Protein AF-A0A496VQ84-F1 (afdb_monomer_lite)

Secondary structure (DSSP, 8-state):
-HHHHHHHHHHHHHHTTT-----------------------------------PPP-PPPP--------------------------------------------PPPPPPPPPP-----------S--PPP----S-HHHHHHHHHHHHHHHHHHHTT-S------------S------S--EEEEEEEEEEEE-TTSTT-EEEEEEEEEEEEEE-SSSSEEEEEEEEEEE-TT-TTS-EEPEES-GGGB-TTSBBEEEEEEEESSSEEEEEEEEEEEEEGGGEE-SSSEEEEEEEEEEEE-TT-SS--SEEEEEEEEEEE-S--HHHHHHHHHHHHHHHHHHHHHHHTTTSS--HHHHHHHHHHHHHHTTT-TTHHHHHHHHHHHHHHHHHHHHTTSS-HHHHHHHHHHHHHHTT-HHHHHHHHHHHHHHTTTTS---HHHHHHHHHHHHHTT--HHHHHHHHHHH--HHHH---TTS-HHHHTTPPTT--HHHHHHHHHHHHHHHHTTTT-SSHHHHHHHHHHHHHHHHHHHHHHH--

Structure (mmCIF, N/CA/C/O backbone):
data_AF-A0A496VQ84-F1
#
_entry.id   AF-A0A496VQ84-F1
#
loop_
_atom_site.group_PDB
_atom_site.id
_atom_site.type_symbol
_atom_site.label_atom_id
_atom_site.label_alt_id
_atom_site.label_comp_id
_atom_site.label_asym_id
_atom_site.label_entity_id
_atom_site.label_seq_id
_atom_site.pdbx_PDB_ins_code
_atom_site.Cartn_x
_atom_site.Cartn_y
_atom_site.Cartn_z
_atom_site.occupancy
_atom_site.B_iso_or_equiv
_atom_site.auth_seq_id
_atom_site.auth_comp_id
_atom_site.auth_asym_id
_atom_site.auth_atom_id
_atom_site.pdbx_PDB_model_num
ATOM 1 N N . MET A 1 1 ? 26.332 -12.845 -12.134 1.00 40.06 1 MET A N 1
ATOM 2 C CA . MET A 1 1 ? 25.312 -13.656 -12.847 1.00 40.06 1 MET A CA 1
ATOM 3 C C . MET A 1 1 ? 24.654 -14.722 -11.969 1.00 40.06 1 MET A C 1
ATOM 5 O O . MET A 1 1 ? 23.541 -14.453 -11.552 1.00 40.06 1 MET A O 1
ATOM 9 N N . LYS A 1 2 ? 25.273 -15.869 -11.618 1.00 26.33 2 LYS A N 1
ATOM 10 C CA . LYS A 1 2 ? 24.557 -16.973 -10.912 1.00 26.33 2 LYS A CA 1
ATOM 11 C C . LYS A 1 2 ? 23.822 -16.590 -9.608 1.00 26.33 2 LYS A C 1
ATOM 13 O O . LYS A 1 2 ? 22.837 -17.229 -9.274 1.00 26.33 2 LYS A O 1
ATOM 18 N N . LEU A 1 3 ? 24.270 -15.553 -8.895 1.00 26.19 3 LEU A N 1
ATOM 19 C CA . LEU A 1 3 ? 23.634 -15.091 -7.652 1.00 26.19 3 LEU A CA 1
ATOM 20 C C . LEU A 1 3 ? 22.279 -14.378 -7.872 1.00 26.19 3 LEU A C 1
ATOM 22 O O . LEU A 1 3 ? 21.407 -14.462 -7.017 1.00 26.19 3 LEU A O 1
ATOM 26 N N . SER A 1 4 ? 22.089 -13.725 -9.025 1.00 34.53 4 SER A N 1
ATOM 27 C CA . SER A 1 4 ? 20.861 -12.982 -9.357 1.00 34.53 4 SER A CA 1
ATOM 28 C C . SER A 1 4 ? 19.680 -13.927 -9.623 1.00 34.53 4 SER A C 1
ATOM 30 O O . SER A 1 4 ? 18.585 -13.709 -9.112 1.00 34.53 4 SER A O 1
ATOM 32 N N . LEU A 1 5 ? 19.921 -15.048 -10.315 1.00 37.72 5 LEU A N 1
ATOM 33 C CA . LEU A 1 5 ? 18.890 -16.057 -10.596 1.00 37.72 5 LEU A CA 1
ATOM 34 C C . LEU A 1 5 ? 18.348 -16.721 -9.312 1.00 37.72 5 LEU A C 1
ATOM 36 O O . LEU A 1 5 ? 17.157 -17.007 -9.200 1.00 37.72 5 LEU A O 1
ATOM 40 N N . PHE A 1 6 ? 19.216 -16.894 -8.309 1.00 39.38 6 PHE A N 1
ATOM 41 C CA . PHE A 1 6 ? 18.854 -17.460 -7.008 1.00 39.38 6 PHE A CA 1
ATOM 42 C C . PHE A 1 6 ? 17.916 -16.540 -6.203 1.00 39.38 6 PHE A C 1
ATOM 44 O O . PHE A 1 6 ? 16.992 -17.022 -5.549 1.00 39.38 6 PHE A O 1
ATOM 51 N N . LEU A 1 7 ? 18.111 -15.217 -6.281 1.00 38.66 7 LEU A N 1
ATOM 52 C CA . LEU A 1 7 ? 17.235 -14.233 -5.633 1.00 38.66 7 LEU A CA 1
ATOM 53 C C . LEU A 1 7 ? 15.840 -14.189 -6.275 1.00 38.66 7 LEU A C 1
ATOM 55 O O . LEU A 1 7 ? 14.845 -14.209 -5.548 1.00 38.66 7 LEU A O 1
ATOM 59 N N . VAL A 1 8 ? 15.758 -14.230 -7.611 1.00 41.19 8 VAL A N 1
ATOM 60 C CA . VAL A 1 8 ? 14.478 -14.289 -8.346 1.00 41.19 8 VAL A CA 1
ATOM 61 C C . VAL A 1 8 ? 13.678 -15.545 -7.966 1.00 41.19 8 VAL A C 1
ATOM 63 O O . VAL A 1 8 ? 12.505 -15.445 -7.605 1.00 41.19 8 VAL A O 1
ATOM 66 N N . CYS A 1 9 ? 14.317 -16.722 -7.931 1.00 37.59 9 CYS A N 1
ATOM 67 C CA . CYS A 1 9 ? 13.655 -17.970 -7.528 1.00 37.59 9 CYS A CA 1
ATOM 68 C C . CYS A 1 9 ? 13.102 -17.944 -6.090 1.00 37.59 9 CYS A C 1
ATOM 70 O O . CYS A 1 9 ? 12.002 -18.447 -5.848 1.00 37.59 9 CYS A O 1
ATOM 72 N N . CYS A 1 10 ? 13.826 -17.348 -5.137 1.00 34.56 10 CYS A N 1
ATOM 73 C CA . CYS A 1 10 ? 13.353 -17.205 -3.756 1.00 34.56 10 CYS A CA 1
ATOM 74 C C . CYS A 1 10 ? 12.132 -16.276 -3.640 1.00 34.56 10 CYS A C 1
ATOM 76 O O . CYS A 1 10 ? 11.255 -16.525 -2.812 1.00 34.56 10 CYS A O 1
ATOM 78 N N . PHE A 1 11 ? 12.043 -15.235 -4.473 1.00 39.16 11 PHE A N 1
ATOM 79 C CA . PHE A 1 11 ? 10.937 -14.275 -4.432 1.00 39.16 11 PHE A CA 1
ATOM 80 C C . PHE A 1 11 ? 9.645 -14.835 -5.057 1.00 39.16 11 PHE A C 1
ATOM 82 O O . PHE A 1 11 ? 8.560 -14.667 -4.495 1.00 39.16 11 PHE A O 1
ATOM 89 N N . LEU A 1 12 ? 9.758 -15.590 -6.159 1.00 38.12 12 LEU A N 1
ATOM 90 C CA . LEU A 1 12 ? 8.622 -16.261 -6.811 1.00 38.12 12 LEU A CA 1
ATOM 91 C C . LEU A 1 12 ? 7.934 -17.295 -5.904 1.00 38.12 12 LEU A C 1
ATOM 93 O O . LEU A 1 12 ? 6.706 -17.411 -5.906 1.00 38.12 12 LEU A O 1
ATOM 97 N N . LEU A 1 13 ? 8.702 -18.014 -5.078 1.00 36.69 13 LEU A N 1
ATOM 98 C CA . LEU A 1 13 ? 8.139 -18.926 -4.076 1.00 36.69 13 LEU A CA 1
ATOM 99 C C . LEU A 1 13 ? 7.296 -18.177 -3.031 1.00 36.69 13 LEU A C 1
ATOM 101 O O . LEU A 1 13 ? 6.254 -18.686 -2.618 1.00 36.69 13 LEU A O 1
ATOM 105 N N . PHE A 1 14 ? 7.684 -16.955 -2.658 1.00 31.03 14 PHE A N 1
ATOM 106 C CA . PHE A 1 14 ? 6.968 -16.163 -1.656 1.00 31.03 14 PHE A CA 1
ATOM 107 C C . PHE A 1 14 ? 5.613 -15.643 -2.168 1.00 31.03 14 PHE A C 1
ATOM 109 O O . PHE A 1 14 ? 4.626 -15.698 -1.435 1.00 31.03 14 PHE A O 1
ATOM 116 N N . GLN A 1 15 ? 5.512 -15.213 -3.435 1.00 33.75 15 GLN A N 1
ATOM 117 C CA . GLN A 1 15 ? 4.219 -14.788 -4.000 1.00 33.75 15 GLN A CA 1
ATOM 118 C C . GLN A 1 15 ? 3.208 -15.937 -4.145 1.00 33.75 15 GLN A C 1
ATOM 120 O O . GLN A 1 15 ? 2.011 -15.716 -3.955 1.00 33.75 15 GLN A O 1
ATOM 125 N N . SER A 1 16 ? 3.671 -17.170 -4.385 1.00 36.41 16 SER A N 1
ATOM 126 C CA . SER A 1 16 ? 2.799 -18.353 -4.508 1.00 36.41 16 SER A CA 1
ATOM 127 C C . SER A 1 16 ? 2.066 -18.760 -3.215 1.00 36.41 16 SER A C 1
ATOM 129 O O . SER A 1 16 ? 1.184 -19.615 -3.246 1.00 36.41 16 SER A O 1
ATOM 131 N N . HIS A 1 17 ? 2.397 -18.142 -2.075 1.00 33.88 17 HIS A N 1
ATOM 132 C CA . HIS A 1 17 ? 1.661 -18.284 -0.812 1.00 33.88 17 HIS A CA 1
ATOM 133 C C . HIS A 1 17 ? 0.756 -17.089 -0.474 1.00 33.88 17 HIS A C 1
ATOM 135 O O . HIS A 1 17 ? -0.023 -17.179 0.472 1.00 33.88 17 HIS A O 1
ATOM 141 N N . VAL A 1 18 ? 0.828 -15.986 -1.227 1.00 32.97 18 VAL A N 1
ATOM 142 C CA . VAL A 1 18 ? 0.028 -14.772 -0.972 1.00 32.97 18 VAL A CA 1
ATOM 143 C C . VAL A 1 18 ? -1.226 -14.716 -1.854 1.00 32.97 18 VAL A C 1
ATOM 145 O O . VAL A 1 18 ? -2.245 -14.181 -1.425 1.00 32.97 18 VAL A O 1
ATOM 148 N N . TYR A 1 19 ? -1.195 -15.325 -3.043 1.00 34.28 19 TYR A N 1
ATOM 149 C CA . TYR A 1 19 ? -2.363 -15.448 -3.919 1.00 34.28 19 TYR A CA 1
ATOM 150 C C . TYR A 1 19 ? -2.923 -16.873 -3.901 1.00 34.28 19 TYR A C 1
ATOM 152 O O . TYR A 1 19 ? -2.481 -17.743 -4.647 1.00 34.28 19 TYR A O 1
ATOM 160 N N . GLY A 1 20 ? -3.921 -17.106 -3.045 1.00 29.16 20 GLY A N 1
ATOM 161 C CA . GLY A 1 20 ? -4.726 -18.326 -3.089 1.00 29.16 20 GLY A CA 1
ATOM 162 C C . GLY A 1 20 ? -5.678 -18.306 -4.286 1.00 29.16 20 GLY A C 1
ATOM 163 O O . GLY A 1 20 ? -6.621 -17.515 -4.314 1.00 29.16 20 GLY A O 1
ATOM 164 N N . GLU A 1 21 ? -5.445 -19.174 -5.271 1.00 30.47 21 GLU A N 1
ATOM 165 C CA . GLU A 1 21 ? -6.352 -19.346 -6.409 1.00 30.47 21 GLU A CA 1
ATOM 166 C C . GLU A 1 21 ? -7.673 -19.995 -5.963 1.00 30.47 21 GLU A C 1
ATOM 168 O O . GLU A 1 21 ? -7.706 -21.098 -5.415 1.00 30.47 21 GLU A O 1
ATOM 173 N N . ASN A 1 22 ? -8.789 -19.307 -6.218 1.00 31.27 22 ASN A N 1
ATOM 174 C CA . ASN A 1 22 ? -10.127 -19.813 -5.925 1.00 31.27 22 ASN A CA 1
ATOM 175 C C . ASN A 1 22 ? -10.585 -20.807 -7.005 1.00 31.27 22 ASN A C 1
ATOM 177 O O . ASN A 1 22 ? -11.087 -20.399 -8.053 1.00 31.27 22 ASN A O 1
ATOM 181 N N . HIS A 1 23 ? -10.507 -22.107 -6.716 1.00 31.02 23 HIS A N 1
ATOM 182 C CA . HIS A 1 23 ? -11.304 -23.110 -7.425 1.00 31.02 23 HIS A CA 1
ATOM 183 C C . HIS A 1 23 ? -12.689 -23.276 -6.765 1.00 31.02 23 HIS A C 1
ATOM 185 O O . HIS A 1 23 ? -12.779 -23.318 -5.535 1.00 31.02 23 HIS A O 1
ATOM 191 N N . PRO A 1 24 ? -13.781 -23.390 -7.546 1.00 32.41 24 PRO A N 1
ATOM 192 C CA . PRO A 1 24 ? -15.114 -23.615 -6.999 1.00 32.41 24 PRO A CA 1
ATOM 193 C C . PRO A 1 24 ? -15.253 -25.046 -6.462 1.00 32.41 24 PRO A C 1
ATOM 195 O O . PRO A 1 24 ? -14.934 -26.015 -7.149 1.00 32.41 24 PRO A O 1
ATOM 198 N N . TYR A 1 25 ? -15.771 -25.181 -5.240 1.00 28.23 25 TYR A N 1
ATOM 199 C CA . TYR A 1 25 ? -16.093 -26.479 -4.644 1.00 28.23 25 TYR A CA 1
ATOM 200 C C . TYR A 1 25 ? -17.343 -27.092 -5.292 1.00 28.23 25 TYR A C 1
ATOM 202 O O . TYR A 1 25 ? -18.453 -26.597 -5.088 1.00 28.23 25 TYR A O 1
ATOM 210 N N . GLU A 1 26 ? -17.187 -28.225 -5.980 1.00 28.45 26 GLU A N 1
ATOM 211 C CA . GLU A 1 26 ? -18.299 -29.155 -6.191 1.00 28.45 26 GLU A CA 1
ATOM 212 C C . GLU A 1 26 ? -18.561 -29.973 -4.918 1.00 28.45 26 GLU A C 1
ATOM 214 O O . GLU A 1 26 ? -17.649 -30.443 -4.235 1.00 28.45 26 GLU A O 1
ATOM 219 N N . SER A 1 27 ? -19.838 -30.143 -4.582 1.00 32.03 27 SER A N 1
ATOM 220 C CA . SER A 1 27 ? -20.279 -30.821 -3.366 1.00 32.03 27 SER A CA 1
ATOM 221 C C . SER A 1 27 ? -20.393 -32.336 -3.553 1.00 32.03 27 SER A C 1
ATOM 223 O O . SER A 1 27 ? -21.263 -32.785 -4.299 1.00 32.03 27 SER A O 1
ATOM 225 N N . PHE A 1 28 ? -19.644 -33.131 -2.781 1.00 28.77 28 PHE A N 1
ATOM 226 C CA . PHE A 1 28 ? -19.910 -34.569 -2.653 1.00 28.77 28 PHE A CA 1
ATOM 227 C C . PHE A 1 28 ? -19.819 -35.104 -1.217 1.00 28.77 28 PHE A C 1
ATOM 229 O O . PHE A 1 28 ? -18.817 -34.952 -0.530 1.00 28.77 28 PHE A O 1
ATOM 236 N N . GLY A 1 29 ? -20.888 -35.807 -0.822 1.00 28.12 29 GLY A N 1
ATOM 237 C CA . GLY A 1 29 ? -20.839 -37.084 -0.098 1.00 28.12 29 GLY A CA 1
ATOM 238 C C . GLY A 1 29 ? -20.154 -37.151 1.273 1.00 28.12 29 GLY A C 1
ATOM 239 O O . GLY A 1 29 ? -18.953 -37.376 1.372 1.00 28.12 29 GLY A O 1
ATOM 240 N N . LYS A 1 30 ? -20.958 -37.173 2.346 1.00 30.22 30 LYS A N 1
ATOM 241 C CA . LYS A 1 30 ? -20.528 -37.707 3.652 1.00 30.22 30 LYS A CA 1
ATOM 242 C C . LYS A 1 30 ? -20.084 -39.173 3.525 1.00 30.22 30 LYS A C 1
ATOM 244 O O . LYS A 1 30 ? -20.891 -40.011 3.128 1.00 30.22 30 LYS A O 1
ATOM 249 N N . VAL A 1 31 ? -18.884 -39.495 4.008 1.00 28.95 31 VAL A N 1
ATOM 250 C CA . VAL A 1 31 ? -18.473 -40.858 4.397 1.00 28.95 31 VAL A CA 1
ATOM 251 C C . VAL A 1 31 ? -17.801 -40.790 5.773 1.00 28.95 31 VAL A C 1
ATOM 253 O O . VAL A 1 31 ? -17.037 -39.871 6.057 1.00 28.95 31 VAL A O 1
ATOM 256 N N . THR A 1 32 ? -18.147 -41.723 6.658 1.00 31.27 32 THR A N 1
ATOM 257 C CA . THR A 1 32 ? -17.679 -41.797 8.055 1.00 31.27 32 THR A CA 1
ATOM 258 C C . THR A 1 32 ? -16.267 -42.388 8.187 1.00 31.27 32 THR A C 1
ATOM 260 O O . THR A 1 32 ? -15.851 -43.156 7.319 1.00 31.27 32 THR A O 1
ATOM 263 N N . PRO A 1 33 ? -15.527 -42.077 9.270 1.00 32.03 33 PRO A N 1
ATOM 264 C CA . PRO A 1 33 ? -14.135 -42.493 9.420 1.00 32.03 33 PRO A CA 1
ATOM 265 C C . PRO A 1 33 ? -14.001 -43.978 9.780 1.00 32.03 33 PRO A C 1
ATOM 267 O O . PRO A 1 33 ? -14.826 -44.526 10.511 1.00 32.03 33 PRO A O 1
ATOM 270 N N . ASN A 1 34 ? -12.903 -44.596 9.344 1.00 26.33 34 ASN A N 1
ATOM 271 C CA . ASN A 1 34 ? -12.410 -45.852 9.903 1.00 26.33 34 ASN A CA 1
ATOM 272 C C . ASN A 1 34 ? -10.923 -45.709 10.269 1.00 26.33 34 ASN A C 1
ATOM 274 O O . ASN A 1 34 ? -10.195 -44.924 9.664 1.00 26.33 34 ASN A O 1
ATOM 278 N N . THR A 1 35 ? -10.511 -46.418 11.313 1.00 32.62 35 THR A N 1
ATOM 279 C CA . THR A 1 35 ? -9.226 -46.273 12.008 1.00 32.62 35 THR A CA 1
ATOM 280 C C . THR A 1 35 ? -8.095 -47.102 11.386 1.00 32.62 35 THR A C 1
ATOM 282 O O . THR A 1 35 ? -8.332 -47.923 10.502 1.00 32.62 35 THR A O 1
ATOM 285 N N . ASN A 1 36 ? -6.889 -46.948 11.958 1.00 28.14 36 ASN A N 1
ATOM 286 C CA . ASN A 1 36 ? -5.596 -47.569 11.610 1.00 28.14 36 ASN A CA 1
ATOM 287 C C . ASN A 1 36 ? -4.830 -46.769 10.533 1.00 28.14 36 ASN A C 1
ATOM 289 O O . ASN A 1 36 ? -5.404 -46.381 9.528 1.00 28.14 36 ASN A O 1
ATOM 293 N N . GLY A 1 37 ? -3.532 -46.483 10.655 1.00 25.25 37 GLY A N 1
ATOM 294 C CA . GLY A 1 37 ? -2.542 -46.895 11.656 1.00 25.25 37 GLY A CA 1
ATOM 295 C C . GLY A 1 37 ? -1.211 -47.237 10.969 1.00 25.25 37 GLY A C 1
ATOM 296 O O . GLY A 1 37 ? -1.236 -47.759 9.863 1.00 25.25 37 GLY A O 1
ATOM 297 N N . LEU A 1 38 ? -0.085 -47.004 11.660 1.00 28.00 38 LEU A N 1
ATOM 298 C CA . LEU A 1 38 ? 1.316 -47.284 11.266 1.00 28.00 38 LEU A CA 1
ATOM 299 C C . LEU A 1 38 ? 2.062 -46.216 10.435 1.00 28.00 38 LEU A C 1
ATOM 301 O O . LEU A 1 38 ? 1.910 -46.069 9.228 1.00 28.00 38 LEU A O 1
ATOM 305 N N . ASN A 1 39 ? 2.988 -45.563 11.139 1.00 29.41 39 ASN A N 1
ATOM 306 C CA . ASN A 1 39 ? 4.256 -45.022 10.639 1.00 29.41 39 ASN A CA 1
ATOM 307 C C . ASN A 1 39 ? 5.249 -46.205 10.474 1.00 29.41 39 ASN A C 1
ATOM 309 O O . ASN A 1 39 ? 5.136 -47.162 11.250 1.00 29.41 39 ASN A O 1
ATOM 313 N N . PRO A 1 40 ? 6.224 -46.179 9.542 1.00 38.75 40 PRO A N 1
ATOM 314 C CA . PRO A 1 40 ? 7.592 -45.964 10.037 1.00 38.75 40 PRO A CA 1
ATOM 315 C C . PRO A 1 40 ? 8.566 -45.211 9.102 1.00 38.75 40 PRO A C 1
ATOM 317 O O . PRO A 1 40 ? 8.401 -45.104 7.890 1.00 38.75 40 PRO A O 1
ATOM 320 N N . TYR A 1 41 ? 9.658 -44.774 9.733 1.00 28.00 41 TYR A N 1
ATOM 321 C CA . TYR A 1 41 ? 10.866 -44.153 9.182 1.00 28.00 41 TYR A CA 1
ATOM 322 C C . TYR A 1 41 ? 11.505 -44.860 7.971 1.00 28.00 41 TYR A C 1
ATOM 324 O O . TYR A 1 41 ? 11.613 -46.084 7.933 1.00 28.00 41 TYR A O 1
ATOM 332 N N . GLY A 1 42 ? 12.118 -44.057 7.091 1.00 25.91 42 GLY A N 1
ATOM 333 C CA . GLY A 1 42 ? 13.077 -44.503 6.074 1.00 25.91 42 GLY A CA 1
ATOM 334 C C . GLY A 1 42 ? 14.071 -43.399 5.700 1.00 25.91 42 GLY A C 1
ATOM 335 O O . GLY A 1 42 ? 13.834 -42.629 4.775 1.00 25.91 42 GLY A O 1
ATOM 336 N N . SER A 1 43 ? 15.185 -43.292 6.428 1.00 29.12 43 SER A N 1
ATOM 337 C CA . SER A 1 43 ? 16.251 -42.317 6.156 1.00 29.12 43 SER A CA 1
ATOM 338 C C . SER A 1 43 ? 17.270 -42.856 5.148 1.00 29.12 43 SER A C 1
ATOM 340 O O . SER A 1 43 ? 17.983 -43.803 5.478 1.00 29.12 43 SER A O 1
ATOM 342 N N . ASN A 1 44 ? 17.427 -42.210 3.990 1.00 27.64 44 ASN A N 1
ATOM 343 C CA . ASN A 1 44 ? 18.528 -42.483 3.060 1.00 27.64 44 ASN A CA 1
ATOM 344 C C . ASN A 1 44 ? 19.378 -41.228 2.830 1.00 27.64 44 ASN A C 1
ATOM 346 O O . ASN A 1 44 ? 18.877 -40.188 2.408 1.00 27.64 44 ASN A O 1
ATOM 350 N N . LYS A 1 45 ? 20.681 -41.351 3.103 1.00 28.03 45 LYS A N 1
ATOM 351 C CA . LYS A 1 45 ? 21.703 -40.395 2.666 1.00 28.03 45 LYS A CA 1
ATOM 352 C C . LYS A 1 45 ? 22.028 -40.657 1.195 1.00 28.03 45 LYS A C 1
ATOM 354 O O . LYS A 1 45 ? 22.124 -41.816 0.804 1.00 28.03 45 LYS A O 1
ATOM 359 N N . PHE A 1 46 ? 22.276 -39.599 0.431 1.00 28.00 46 PHE A N 1
ATOM 360 C CA . PHE A 1 46 ? 22.917 -39.684 -0.879 1.00 28.00 46 PHE A CA 1
ATOM 361 C C . PHE A 1 46 ? 24.204 -38.861 -0.862 1.00 28.00 46 PHE A C 1
ATOM 363 O O . PHE A 1 46 ? 24.172 -37.666 -0.573 1.00 28.00 46 PHE A O 1
ATOM 370 N N . ASP A 1 47 ? 25.322 -39.514 -1.171 1.00 28.05 47 ASP A N 1
ATOM 371 C CA . ASP A 1 47 ? 26.598 -38.856 -1.442 1.00 28.05 47 ASP A CA 1
ATOM 372 C C . ASP A 1 47 ? 26.610 -38.331 -2.887 1.00 28.05 47 ASP A C 1
ATOM 374 O O . ASP A 1 47 ? 26.133 -39.002 -3.805 1.00 28.05 47 ASP A O 1
ATOM 378 N N . ILE A 1 48 ? 27.176 -37.139 -3.103 1.00 29.77 48 ILE A N 1
ATOM 379 C CA . ILE A 1 48 ? 27.342 -36.533 -4.433 1.00 29.77 48 ILE A CA 1
ATOM 380 C C . ILE A 1 48 ? 28.844 -36.333 -4.693 1.00 29.77 48 ILE A C 1
ATOM 382 O O . ILE A 1 48 ? 29.494 -35.633 -3.912 1.00 29.77 48 ILE A O 1
ATOM 386 N N . PRO A 1 49 ? 29.420 -36.901 -5.770 1.00 30.31 49 PRO A N 1
ATOM 387 C CA . PRO A 1 49 ? 30.816 -36.676 -6.124 1.00 30.31 49 PRO A CA 1
ATOM 388 C C . PRO A 1 49 ? 31.015 -35.310 -6.794 1.00 30.31 49 PRO A C 1
ATOM 390 O O . PRO A 1 49 ? 30.277 -34.915 -7.699 1.00 30.31 49 PRO A O 1
ATOM 393 N N . SER A 1 50 ? 32.055 -34.597 -6.372 1.00 25.56 50 SER A N 1
ATOM 394 C CA . SER A 1 50 ? 32.445 -33.291 -6.896 1.00 25.56 50 SER A CA 1
ATOM 395 C C . SER A 1 50 ? 33.304 -33.411 -8.161 1.00 25.56 50 SER A C 1
ATOM 397 O O . SER A 1 50 ? 34.430 -33.901 -8.118 1.00 25.56 50 SER A O 1
ATOM 399 N N . TYR A 1 51 ? 32.804 -32.886 -9.283 1.00 28.05 51 TYR A N 1
ATOM 400 C CA . TYR A 1 51 ? 33.582 -32.697 -10.511 1.00 28.05 51 TYR A CA 1
ATOM 401 C C . TYR A 1 51 ? 33.938 -31.219 -10.698 1.00 28.05 51 TYR A C 1
ATOM 403 O O . TYR A 1 51 ? 33.063 -30.374 -10.883 1.00 28.05 51 TYR A O 1
ATOM 411 N N . GLY A 1 52 ? 35.234 -30.909 -10.651 1.00 24.95 52 GLY A N 1
ATOM 412 C CA . GLY A 1 52 ? 35.761 -29.596 -11.017 1.00 24.95 52 GLY A CA 1
ATOM 413 C C . GLY A 1 52 ? 35.997 -29.499 -12.524 1.00 24.95 52 GLY A C 1
ATOM 414 O O . GLY A 1 52 ? 36.568 -30.413 -13.114 1.00 24.95 52 GLY A O 1
ATOM 415 N N . ILE A 1 53 ? 35.589 -28.386 -13.137 1.00 27.22 53 ILE A N 1
ATOM 416 C CA . ILE A 1 53 ? 35.878 -28.063 -14.541 1.00 27.22 53 ILE A CA 1
ATOM 417 C C . ILE A 1 53 ? 36.412 -26.629 -14.606 1.00 27.22 53 ILE A C 1
ATOM 419 O O . ILE A 1 53 ? 35.806 -25.701 -14.070 1.00 27.22 53 ILE A O 1
ATOM 423 N N . THR A 1 54 ? 37.565 -26.463 -15.250 1.00 28.20 54 THR A N 1
ATOM 424 C CA . THR A 1 54 ? 38.222 -25.178 -15.513 1.00 28.20 54 THR A CA 1
ATOM 425 C C . THR A 1 54 ? 37.534 -24.411 -16.653 1.00 28.20 54 THR A C 1
ATOM 427 O O . THR A 1 54 ? 37.120 -25.032 -17.634 1.00 28.20 54 THR A O 1
ATOM 430 N N . PRO A 1 55 ? 37.440 -23.066 -16.599 1.00 27.98 55 PRO A N 1
ATOM 431 C CA . PRO A 1 55 ? 36.973 -22.278 -17.736 1.00 27.98 55 PRO A CA 1
ATOM 432 C C . PRO A 1 55 ? 38.039 -22.240 -18.836 1.00 27.98 55 PRO A C 1
ATOM 434 O O . PRO A 1 55 ? 39.197 -21.909 -18.584 1.00 27.98 55 PRO A O 1
ATOM 437 N N . ASN A 1 56 ? 37.628 -22.557 -20.060 1.00 24.72 56 ASN A N 1
ATOM 438 C CA . ASN A 1 56 ? 38.473 -22.524 -21.248 1.00 24.72 56 ASN A CA 1
ATOM 439 C C . ASN A 1 56 ? 38.442 -21.109 -21.855 1.00 24.72 56 ASN A C 1
ATOM 441 O O . ASN A 1 56 ? 37.361 -20.602 -22.161 1.00 24.72 56 ASN A O 1
ATOM 445 N N . THR A 1 57 ? 39.592 -20.453 -22.022 1.00 29.14 57 THR A N 1
ATOM 446 C CA . THR A 1 57 ? 39.674 -19.111 -22.622 1.00 29.14 57 THR A CA 1
ATOM 447 C C . THR A 1 57 ? 39.803 -19.203 -24.141 1.00 29.14 57 THR A C 1
ATOM 449 O O . THR A 1 57 ? 40.824 -19.644 -24.671 1.00 29.14 57 THR A O 1
ATOM 452 N N . ASN A 1 58 ? 38.772 -18.759 -24.868 1.00 28.91 58 ASN A N 1
ATOM 453 C CA . ASN A 1 58 ? 38.854 -18.651 -26.324 1.00 28.91 58 ASN A CA 1
ATOM 454 C C . ASN A 1 58 ? 39.778 -17.497 -26.734 1.00 28.91 58 ASN A C 1
ATOM 456 O O . ASN A 1 58 ? 39.723 -16.398 -26.184 1.00 28.91 58 ASN A O 1
ATOM 460 N N . ARG A 1 59 ? 40.649 -17.783 -27.704 1.00 26.19 59 ARG A N 1
ATOM 461 C CA . ARG A 1 59 ? 41.701 -16.883 -28.187 1.00 26.19 59 ARG A CA 1
ATOM 462 C C . ARG A 1 59 ? 41.155 -15.865 -29.188 1.00 26.19 59 ARG A C 1
ATOM 464 O O . ARG A 1 59 ? 40.432 -16.239 -30.106 1.00 26.19 59 ARG A O 1
ATOM 471 N N . LEU A 1 60 ? 41.616 -14.621 -29.079 1.00 27.11 60 LEU A N 1
ATOM 472 C CA . LEU A 1 60 ? 41.644 -13.678 -30.198 1.00 27.11 60 LEU A CA 1
ATOM 473 C C . LEU A 1 60 ? 42.875 -13.950 -31.076 1.00 27.11 60 LEU A C 1
ATOM 475 O O . LEU A 1 60 ? 43.953 -14.263 -30.567 1.00 27.11 60 LEU A O 1
ATOM 479 N N . ASN A 1 61 ? 42.709 -13.828 -32.393 1.00 28.34 61 ASN A N 1
ATOM 480 C CA . ASN A 1 61 ? 43.811 -13.898 -33.351 1.00 28.34 61 ASN A CA 1
ATOM 481 C C . ASN A 1 61 ? 44.582 -12.574 -33.364 1.00 28.34 61 ASN A C 1
ATOM 483 O O . ASN A 1 61 ? 43.974 -11.510 -33.452 1.00 28.34 61 ASN A O 1
ATOM 487 N N . GLN A 1 62 ? 45.913 -12.647 -33.362 1.00 27.28 62 GLN A N 1
ATOM 488 C CA . GLN A 1 62 ? 46.781 -11.483 -33.512 1.00 27.28 62 GLN A CA 1
ATOM 489 C C . GLN A 1 62 ? 47.875 -11.801 -34.540 1.00 27.28 62 GLN A C 1
ATOM 491 O O . GLN A 1 62 ? 48.701 -12.687 -34.329 1.00 27.28 62 GLN A O 1
ATOM 496 N N . TYR A 1 63 ? 47.849 -11.090 -35.668 1.00 27.92 63 TYR A N 1
ATOM 497 C CA . TYR A 1 63 ? 48.954 -11.002 -36.624 1.00 27.92 63 TYR A CA 1
ATOM 498 C C . TYR A 1 63 ? 49.647 -9.652 -36.417 1.00 27.92 63 TYR A C 1
ATOM 500 O O . TYR A 1 63 ? 48.969 -8.637 -36.273 1.00 27.92 63 TYR A O 1
ATOM 508 N N . GLY A 1 64 ? 50.978 -9.639 -36.423 1.00 27.80 64 GLY A N 1
ATOM 509 C CA . GLY A 1 64 ? 51.776 -8.421 -36.267 1.00 27.80 64 GLY A CA 1
ATOM 510 C C . GLY A 1 64 ? 53.126 -8.728 -35.633 1.00 27.80 64 GLY A C 1
ATOM 511 O O . GLY A 1 64 ? 53.225 -8.874 -34.418 1.00 27.80 64 GLY A O 1
ATOM 512 N N . SER A 1 65 ? 54.153 -8.877 -36.464 1.00 29.88 65 SER A N 1
ATOM 513 C CA . SER A 1 65 ? 55.540 -8.981 -36.020 1.00 29.88 65 SER A CA 1
ATOM 514 C C . SER A 1 65 ? 56.099 -7.598 -35.671 1.00 29.88 65 SER A C 1
ATOM 516 O O . SER A 1 65 ? 55.682 -6.600 -36.250 1.00 29.88 65 SER A O 1
ATOM 518 N N . ASP A 1 66 ? 57.059 -7.532 -34.747 1.00 31.11 66 ASP A N 1
ATOM 519 C CA . ASP A 1 66 ? 58.461 -7.285 -35.121 1.00 31.11 66 ASP A CA 1
ATOM 520 C C . ASP A 1 66 ? 59.402 -7.372 -33.906 1.00 31.11 66 ASP A C 1
ATOM 522 O O . ASP A 1 66 ? 59.002 -7.238 -32.750 1.00 31.11 66 ASP A O 1
ATOM 526 N N . GLN A 1 67 ? 60.668 -7.688 -34.180 1.00 30.45 67 GLN A N 1
ATOM 527 C CA . GLN A 1 67 ? 61.726 -7.899 -33.188 1.00 30.45 67 GLN A CA 1
ATOM 528 C C . GLN A 1 67 ? 62.625 -6.665 -33.085 1.00 30.45 67 GLN A C 1
ATOM 530 O O . GLN A 1 67 ? 62.982 -6.118 -34.120 1.00 30.45 67 GLN A O 1
ATOM 535 N N . PHE A 1 68 ? 63.144 -6.346 -31.894 1.00 28.86 68 PHE A N 1
ATOM 536 C CA . PHE A 1 68 ? 64.501 -5.791 -31.755 1.00 28.86 68 PHE A CA 1
ATOM 537 C C . PHE A 1 68 ? 65.133 -6.168 -30.402 1.00 28.86 68 PHE A C 1
ATOM 539 O O . PHE A 1 68 ? 64.442 -6.352 -29.404 1.00 28.86 68 PHE A O 1
ATOM 546 N N . ASN A 1 69 ? 66.461 -6.322 -30.391 1.00 28.75 69 ASN A N 1
ATOM 547 C CA . ASN A 1 69 ? 67.259 -6.894 -29.299 1.00 28.75 69 ASN A CA 1
ATOM 548 C C . ASN A 1 69 ? 68.260 -5.868 -28.716 1.00 28.75 69 ASN A C 1
ATOM 550 O O . ASN A 1 69 ? 69.118 -5.432 -29.474 1.00 28.75 69 ASN A O 1
ATOM 554 N N . ASN A 1 70 ? 68.252 -5.674 -27.379 1.00 29.58 70 ASN A N 1
ATOM 555 C CA . ASN A 1 70 ? 69.431 -5.531 -26.473 1.00 29.58 70 ASN A CA 1
ATOM 556 C C . ASN A 1 70 ? 70.486 -4.389 -26.695 1.00 29.58 70 ASN A C 1
ATOM 558 O O . ASN A 1 70 ? 70.482 -3.751 -27.742 1.00 29.58 70 ASN A O 1
ATOM 562 N N . PRO A 1 71 ? 71.512 -4.185 -25.814 1.00 53.53 71 PRO A N 1
ATOM 563 C CA . PRO A 1 71 ? 71.615 -4.304 -24.331 1.00 53.53 71 PRO A CA 1
ATOM 564 C C . PRO A 1 71 ? 72.446 -3.160 -23.620 1.00 53.53 71 PRO A C 1
ATOM 566 O O . PRO A 1 71 ? 72.898 -2.230 -24.277 1.00 53.53 71 PRO A O 1
ATOM 569 N N . PHE A 1 72 ? 72.749 -3.316 -22.303 1.00 30.23 72 PHE A N 1
ATOM 570 C CA . PHE A 1 72 ? 73.681 -2.532 -21.414 1.00 30.23 72 PHE A CA 1
ATOM 571 C C . PHE A 1 72 ? 73.246 -1.091 -21.011 1.00 30.23 72 PHE A C 1
ATOM 573 O O . PHE A 1 72 ? 72.530 -0.450 -21.762 1.00 30.23 72 PHE A O 1
ATOM 580 N N . SER A 1 73 ? 73.621 -0.445 -19.882 1.00 31.64 73 SER A N 1
ATOM 581 C CA . SER A 1 73 ? 74.266 -0.752 -18.562 1.00 31.64 73 SER A CA 1
ATOM 582 C C . SER A 1 73 ? 74.168 0.523 -17.663 1.00 31.64 73 SER A C 1
ATOM 584 O O . SER A 1 73 ? 73.884 1.578 -18.218 1.00 31.64 73 SER A O 1
ATOM 586 N N . GLY A 1 74 ? 74.422 0.605 -16.341 1.00 29.91 74 GLY A N 1
ATOM 587 C CA . GLY A 1 74 ? 74.835 -0.328 -15.268 1.00 29.91 74 GLY A CA 1
ATOM 588 C C . GLY A 1 74 ? 75.442 0.441 -14.051 1.00 29.91 74 GLY A C 1
ATOM 589 O O . GLY A 1 74 ? 75.794 1.603 -14.216 1.00 29.91 74 GLY A O 1
ATOM 590 N N . THR A 1 75 ? 75.635 -0.198 -12.873 1.00 31.33 75 THR A N 1
ATOM 591 C CA . THR A 1 75 ? 76.217 0.345 -11.585 1.00 31.33 75 THR A CA 1
ATOM 592 C C . THR A 1 75 ? 75.388 1.424 -10.846 1.00 31.33 75 THR A C 1
ATOM 594 O O . THR A 1 75 ? 74.678 2.171 -11.500 1.00 31.33 75 THR A O 1
ATOM 597 N N . GLY A 1 76 ? 75.369 1.613 -9.512 1.00 29.61 76 GLY A N 1
ATOM 598 C CA . GLY A 1 76 ? 75.919 1.002 -8.269 1.00 29.61 76 GLY A CA 1
ATOM 599 C C . GLY A 1 76 ? 75.263 1.756 -7.064 1.00 29.61 76 GLY A C 1
ATOM 600 O O . GLY A 1 76 ? 74.570 2.734 -7.314 1.00 29.61 76 GLY A O 1
ATOM 601 N N . SER A 1 77 ? 75.351 1.444 -5.760 1.00 31.86 77 SER A N 1
ATOM 602 C CA . SER A 1 77 ? 76.255 0.614 -4.943 1.00 31.86 77 SER A CA 1
ATOM 603 C C . SER A 1 77 ? 75.663 0.307 -3.538 1.00 31.86 77 SER A C 1
ATOM 605 O O . SER A 1 77 ? 74.834 1.067 -3.053 1.00 31.86 77 SER A O 1
ATOM 607 N N . ASN A 1 78 ? 76.170 -0.757 -2.892 1.00 30.47 78 ASN A N 1
ATOM 608 C CA . ASN A 1 78 ? 76.216 -1.128 -1.447 1.00 30.47 78 ASN A CA 1
ATOM 609 C C . ASN A 1 78 ? 75.891 -0.038 -0.379 1.00 30.47 78 ASN A C 1
ATOM 611 O O . ASN A 1 78 ? 76.207 1.127 -0.587 1.00 30.47 78 ASN A O 1
ATOM 615 N N . THR A 1 79 ? 75.387 -0.362 0.830 1.00 33.19 79 THR A N 1
ATOM 616 C CA . THR A 1 79 ? 76.023 -1.275 1.822 1.00 33.19 79 THR A CA 1
ATOM 617 C C . THR A 1 79 ? 75.100 -1.916 2.889 1.00 33.19 79 THR A C 1
ATOM 619 O O . THR A 1 79 ? 74.234 -1.257 3.440 1.00 33.19 79 THR A O 1
ATOM 622 N N . ASN A 1 80 ? 75.431 -3.176 3.239 1.00 28.67 80 ASN A N 1
ATOM 623 C CA . ASN A 1 80 ? 75.501 -3.839 4.569 1.00 28.67 80 ASN A CA 1
ATOM 624 C C . ASN A 1 80 ? 74.372 -3.757 5.635 1.00 28.67 80 ASN A C 1
ATOM 626 O O . ASN A 1 80 ? 73.765 -2.717 5.823 1.00 28.67 80 ASN A O 1
ATOM 630 N N . VAL A 1 81 ? 74.202 -4.718 6.568 1.00 30.19 81 VAL A N 1
ATOM 631 C CA . VAL A 1 81 ? 74.369 -6.203 6.672 1.00 30.19 81 VAL A CA 1
ATOM 632 C C . VAL A 1 81 ? 74.140 -6.597 8.157 1.00 30.19 81 VAL A C 1
ATOM 634 O O . VAL A 1 81 ? 74.406 -5.786 9.039 1.00 30.19 81 VAL A O 1
ATOM 637 N N . ASN A 1 82 ? 73.737 -7.853 8.421 1.00 30.05 82 ASN A N 1
ATOM 638 C CA . ASN A 1 82 ? 73.426 -8.482 9.731 1.00 30.05 82 ASN A CA 1
ATOM 639 C C . ASN A 1 82 ? 72.054 -8.107 10.343 1.00 30.05 82 ASN A C 1
ATOM 641 O O . ASN A 1 82 ? 71.665 -6.949 10.327 1.00 30.05 82 ASN A O 1
ATOM 645 N N . GLY A 1 83 ? 71.287 -9.023 10.949 1.00 27.58 83 GLY A N 1
ATOM 646 C CA . GLY A 1 83 ? 71.470 -10.475 11.108 1.00 27.58 83 GLY A CA 1
ATOM 647 C C . GLY A 1 83 ? 70.889 -11.003 12.434 1.00 27.58 83 GLY A C 1
ATOM 648 O O . GLY A 1 83 ? 70.766 -10.243 13.384 1.00 27.58 83 GLY A O 1
ATOM 649 N N . ILE A 1 84 ? 70.647 -12.322 12.503 1.00 28.38 84 ILE A N 1
ATOM 650 C CA . ILE A 1 84 ? 70.298 -13.133 13.700 1.00 28.38 84 ILE A CA 1
ATOM 651 C C . ILE A 1 84 ? 68.800 -13.195 14.099 1.00 28.38 84 ILE A C 1
ATOM 653 O O . ILE A 1 84 ? 68.232 -12.301 14.712 1.00 28.38 84 ILE A O 1
ATOM 657 N N . ASN A 1 85 ? 68.221 -14.368 13.827 1.00 37.00 85 ASN A N 1
ATOM 658 C CA . ASN A 1 85 ? 67.137 -15.057 14.555 1.00 37.00 85 ASN A CA 1
ATOM 659 C C . ASN A 1 85 ? 67.846 -16.100 15.471 1.00 37.00 85 ASN A C 1
ATOM 661 O O . ASN A 1 85 ? 68.894 -16.571 15.003 1.00 37.00 85 ASN A O 1
ATOM 665 N N . PRO A 1 86 ? 67.396 -16.506 16.695 1.00 47.62 86 PRO A N 1
ATOM 666 C CA . PRO A 1 86 ? 66.317 -17.523 16.822 1.00 47.62 86 PRO A CA 1
ATOM 667 C C . PRO A 1 86 ? 65.545 -17.685 18.186 1.00 47.62 86 PRO A C 1
ATOM 669 O O . PRO A 1 86 ? 65.956 -17.190 19.228 1.00 47.62 86 PRO A O 1
ATOM 672 N N . TYR A 1 87 ? 64.520 -18.565 18.163 1.00 29.89 87 TYR A N 1
ATOM 673 C CA . TYR A 1 87 ? 63.909 -19.391 19.252 1.00 29.89 87 TYR A CA 1
ATOM 674 C C . TYR A 1 87 ? 62.878 -18.850 20.283 1.00 29.89 87 TYR A C 1
ATOM 676 O O . TYR A 1 87 ? 63.031 -17.787 20.868 1.00 29.89 87 TYR A O 1
ATOM 684 N N . GLY A 1 88 ? 61.892 -19.728 20.587 1.00 27.23 88 GLY A N 1
ATOM 685 C CA . GLY A 1 88 ? 60.989 -19.724 21.764 1.00 27.23 88 GLY A CA 1
ATOM 686 C C . GLY A 1 88 ? 59.485 -19.723 21.403 1.00 27.23 88 GLY A C 1
ATOM 687 O O . GLY A 1 88 ? 58.950 -18.651 21.170 1.00 27.23 88 GLY A O 1
ATOM 688 N N . SER A 1 89 ? 58.743 -20.811 21.130 1.00 29.12 89 SER A N 1
ATOM 689 C CA . SER A 1 89 ? 58.471 -22.112 21.796 1.00 29.12 89 SER A CA 1
ATOM 690 C C . SER A 1 89 ? 57.348 -22.122 22.870 1.00 29.12 89 SER A C 1
ATOM 692 O O . SER A 1 89 ? 57.393 -21.370 23.834 1.00 29.12 89 SER A O 1
ATOM 694 N N . ASN A 1 90 ? 56.420 -23.091 22.715 1.00 27.56 90 ASN A N 1
ATOM 695 C CA . ASN A 1 90 ? 55.470 -23.671 23.700 1.00 27.56 90 ASN A CA 1
ATOM 696 C C . ASN A 1 90 ? 54.219 -22.862 24.149 1.00 27.56 90 ASN A C 1
ATOM 698 O O . ASN A 1 90 ? 54.266 -21.643 24.194 1.00 27.56 90 ASN A O 1
ATOM 702 N N . GLN A 1 91 ? 53.105 -23.462 24.626 1.00 29.42 91 GLN A N 1
ATOM 703 C CA . GLN A 1 91 ? 52.316 -24.691 24.300 1.00 29.42 91 GLN A CA 1
ATOM 704 C C . GLN A 1 91 ? 51.152 -24.856 25.340 1.00 29.42 91 GLN A C 1
ATOM 706 O O . GLN A 1 91 ? 51.245 -24.263 26.408 1.00 29.42 91 GLN A O 1
ATOM 711 N N . PHE A 1 92 ? 50.155 -25.736 25.076 1.00 27.38 92 PHE A N 1
ATOM 712 C CA . PHE A 1 92 ? 49.124 -26.295 26.013 1.00 27.38 92 PHE A CA 1
ATOM 713 C C . PHE A 1 92 ? 48.044 -25.333 26.612 1.00 27.38 92 PHE A C 1
ATOM 715 O O . PHE A 1 92 ? 48.305 -24.154 26.797 1.00 27.38 92 PHE A O 1
ATOM 722 N N . ASP A 1 93 ? 46.826 -25.751 27.028 1.00 27.77 93 ASP A N 1
ATOM 723 C CA . ASP A 1 93 ? 45.861 -26.757 26.500 1.00 27.77 93 ASP A CA 1
ATOM 724 C C . ASP A 1 93 ? 44.471 -26.677 27.214 1.00 27.77 93 ASP A C 1
ATOM 726 O O . ASP A 1 93 ? 44.424 -26.710 28.438 1.00 27.77 93 ASP A O 1
ATOM 730 N N . ARG A 1 94 ? 43.360 -26.719 26.446 1.00 25.72 94 ARG A N 1
ATOM 731 C CA . ARG A 1 94 ? 42.075 -27.459 26.703 1.00 25.72 94 ARG A CA 1
ATOM 732 C C . ARG A 1 94 ? 41.267 -27.228 28.044 1.00 25.72 94 ARG A C 1
ATOM 734 O O . ARG A 1 94 ? 41.562 -26.283 28.759 1.00 25.72 94 ARG A O 1
ATOM 741 N N . PRO A 1 95 ? 40.101 -27.898 28.304 1.00 42.06 95 PRO A N 1
ATOM 742 C CA . PRO A 1 95 ? 38.754 -27.440 27.877 1.00 42.06 95 PRO A CA 1
ATOM 743 C C . PRO A 1 95 ? 37.654 -27.544 28.997 1.00 42.06 95 PRO A C 1
ATOM 745 O O . PRO A 1 95 ? 38.004 -27.527 30.169 1.00 42.06 95 PRO A O 1
ATOM 748 N N . ILE A 1 96 ? 36.363 -27.783 28.632 1.00 26.20 96 ILE A N 1
ATOM 749 C CA . ILE A 1 96 ? 35.161 -28.143 29.473 1.00 26.20 96 ILE A CA 1
ATOM 750 C C . ILE A 1 96 ? 34.302 -26.903 29.897 1.00 26.20 96 ILE A C 1
ATOM 752 O O . ILE A 1 96 ? 34.881 -25.868 30.185 1.00 26.20 96 ILE A O 1
ATOM 756 N N . HIS A 1 97 ? 32.946 -26.840 29.919 1.00 26.55 97 HIS A N 1
ATOM 757 C CA . HIS A 1 97 ? 31.827 -27.817 29.815 1.00 26.55 97 HIS A CA 1
ATOM 758 C C . HIS A 1 97 ? 30.595 -27.296 29.000 1.00 26.55 97 HIS A C 1
ATOM 760 O O . HIS A 1 97 ? 30.634 -26.223 28.408 1.00 26.55 97 HIS A O 1
ATOM 766 N N . ARG A 1 98 ? 29.487 -28.068 28.970 1.00 24.44 98 ARG A N 1
ATOM 767 C CA . ARG A 1 98 ? 28.193 -27.762 28.298 1.00 24.44 98 ARG A CA 1
ATOM 768 C C . ARG A 1 98 ? 27.220 -26.995 29.212 1.00 24.44 98 ARG A C 1
ATOM 770 O O . ARG A 1 98 ? 27.178 -27.336 30.384 1.00 24.44 98 ARG A O 1
ATOM 777 N N . THR A 1 99 ? 26.302 -26.204 28.630 1.00 28.02 99 THR A N 1
ATOM 778 C CA . THR A 1 99 ? 24.828 -26.327 28.832 1.00 28.02 99 THR A CA 1
ATOM 779 C C . THR A 1 99 ? 24.029 -25.512 27.798 1.00 28.02 99 THR A C 1
ATOM 781 O O . THR A 1 99 ? 24.536 -24.557 27.225 1.00 28.02 99 THR A O 1
ATOM 784 N N . ASN A 1 100 ? 22.777 -25.916 27.573 1.00 25.33 100 ASN A N 1
ATOM 785 C CA . ASN A 1 100 ? 21.709 -25.301 26.759 1.00 25.33 100 ASN A CA 1
ATOM 786 C C . ASN A 1 100 ? 20.399 -25.480 27.593 1.00 25.33 100 ASN A C 1
ATOM 788 O O . ASN A 1 100 ? 20.448 -26.337 28.486 1.00 25.33 100 ASN A O 1
ATOM 792 N N . PRO A 1 101 ? 19.230 -24.839 27.335 1.00 41.25 101 PRO A N 1
ATOM 793 C CA . PRO A 1 101 ? 18.875 -23.905 26.254 1.00 41.25 101 PRO A CA 1
ATOM 794 C C . PRO A 1 101 ? 17.964 -22.708 26.689 1.00 41.25 101 PRO A C 1
ATOM 796 O O . PRO A 1 101 ? 17.781 -22.445 27.873 1.00 41.25 101 PRO A O 1
ATOM 799 N N . THR A 1 102 ? 17.336 -22.046 25.698 1.00 25.89 102 THR A N 1
ATOM 800 C CA . THR A 1 102 ? 16.099 -21.211 25.749 1.00 25.89 102 THR A CA 1
ATOM 801 C C . THR A 1 102 ? 16.062 -19.922 26.589 1.00 25.89 102 THR A C 1
ATOM 803 O O . THR A 1 102 ? 15.975 -19.990 27.805 1.00 25.89 102 THR A O 1
ATOM 806 N N . THR A 1 103 ? 15.898 -18.763 25.924 1.00 29.09 103 THR A N 1
ATOM 807 C CA . THR A 1 103 ? 14.634 -17.972 25.936 1.00 29.09 103 THR A CA 1
ATOM 808 C C . THR A 1 103 ? 14.630 -16.867 24.867 1.00 29.09 103 THR A C 1
ATOM 810 O O . THR A 1 103 ? 15.671 -16.319 24.521 1.00 29.09 103 THR A O 1
ATOM 813 N N . ASN A 1 104 ? 13.432 -16.561 24.368 1.00 29.00 104 ASN A N 1
ATOM 814 C CA . ASN A 1 104 ? 13.087 -15.609 23.305 1.00 29.00 104 ASN A CA 1
ATOM 815 C C . ASN A 1 104 ? 13.743 -14.218 23.420 1.00 29.00 104 ASN A C 1
ATOM 817 O O . ASN A 1 104 ? 13.620 -13.554 24.448 1.00 29.00 104 ASN A O 1
ATOM 821 N N . GLY A 1 105 ? 14.323 -13.732 22.318 1.00 23.91 105 GLY A N 1
ATOM 822 C CA . GLY A 1 105 ? 14.694 -12.326 22.156 1.00 23.91 105 GLY A CA 1
ATOM 823 C C . GLY A 1 105 ? 13.528 -11.502 21.605 1.00 23.91 105 GLY A C 1
ATOM 824 O O . GLY A 1 105 ? 13.120 -11.702 20.464 1.00 23.91 105 GLY A O 1
ATOM 825 N N . LEU A 1 106 ? 13.022 -10.561 22.402 1.00 27.05 106 LEU A N 1
ATOM 826 C CA . LEU A 1 106 ? 12.230 -9.423 21.927 1.00 27.05 106 LEU A CA 1
ATOM 827 C C . LEU A 1 106 ? 13.140 -8.191 21.915 1.00 27.05 106 LEU A C 1
ATOM 829 O O . LEU A 1 106 ? 13.834 -7.929 22.896 1.00 27.05 106 LEU A O 1
ATOM 833 N N . ASN A 1 107 ? 13.152 -7.458 20.801 1.00 30.02 107 ASN A N 1
ATOM 834 C CA . ASN A 1 107 ? 14.022 -6.296 20.629 1.00 30.02 107 ASN A CA 1
ATOM 835 C C . ASN A 1 107 ? 13.572 -5.110 21.492 1.00 30.02 107 ASN A C 1
ATOM 837 O O . ASN A 1 107 ? 12.394 -4.755 21.524 1.00 30.02 107 ASN A O 1
ATOM 841 N N . SER A 1 108 ? 14.544 -4.464 22.132 1.00 27.67 108 SER A N 1
ATOM 842 C CA . SER A 1 108 ? 14.360 -3.216 22.870 1.00 27.67 108 SER A CA 1
ATOM 843 C C . SER A 1 108 ? 14.165 -2.034 21.919 1.00 27.67 108 SER A C 1
ATOM 845 O O . SER A 1 108 ? 14.987 -1.823 21.028 1.00 27.67 108 SER A O 1
ATOM 847 N N . TYR A 1 109 ? 13.150 -1.207 22.168 1.00 28.69 109 TYR A N 1
ATOM 848 C CA . TYR A 1 109 ? 13.154 0.185 21.713 1.00 28.69 109 TYR A CA 1
ATOM 849 C C . TYR A 1 109 ? 13.860 1.057 22.758 1.00 28.69 109 TYR A C 1
ATOM 851 O O . TYR A 1 109 ? 13.681 0.859 23.958 1.00 28.69 109 TYR A O 1
ATOM 859 N N . SER A 1 110 ? 14.694 1.988 22.296 1.00 29.58 110 SER A N 1
ATOM 860 C CA . SER A 1 110 ? 15.474 2.902 23.135 1.00 29.58 110 SER A CA 1
ATOM 861 C C . SER A 1 110 ? 14.684 4.158 23.503 1.00 29.58 110 SER A C 1
ATOM 863 O O . SER A 1 110 ? 14.117 4.803 22.619 1.00 29.58 110 SER A O 1
ATOM 865 N N . ASP A 1 111 ? 14.722 4.541 24.778 1.00 28.09 111 ASP A N 1
ATOM 866 C CA . ASP A 1 111 ? 14.061 5.739 25.302 1.00 28.09 111 ASP A CA 1
ATOM 867 C C . ASP A 1 111 ? 14.609 7.047 24.704 1.00 28.09 111 ASP A C 1
ATOM 869 O O . ASP A 1 111 ? 15.812 7.313 24.731 1.00 28.09 111 ASP A O 1
ATOM 873 N N . GLY A 1 112 ? 13.701 7.910 24.239 1.00 28.50 112 GLY A N 1
ATOM 874 C CA . GLY A 1 112 ? 13.965 9.327 23.982 1.00 28.50 112 GLY A CA 1
ATOM 875 C C . GLY A 1 112 ? 13.454 10.172 25.149 1.00 28.50 112 GLY A C 1
ATOM 876 O O . GLY A 1 112 ? 12.260 10.160 25.445 1.00 28.50 112 GLY A O 1
ATOM 877 N N . GLN A 1 113 ? 14.346 10.894 25.830 1.00 27.69 113 GLN A N 1
ATOM 878 C CA . GLN A 1 113 ? 14.000 11.677 27.021 1.00 27.69 113 GLN A CA 1
ATOM 879 C C . GLN A 1 113 ? 13.136 12.902 26.679 1.00 27.69 113 GLN A C 1
ATOM 881 O O . GLN A 1 113 ? 13.520 13.732 25.855 1.00 27.69 113 GLN A O 1
ATOM 886 N N . PHE A 1 114 ? 12.003 13.058 27.369 1.00 26.94 114 PHE A N 1
ATOM 887 C CA . PHE A 1 114 ? 11.204 14.286 27.343 1.00 26.94 114 PHE A CA 1
ATOM 888 C C . PHE A 1 114 ? 11.693 15.273 28.409 1.00 26.94 114 PHE A C 1
ATOM 890 O O . PHE A 1 114 ? 11.639 14.977 29.601 1.00 26.94 114 PHE A O 1
ATOM 897 N N . ASN A 1 115 ? 12.095 16.474 27.985 1.00 27.23 115 ASN A N 1
ATOM 898 C CA . ASN A 1 115 ? 12.243 17.622 28.880 1.00 27.23 115 ASN A CA 1
ATOM 899 C C . ASN A 1 115 ? 10.885 18.310 29.067 1.00 27.23 115 ASN A C 1
ATOM 901 O O . ASN A 1 115 ? 10.220 18.655 28.092 1.00 27.23 115 ASN A O 1
ATOM 905 N N . THR A 1 116 ? 10.498 18.544 30.319 1.00 31.95 116 THR A N 1
ATOM 906 C CA . THR A 1 116 ? 9.263 19.248 30.689 1.00 31.95 116 THR A CA 1
ATOM 907 C C . THR A 1 116 ? 9.555 20.668 31.166 1.00 31.95 116 THR A C 1
ATOM 909 O O . THR A 1 116 ? 10.248 20.847 32.168 1.00 31.95 116 THR A O 1
ATOM 912 N N . THR A 1 117 ? 8.940 21.665 30.533 1.00 29.05 117 THR A N 1
ATOM 913 C CA . THR A 1 117 ? 8.758 23.020 31.083 1.00 29.05 117 THR A CA 1
ATOM 914 C C . THR A 1 117 ? 7.298 23.469 30.903 1.00 29.05 117 THR A C 1
ATOM 916 O O . THR A 1 117 ? 6.585 22.880 30.086 1.00 29.05 117 THR A O 1
ATOM 919 N N . PRO A 1 118 ? 6.793 24.393 31.744 1.00 30.09 118 PRO A N 1
ATOM 920 C CA . PRO A 1 118 ? 5.375 24.401 32.099 1.00 30.09 118 PRO A CA 1
ATOM 921 C C . PRO A 1 118 ? 4.472 25.292 31.232 1.00 30.09 118 PRO A C 1
ATOM 923 O O . PRO A 1 118 ? 4.914 26.144 30.470 1.00 30.09 118 PRO A O 1
ATOM 926 N N . VAL A 1 119 ? 3.174 25.052 31.423 1.00 31.98 119 VAL A N 1
ATOM 927 C CA . VAL A 1 119 ? 2.006 25.699 30.812 1.00 31.98 119 VAL A CA 1
ATOM 928 C C . VAL A 1 119 ? 2.006 27.226 30.959 1.00 31.98 119 VAL A C 1
ATOM 930 O O . VAL A 1 119 ? 2.092 27.733 32.075 1.00 31.98 119 VAL A O 1
ATOM 933 N N . GLU A 1 120 ? 1.719 27.933 29.862 1.00 27.64 120 GLU A N 1
ATOM 934 C CA . GLU A 1 120 ? 1.080 29.255 29.898 1.00 27.64 120 GLU A CA 1
ATOM 935 C C . GLU A 1 120 ? -0.278 29.225 29.180 1.00 27.64 120 GLU A C 1
ATOM 937 O O . GLU A 1 120 ? -0.481 28.502 28.202 1.00 27.64 120 GLU A O 1
ATOM 942 N N . ASN A 1 121 ? -1.227 30.004 29.704 1.00 31.77 121 ASN A N 1
ATOM 943 C CA . ASN A 1 121 ? -2.578 30.148 29.163 1.00 31.77 121 ASN A CA 1
ATOM 944 C C . ASN A 1 121 ? -2.570 30.849 27.800 1.00 31.77 121 ASN A C 1
ATOM 946 O O . ASN A 1 121 ? -2.062 31.961 27.706 1.00 31.77 121 ASN A O 1
ATOM 950 N N . TYR A 1 122 ? -3.311 30.312 26.828 1.00 29.97 122 TYR A N 1
ATOM 951 C CA . TYR A 1 122 ? -4.028 31.143 25.856 1.00 29.97 122 TYR A CA 1
ATOM 952 C C . TYR A 1 122 ? -5.468 30.653 25.705 1.00 29.97 122 TYR A C 1
ATOM 954 O O . TYR A 1 122 ? -5.738 29.452 25.699 1.00 29.97 122 TYR A O 1
ATOM 962 N N . GLY A 1 123 ? -6.391 31.613 25.700 1.00 27.30 123 GLY A N 1
ATOM 963 C CA . GLY A 1 123 ? -7.823 31.370 25.825 1.00 27.30 123 GLY A CA 1
ATOM 964 C C . GLY A 1 123 ? -8.545 31.123 24.503 1.00 27.30 123 GLY A C 1
ATOM 965 O O . GLY A 1 123 ? -7.943 30.857 23.469 1.00 27.30 123 GLY A O 1
ATOM 966 N N . ASN A 1 124 ? -9.870 31.224 24.602 1.00 37.06 124 ASN A N 1
ATOM 967 C CA . ASN A 1 124 ? -10.857 31.142 23.528 1.00 37.06 124 ASN A CA 1
ATOM 968 C C . ASN A 1 124 ? -10.377 31.696 22.180 1.00 37.06 124 ASN A C 1
ATOM 970 O O . ASN A 1 124 ? -10.069 32.880 22.089 1.00 37.06 124 ASN A O 1
ATOM 974 N N . ASP A 1 125 ? -10.511 30.888 21.129 1.00 29.12 125 ASP A N 1
ATOM 975 C CA . ASP A 1 125 ? -10.806 31.418 19.801 1.00 29.12 125 ASP A CA 1
ATOM 976 C C . ASP A 1 125 ? -11.781 30.512 19.045 1.00 29.12 125 ASP A C 1
ATOM 978 O O . ASP A 1 125 ? -11.870 29.298 19.267 1.00 29.12 125 ASP A O 1
ATOM 982 N N . THR A 1 126 ? -12.598 31.151 18.216 1.00 31.02 126 THR A N 1
ATOM 983 C CA . THR A 1 126 ? -13.844 30.610 17.673 1.00 31.02 126 THR A CA 1
ATOM 984 C C . THR A 1 126 ? -13.652 29.730 16.439 1.00 31.02 126 THR A C 1
ATOM 986 O O . THR A 1 126 ? -12.760 29.916 15.613 1.00 31.02 126 THR A O 1
ATOM 989 N N . LEU A 1 127 ? -14.578 28.783 16.254 1.00 31.78 127 LEU A N 1
ATOM 990 C CA . LEU A 1 127 ? -14.833 28.204 14.935 1.00 31.78 127 LEU A CA 1
ATOM 991 C C . LEU A 1 127 ? -15.281 29.321 13.972 1.00 31.78 127 LEU A C 1
ATOM 993 O O . LEU A 1 127 ? -16.168 30.096 14.322 1.00 31.78 127 LEU A O 1
ATOM 997 N N . TYR A 1 128 ? -14.711 29.310 12.761 1.00 34.41 128 TYR A N 1
ATOM 998 C CA . TYR A 1 128 ? -14.815 30.290 11.660 1.00 34.41 128 TYR A CA 1
ATOM 999 C C . TYR A 1 128 ? -13.827 31.469 11.668 1.00 34.41 128 TYR A C 1
ATOM 1001 O O . TYR A 1 128 ? -14.118 32.563 12.141 1.00 34.41 128 TYR A O 1
ATOM 1009 N N . SER A 1 129 ? -12.745 31.294 10.906 1.00 27.58 129 SER A N 1
ATOM 1010 C CA . SER A 1 129 ? -12.177 32.355 10.069 1.00 27.58 129 SER A CA 1
ATOM 1011 C C . SER A 1 129 ? -11.751 31.768 8.714 1.00 27.58 129 SER A C 1
ATOM 1013 O O . SER A 1 129 ? -11.337 30.610 8.620 1.00 27.58 129 SER A O 1
ATOM 1015 N N . ALA A 1 130 ? -11.925 32.536 7.636 1.00 33.19 130 ALA A N 1
ATOM 1016 C CA . ALA A 1 130 ? -11.494 32.137 6.299 1.00 33.19 130 ALA A CA 1
ATOM 1017 C C . ALA A 1 130 ? -10.016 32.504 6.111 1.00 33.19 130 ALA A C 1
ATOM 1019 O O . ALA A 1 130 ? -9.656 33.675 6.210 1.00 33.19 130 ALA A O 1
ATOM 1020 N N . SER A 1 131 ? -9.162 31.518 5.827 1.00 28.55 131 SER A N 1
ATOM 1021 C CA . SER A 1 131 ? -7.745 31.757 5.539 1.00 28.55 131 SER A CA 1
ATOM 1022 C C . SER A 1 131 ? -7.531 31.959 4.038 1.00 28.55 131 SER A C 1
ATOM 1024 O O . SER A 1 131 ? -7.801 31.073 3.227 1.00 28.55 131 SER A O 1
ATOM 1026 N N . THR A 1 132 ? -7.063 33.149 3.674 1.00 30.55 132 THR A N 1
ATOM 1027 C CA . THR A 1 132 ? -6.700 33.538 2.308 1.00 30.55 132 THR A CA 1
ATOM 1028 C C . THR A 1 132 ? -5.315 33.023 1.915 1.00 30.55 132 THR A C 1
ATOM 1030 O O . THR A 1 132 ? -4.366 33.213 2.667 1.00 30.55 132 THR A O 1
ATOM 1033 N N . ASN A 1 133 ? -5.206 32.477 0.698 1.00 39.41 133 ASN A N 1
ATOM 1034 C CA . ASN A 1 133 ? -4.002 32.340 -0.139 1.00 39.41 133 ASN A CA 1
ATOM 1035 C C . ASN A 1 133 ? -2.629 32.226 0.557 1.00 39.41 133 ASN A C 1
ATOM 1037 O O . ASN A 1 133 ? -1.974 33.226 0.842 1.00 39.41 133 ASN A O 1
ATOM 1041 N N . GLY A 1 134 ? -2.123 30.992 0.642 1.00 27.84 134 GLY A N 1
ATOM 1042 C CA . GLY A 1 134 ? -0.724 30.678 0.944 1.00 27.84 134 GLY A CA 1
ATOM 1043 C C . GLY A 1 134 ? -0.136 29.677 -0.056 1.00 27.84 134 GLY A C 1
ATOM 1044 O O . GLY A 1 134 ? 0.047 28.508 0.275 1.00 27.84 134 GLY A O 1
ATOM 1045 N N . ASN A 1 135 ? 0.161 30.116 -1.284 1.00 36.16 135 ASN A N 1
ATOM 1046 C CA . ASN A 1 135 ? 0.906 29.303 -2.255 1.00 36.16 135 ASN A CA 1
ATOM 1047 C C . ASN A 1 135 ? 2.367 29.154 -1.792 1.00 36.16 135 ASN A C 1
ATOM 1049 O O . ASN A 1 135 ? 3.177 30.045 -2.030 1.00 36.16 135 ASN A O 1
ATOM 1053 N N . GLY A 1 136 ? 2.704 28.037 -1.137 1.00 32.84 136 GLY A N 1
ATOM 1054 C CA . GLY A 1 136 ? 4.065 27.812 -0.621 1.00 32.84 136 GLY A CA 1
ATOM 1055 C C . GLY A 1 136 ? 4.487 26.358 -0.380 1.00 32.84 136 GLY A C 1
ATOM 1056 O O . GLY A 1 136 ? 5.565 26.140 0.159 1.00 32.84 136 GLY A O 1
ATOM 1057 N N . GLY A 1 137 ? 3.671 25.362 -0.753 1.00 31.42 137 GLY A N 1
ATOM 1058 C CA . GLY A 1 137 ? 3.887 23.950 -0.380 1.00 31.42 137 GLY A CA 1
ATOM 1059 C C . GLY A 1 137 ? 4.243 22.973 -1.510 1.00 31.42 137 GLY A C 1
ATOM 1060 O O . GLY A 1 137 ? 4.377 21.786 -1.247 1.00 31.42 137 GLY A O 1
ATOM 1061 N N . ALA A 1 138 ? 4.371 23.424 -2.763 1.00 34.47 138 ALA A N 1
ATOM 1062 C CA . ALA A 1 138 ? 4.454 22.523 -3.924 1.00 34.47 138 ALA A CA 1
ATOM 1063 C C . ALA A 1 138 ? 5.884 22.195 -4.413 1.00 34.47 138 ALA A C 1
ATOM 1065 O O . ALA A 1 138 ? 6.054 21.362 -5.300 1.00 34.47 138 ALA A O 1
ATOM 1066 N N . PHE A 1 139 ? 6.924 22.847 -3.884 1.00 35.91 139 PHE A N 1
ATOM 1067 C CA . PHE A 1 139 ? 8.210 22.915 -4.592 1.00 35.91 139 PHE A CA 1
ATOM 1068 C C . PHE A 1 139 ? 9.081 21.649 -4.557 1.00 35.91 139 PHE A C 1
ATOM 1070 O O . PHE A 1 139 ? 9.799 21.412 -5.521 1.00 35.91 139 PHE A O 1
ATOM 1077 N N . LEU A 1 140 ? 9.032 20.811 -3.517 1.00 35.00 140 LEU A N 1
ATOM 1078 C CA . LEU A 1 140 ? 9.984 19.690 -3.402 1.00 35.00 140 LEU A CA 1
ATOM 1079 C C . LEU A 1 140 ? 9.601 18.456 -4.238 1.00 35.00 140 LEU A C 1
ATOM 1081 O O . LEU A 1 140 ? 10.476 17.853 -4.853 1.00 35.00 140 LEU A O 1
ATOM 1085 N N . GLY A 1 141 ? 8.309 18.127 -4.354 1.00 32.47 141 GLY A N 1
ATOM 1086 C CA . GLY A 1 141 ? 7.850 17.048 -5.245 1.00 32.47 141 GLY A CA 1
ATOM 1087 C C . GLY A 1 141 ? 7.972 17.397 -6.735 1.00 32.47 141 GLY A C 1
ATOM 1088 O O . GLY A 1 141 ? 8.240 16.523 -7.557 1.00 32.47 141 GLY A O 1
ATOM 1089 N N . ILE A 1 142 ? 7.830 18.685 -7.076 1.00 40.97 142 ILE A N 1
ATOM 1090 C CA . ILE A 1 142 ? 7.958 19.183 -8.454 1.00 40.97 142 ILE A CA 1
ATOM 1091 C C . ILE A 1 142 ? 9.420 19.205 -8.915 1.00 40.97 142 ILE A C 1
ATOM 1093 O O . ILE A 1 142 ? 9.662 19.005 -10.097 1.00 40.97 142 ILE A O 1
ATOM 1097 N N . ILE A 1 143 ? 10.405 19.391 -8.028 1.00 44.28 143 ILE A N 1
ATOM 1098 C CA . ILE A 1 143 ? 11.822 19.387 -8.434 1.00 44.28 143 ILE A CA 1
ATOM 1099 C C . ILE A 1 143 ? 12.262 17.997 -8.919 1.00 44.28 143 ILE A C 1
ATOM 1101 O O . ILE A 1 143 ? 12.909 17.908 -9.956 1.00 44.28 143 ILE A O 1
ATOM 1105 N N . PHE A 1 144 ? 11.883 16.910 -8.238 1.00 45.97 144 PHE A N 1
ATOM 1106 C CA . PHE A 1 144 ? 12.364 15.569 -8.603 1.00 45.97 144 PHE A CA 1
ATOM 1107 C C . PHE A 1 144 ? 11.686 15.014 -9.870 1.00 45.97 144 PHE A C 1
ATOM 1109 O O . PHE A 1 144 ? 12.363 14.597 -10.810 1.00 45.97 144 PHE A O 1
ATOM 1116 N N . TRP A 1 145 ? 10.355 15.126 -9.965 1.00 47.16 145 TRP A N 1
ATOM 1117 C CA . TRP A 1 145 ? 9.641 14.852 -11.221 1.00 47.16 145 TRP A CA 1
ATOM 1118 C C . TRP A 1 145 ? 10.027 15.833 -12.326 1.00 47.16 145 TRP A C 1
ATOM 1120 O O . TRP A 1 145 ? 10.101 15.443 -13.484 1.00 47.16 145 TRP A O 1
ATOM 1130 N N . GLY A 1 146 ? 10.325 17.085 -11.977 1.00 50.69 146 GLY A N 1
ATOM 1131 C CA . GLY A 1 146 ? 10.833 18.096 -12.896 1.00 50.69 146 GLY A CA 1
ATOM 1132 C C . GLY A 1 146 ? 12.174 17.707 -13.502 1.00 50.69 146 GLY A C 1
ATOM 1133 O O . GLY A 1 146 ? 12.353 17.923 -14.690 1.00 50.69 146 GLY A O 1
ATOM 1134 N N . VAL A 1 147 ? 13.075 17.072 -12.745 1.00 54.19 147 VAL A N 1
ATOM 1135 C CA . VAL A 1 147 ? 14.332 16.523 -13.276 1.00 54.19 147 VAL A CA 1
ATOM 1136 C C . VAL A 1 147 ? 14.057 15.376 -14.250 1.00 54.19 147 VAL A C 1
ATOM 1138 O O . VAL A 1 147 ? 14.540 15.434 -15.375 1.00 54.19 147 VAL A O 1
ATOM 1141 N N . ILE A 1 148 ? 13.228 14.386 -13.895 1.00 54.47 148 ILE A N 1
ATOM 1142 C CA . ILE A 1 148 ? 12.885 13.264 -14.798 1.00 54.47 148 ILE A CA 1
ATOM 1143 C C . ILE A 1 148 ? 12.177 13.761 -16.072 1.00 54.47 148 ILE A C 1
ATOM 1145 O O . ILE A 1 148 ? 12.548 13.384 -17.180 1.00 54.47 148 ILE A O 1
ATOM 1149 N N . ILE A 1 149 ? 11.200 14.661 -15.943 1.00 58.62 149 ILE A N 1
ATOM 1150 C CA . ILE A 1 149 ? 10.491 15.255 -17.083 1.00 58.62 149 ILE A CA 1
ATOM 1151 C C . ILE A 1 149 ? 11.442 16.129 -17.913 1.00 58.62 149 ILE A C 1
ATOM 1153 O O . ILE A 1 149 ? 11.392 16.063 -19.136 1.00 58.62 149 ILE A O 1
ATOM 1157 N N . PHE A 1 150 ? 12.348 16.892 -17.294 1.00 54.16 150 PHE A N 1
ATOM 1158 C CA . PHE A 1 150 ? 13.357 17.691 -17.997 1.00 54.16 150 PHE A CA 1
ATOM 1159 C C . PHE A 1 150 ? 14.363 16.819 -18.748 1.00 54.16 150 PHE A C 1
ATOM 1161 O O . PHE A 1 150 ? 14.670 17.142 -19.891 1.00 54.16 150 PHE A O 1
ATOM 1168 N N . PHE A 1 151 ? 14.818 15.701 -18.167 1.00 56.34 151 PHE A N 1
ATOM 1169 C CA . PHE A 1 151 ? 15.651 14.706 -18.851 1.00 56.34 151 PHE A CA 1
ATOM 1170 C C . PHE A 1 151 ? 14.999 14.257 -20.150 1.00 56.34 151 PHE A C 1
ATOM 1172 O O . PHE A 1 151 ? 15.618 14.318 -21.212 1.00 56.34 151 PHE A O 1
ATOM 1179 N N . ILE A 1 152 ? 13.731 13.852 -20.078 1.00 57.44 152 ILE A N 1
ATOM 1180 C CA . ILE A 1 152 ? 13.061 13.315 -21.253 1.00 57.44 152 ILE A CA 1
ATOM 1181 C C . ILE A 1 152 ? 12.695 14.435 -22.243 1.00 57.44 152 ILE A C 1
ATOM 1183 O O . ILE A 1 152 ? 12.874 14.278 -23.448 1.00 57.44 152 ILE A O 1
ATOM 1187 N N . PHE A 1 153 ? 12.285 15.613 -21.765 1.00 54.31 153 PHE A N 1
ATOM 1188 C CA . PHE A 1 153 ? 12.022 16.769 -22.625 1.00 54.31 153 PHE A CA 1
ATOM 1189 C C . PHE A 1 153 ? 13.298 17.259 -23.332 1.00 54.31 153 PHE A C 1
ATOM 1191 O O . PHE A 1 153 ? 13.231 17.651 -24.493 1.00 54.31 153 PHE A O 1
ATOM 1198 N N . LYS A 1 154 ? 14.473 17.187 -22.689 1.00 55.25 154 LYS A N 1
ATOM 1199 C CA . LYS A 1 154 ? 15.784 17.467 -23.305 1.00 55.25 154 LYS A CA 1
ATOM 1200 C C . LYS A 1 154 ? 16.178 16.424 -24.344 1.00 55.25 154 LYS A C 1
ATOM 1202 O O . LYS A 1 154 ? 16.649 16.813 -25.410 1.00 55.25 154 LYS A O 1
ATOM 1207 N N . PHE A 1 155 ? 15.950 15.145 -24.047 1.00 55.91 155 PHE A N 1
ATOM 1208 C CA . PHE A 1 155 ? 16.151 14.035 -24.982 1.00 55.91 155 PHE A CA 1
ATOM 1209 C C . PHE A 1 155 ? 15.332 14.252 -26.268 1.00 55.91 155 PHE A C 1
ATOM 1211 O O . PHE A 1 155 ? 15.869 14.175 -27.369 1.00 55.91 155 PHE A O 1
ATOM 1218 N N . PHE A 1 156 ? 14.064 14.661 -26.139 1.00 53.88 156 PHE A N 1
ATOM 1219 C CA . PHE A 1 156 ? 13.211 14.995 -27.285 1.00 53.88 156 PHE A CA 1
ATOM 1220 C C . PHE A 1 156 ? 13.558 16.332 -27.973 1.00 53.88 156 PHE A C 1
ATOM 1222 O O . PHE A 1 156 ? 13.552 16.407 -29.201 1.00 53.88 156 PHE A O 1
ATOM 1229 N N . SER A 1 157 ? 13.911 17.382 -27.221 1.00 48.75 157 SER A N 1
ATOM 1230 C CA . SER A 1 157 ? 14.159 18.734 -27.770 1.00 48.75 157 SER A CA 1
ATOM 1231 C C . SER A 1 157 ? 15.368 18.818 -28.707 1.00 48.75 157 SER A C 1
ATOM 1233 O O . SER A 1 157 ? 15.443 19.730 -29.525 1.00 48.75 157 SER A O 1
ATOM 1235 N N . ASN A 1 158 ? 16.325 17.891 -28.612 1.00 45.75 158 ASN A N 1
ATOM 1236 C CA . ASN A 1 158 ? 17.510 17.883 -29.475 1.00 45.75 158 ASN A CA 1
ATOM 1237 C C . ASN A 1 158 ? 17.237 17.366 -30.906 1.00 45.75 158 ASN A C 1
ATOM 1239 O O . ASN A 1 158 ? 18.166 17.331 -31.714 1.00 45.75 158 ASN A O 1
ATOM 1243 N N . ARG A 1 159 ? 15.999 16.951 -31.229 1.00 47.44 159 ARG A N 1
ATOM 1244 C CA . ARG A 1 159 ? 15.673 16.239 -32.479 1.00 47.44 159 ARG A CA 1
ATOM 1245 C C . ARG A 1 159 ? 14.739 16.980 -33.447 1.00 47.44 159 ARG A C 1
ATOM 1247 O O . ARG A 1 159 ? 14.526 16.491 -34.556 1.00 47.44 159 ARG A O 1
ATOM 1254 N N . GLU A 1 160 ? 14.251 18.177 -33.111 1.00 39.78 160 GLU A N 1
ATOM 1255 C CA . GLU A 1 160 ? 13.562 19.059 -34.075 1.00 39.78 160 GLU A CA 1
ATOM 1256 C C . GLU A 1 160 ? 14.551 19.643 -35.105 1.00 39.78 160 GLU A C 1
ATOM 1258 O O . GLU A 1 160 ? 14.945 20.800 -35.000 1.00 39.78 160 GLU A O 1
ATOM 1263 N N . ASN A 1 161 ? 14.990 18.825 -36.072 1.00 39.38 161 ASN A N 1
ATOM 1264 C CA . ASN A 1 161 ? 15.543 19.209 -37.385 1.00 39.38 161 ASN A CA 1
ATOM 1265 C C . ASN A 1 161 ? 16.017 17.956 -38.161 1.00 39.38 161 ASN A C 1
ATOM 1267 O O . ASN A 1 161 ? 17.220 17.775 -38.329 1.00 39.38 161 ASN A O 1
ATOM 1271 N N . ASN A 1 162 ? 15.110 17.073 -38.622 1.00 39.50 162 ASN A N 1
ATOM 1272 C CA . ASN A 1 162 ? 15.397 16.170 -39.766 1.00 39.50 162 ASN A CA 1
ATOM 1273 C C . ASN A 1 162 ? 14.203 15.405 -40.391 1.00 39.50 162 ASN A C 1
ATOM 1275 O O . ASN A 1 162 ? 14.424 14.515 -41.215 1.00 39.50 162 ASN A O 1
ATOM 1279 N N . ASP A 1 163 ? 12.949 15.763 -40.100 1.00 35.50 163 ASP A N 1
ATOM 1280 C CA . ASP A 1 163 ? 11.796 15.166 -40.793 1.00 35.50 163 ASP A CA 1
ATOM 1281 C C . ASP A 1 163 ? 11.598 15.788 -42.184 1.00 35.50 163 ASP A C 1
ATOM 1283 O O . ASP A 1 163 ? 10.833 16.731 -42.390 1.00 35.50 163 ASP A O 1
ATOM 1287 N N . SER A 1 164 ? 12.306 15.232 -43.170 1.00 37.88 164 SER A N 1
ATOM 1288 C CA . SER A 1 164 ? 12.010 15.448 -44.588 1.00 37.88 164 SER A CA 1
ATOM 1289 C C . SER A 1 164 ? 11.117 14.321 -45.116 1.00 37.88 164 SER A C 1
ATOM 1291 O O . SER A 1 164 ? 11.421 13.138 -44.975 1.00 37.88 164 SER A O 1
ATOM 1293 N N . ASN A 1 165 ? 9.978 14.702 -45.701 1.00 37.50 165 ASN A N 1
ATOM 1294 C CA . ASN A 1 165 ? 8.920 13.788 -46.138 1.00 37.50 165 ASN A CA 1
ATOM 1295 C C . ASN A 1 165 ? 9.428 12.711 -47.113 1.00 37.50 165 ASN A C 1
ATOM 1297 O O . ASN A 1 165 ? 9.655 12.999 -48.291 1.00 37.50 165 ASN A O 1
ATOM 1301 N N . PHE A 1 166 ? 9.504 11.456 -46.664 1.00 34.06 166 PHE A N 1
ATOM 1302 C CA . PHE A 1 166 ? 9.684 10.318 -47.561 1.00 34.06 166 PHE A CA 1
ATOM 1303 C C . PHE A 1 166 ? 8.313 9.844 -48.056 1.00 34.06 166 PHE A C 1
ATOM 1305 O O . PHE A 1 166 ? 7.499 9.331 -47.289 1.00 34.06 166 PHE A O 1
ATOM 1312 N N . SER A 1 167 ? 8.031 10.065 -49.339 1.00 35.38 167 SER A N 1
ATOM 1313 C CA . SER A 1 167 ? 6.782 9.623 -49.967 1.00 35.38 167 SER A CA 1
ATOM 1314 C C . SER A 1 167 ? 6.902 8.180 -50.457 1.00 35.38 167 SER A C 1
ATOM 1316 O O . SER A 1 167 ? 7.950 7.764 -50.950 1.00 35.38 167 SER A O 1
ATOM 1318 N N . ASN A 1 168 ? 5.817 7.413 -50.318 1.00 36.47 168 ASN A N 1
ATOM 1319 C CA . ASN A 1 168 ? 5.769 6.011 -50.732 1.00 36.47 168 ASN A CA 1
ATOM 1320 C C . ASN A 1 168 ? 6.079 5.861 -52.226 1.00 36.47 168 ASN A C 1
ATOM 1322 O O . ASN A 1 168 ? 5.359 6.396 -53.072 1.00 36.47 168 ASN A O 1
ATOM 1326 N N . ARG A 1 169 ? 7.095 5.056 -52.540 1.00 32.25 169 ARG A N 1
ATOM 1327 C CA . ARG A 1 169 ? 7.346 4.545 -53.885 1.00 32.25 169 ARG A CA 1
ATOM 1328 C C . ARG A 1 169 ? 7.748 3.079 -53.783 1.00 32.25 169 ARG A C 1
ATOM 1330 O O . ARG A 1 169 ? 8.805 2.764 -53.249 1.00 32.25 169 ARG A O 1
ATOM 1337 N N . GLU A 1 170 ? 6.863 2.201 -54.237 1.00 44.03 170 GLU A N 1
ATOM 1338 C CA . GLU A 1 170 ? 7.122 0.763 -54.326 1.00 44.03 170 GLU A CA 1
ATOM 1339 C C . GLU A 1 170 ? 8.082 0.446 -55.484 1.00 44.03 170 GLU A C 1
ATOM 1341 O O . GLU A 1 170 ? 8.100 1.164 -56.486 1.00 44.03 170 GLU A O 1
ATOM 1346 N N . ASN A 1 171 ? 8.779 -0.687 -55.349 1.00 47.16 171 ASN A N 1
ATOM 1347 C CA . ASN A 1 171 ? 9.571 -1.387 -56.368 1.00 47.16 171 ASN A CA 1
ATOM 1348 C C . ASN A 1 171 ? 10.830 -0.661 -56.884 1.00 47.16 171 ASN A C 1
ATOM 1350 O O . ASN A 1 171 ? 10.770 0.094 -57.850 1.00 47.16 171 ASN A O 1
ATOM 1354 N N . ASP A 1 172 ? 11.986 -1.000 -56.306 1.00 42.53 172 ASP A N 1
ATOM 1355 C CA . ASP A 1 172 ? 13.000 -1.768 -57.050 1.00 42.53 172 ASP A CA 1
ATOM 1356 C C . ASP A 1 172 ? 13.974 -2.478 -56.087 1.00 42.53 172 ASP A C 1
ATOM 1358 O O . ASP A 1 172 ? 14.206 -2.020 -54.966 1.00 42.53 172 ASP A O 1
ATOM 1362 N N . ASP A 1 173 ? 14.506 -3.623 -56.514 1.00 51.97 173 ASP A N 1
ATOM 1363 C CA . ASP A 1 173 ? 15.431 -4.457 -55.736 1.00 51.97 173 ASP A CA 1
ATOM 1364 C C . ASP A 1 173 ? 16.890 -3.956 -55.816 1.00 51.97 173 ASP A C 1
ATOM 1366 O O . ASP A 1 173 ? 17.369 -3.553 -56.873 1.00 51.97 173 ASP A O 1
ATOM 1370 N N . ASN A 1 174 ? 17.642 -4.143 -54.724 1.00 51.47 174 ASN A N 1
ATOM 1371 C CA . ASN A 1 174 ? 19.117 -4.146 -54.680 1.00 51.47 174 ASN A CA 1
ATOM 1372 C C . ASN A 1 174 ? 19.888 -2.846 -55.001 1.00 51.47 174 ASN A C 1
ATOM 1374 O O . ASN A 1 174 ? 20.900 -2.896 -55.693 1.00 51.47 174 ASN A O 1
ATOM 1378 N N . ASP A 1 175 ? 19.548 -1.734 -54.348 1.00 41.84 175 ASP A N 1
ATOM 1379 C CA . ASP A 1 175 ? 20.565 -0.735 -53.983 1.00 41.84 175 ASP A CA 1
ATOM 1380 C C . ASP A 1 175 ? 20.344 -0.254 -52.541 1.00 41.84 175 ASP A C 1
ATOM 1382 O O . ASP A 1 175 ? 19.432 0.519 -52.244 1.00 41.84 175 ASP A O 1
ATOM 1386 N N . ILE A 1 176 ? 21.187 -0.725 -51.614 1.00 49.03 176 ILE A N 1
ATOM 1387 C CA . ILE A 1 176 ? 21.262 -0.151 -50.265 1.00 49.03 176 ILE A CA 1
ATOM 1388 C C . ILE A 1 176 ? 22.019 1.172 -50.417 1.00 49.03 176 ILE A C 1
ATOM 1390 O O . ILE A 1 176 ? 23.223 1.130 -50.685 1.00 49.03 176 ILE A O 1
ATOM 1394 N N . PRO A 1 177 ? 21.381 2.347 -50.238 1.00 44.59 177 PRO A N 1
ATOM 1395 C CA . PRO A 1 177 ? 22.111 3.602 -50.294 1.00 44.59 177 PRO A CA 1
ATOM 1396 C C . PRO A 1 177 ? 23.183 3.571 -49.208 1.00 44.59 177 PRO A C 1
ATOM 1398 O O . PRO A 1 177 ? 22.874 3.313 -48.040 1.00 44.59 177 PRO A O 1
ATOM 1401 N N . ILE A 1 178 ? 24.436 3.822 -49.600 1.00 48.78 178 ILE A N 1
ATOM 1402 C CA . ILE A 1 178 ? 25.576 3.900 -48.685 1.00 48.78 178 ILE A CA 1
ATOM 1403 C C . ILE A 1 178 ? 25.301 5.061 -47.728 1.00 48.78 178 ILE A C 1
ATOM 1405 O O . ILE A 1 178 ? 25.564 6.225 -48.036 1.00 48.78 178 ILE A O 1
ATOM 1409 N N . ARG A 1 179 ? 24.689 4.742 -46.581 1.00 51.19 179 ARG A N 1
ATOM 1410 C CA . ARG A 1 179 ? 24.431 5.706 -45.515 1.00 51.19 179 ARG A CA 1
ATOM 1411 C C . ARG A 1 179 ? 25.775 6.271 -45.082 1.00 51.19 179 ARG A C 1
ATOM 1413 O O . ARG A 1 179 ? 26.730 5.526 -44.876 1.00 51.19 179 ARG A O 1
ATOM 1420 N N . SER A 1 180 ? 25.820 7.593 -44.980 1.00 51.69 180 SER A N 1
ATOM 1421 C CA . SER A 1 180 ? 26.975 8.347 -44.511 1.00 51.69 180 SER A CA 1
ATOM 1422 C C . SER A 1 180 ? 27.529 7.776 -43.203 1.00 51.69 180 SER A C 1
ATOM 1424 O O . SER A 1 180 ? 26.772 7.288 -42.367 1.00 51.69 180 SER A O 1
ATOM 1426 N N . GLU A 1 181 ? 28.843 7.913 -42.998 1.00 78.62 181 GLU A N 1
ATOM 1427 C CA . GLU A 1 181 ? 29.611 7.459 -41.817 1.00 78.62 181 GLU A CA 1
ATOM 1428 C C . GLU A 1 181 ? 29.224 8.160 -40.490 1.00 78.62 181 GLU A C 1
ATOM 1430 O O . GLU A 1 181 ? 29.980 8.161 -39.517 1.00 78.62 181 GLU A O 1
ATOM 1435 N N . GLN A 1 182 ? 28.053 8.796 -40.446 1.00 86.81 182 GLN A N 1
ATOM 1436 C CA . GLN A 1 182 ? 27.517 9.448 -39.262 1.00 86.81 182 GLN A CA 1
ATOM 1437 C C . GLN A 1 182 ? 27.271 8.411 -38.156 1.00 86.81 182 GLN A C 1
ATOM 1439 O O . GLN A 1 182 ? 26.755 7.326 -38.447 1.00 86.81 182 GLN A O 1
ATOM 1444 N N . PRO A 1 183 ? 27.599 8.728 -36.890 1.00 90.81 183 PRO A N 1
ATOM 1445 C CA . PRO A 1 183 ? 27.260 7.869 -35.765 1.00 90.81 183 PRO A CA 1
ATOM 1446 C C . PRO A 1 183 ? 25.756 7.560 -35.722 1.00 90.81 183 PRO A C 1
ATOM 1448 O O . PRO A 1 183 ? 24.929 8.459 -35.874 1.00 90.81 183 PRO A O 1
ATOM 1451 N N . TYR A 1 184 ? 25.397 6.298 -35.486 1.00 94.00 184 TYR A N 1
ATOM 1452 C CA . TYR A 1 184 ? 24.016 5.884 -35.213 1.00 94.00 184 TYR A CA 1
ATOM 1453 C C . TYR A 1 184 ? 23.978 4.691 -34.248 1.00 94.00 184 TYR A C 1
ATOM 1455 O O . TYR A 1 184 ? 24.854 3.824 -34.291 1.00 94.00 184 TYR A O 1
ATOM 1463 N N . LEU A 1 185 ? 22.943 4.615 -33.407 1.00 95.94 185 LEU A N 1
ATOM 1464 C CA . LEU A 1 185 ? 22.689 3.485 -32.513 1.00 95.94 185 LEU A CA 1
ATOM 1465 C C . LEU A 1 185 ? 21.253 2.986 -32.716 1.00 95.94 185 LEU A C 1
ATOM 1467 O O . LEU A 1 185 ? 20.288 3.644 -32.337 1.00 95.94 185 LEU A O 1
ATOM 1471 N N . ASN A 1 186 ? 21.104 1.808 -33.316 1.00 97.12 186 ASN A N 1
ATOM 1472 C CA . ASN A 1 186 ? 19.814 1.137 -33.427 1.00 97.12 186 ASN A CA 1
ATOM 1473 C C . ASN A 1 186 ? 19.623 0.220 -32.215 1.00 97.12 186 ASN A C 1
ATOM 1475 O O . ASN A 1 186 ? 20.482 -0.619 -31.925 1.00 97.12 186 ASN A O 1
ATOM 1479 N N . VAL A 1 187 ? 18.482 0.352 -31.540 1.00 97.25 187 VAL A N 1
ATOM 1480 C CA . VAL A 1 187 ? 18.096 -0.507 -30.415 1.00 97.25 187 VAL A CA 1
ATOM 1481 C C . VAL A 1 187 ? 17.126 -1.574 -30.899 1.00 97.25 187 VAL A C 1
ATOM 1483 O O . VAL A 1 187 ? 16.129 -1.284 -31.562 1.00 97.25 187 VAL A O 1
ATOM 1486 N N . TYR A 1 188 ? 17.395 -2.816 -30.518 1.00 97.38 188 TYR A N 1
ATOM 1487 C CA . TYR A 1 188 ? 16.545 -3.966 -30.785 1.00 97.38 188 TYR A CA 1
ATOM 1488 C C . TYR A 1 188 ? 16.067 -4.531 -29.458 1.00 97.38 188 TYR A C 1
ATOM 1490 O O . TYR A 1 188 ? 16.810 -4.592 -28.480 1.00 97.38 188 TYR A O 1
ATOM 1498 N N . CYS A 1 189 ? 14.809 -4.949 -29.415 1.00 97.12 189 CYS A N 1
ATOM 1499 C CA . CYS A 1 189 ? 14.239 -5.611 -28.254 1.00 97.12 189 CYS A CA 1
ATOM 1500 C C . CYS A 1 189 ? 13.529 -6.877 -28.710 1.00 97.12 189 CYS A C 1
ATOM 1502 O O . CYS A 1 189 ? 12.657 -6.833 -29.576 1.00 97.12 189 CYS A O 1
ATOM 1504 N N . GLN A 1 190 ? 13.919 -8.008 -28.132 1.00 97.00 190 GLN A N 1
ATOM 1505 C CA . GLN A 1 190 ? 13.342 -9.313 -28.431 1.00 97.00 190 GLN A CA 1
ATOM 1506 C C . GLN A 1 190 ? 12.727 -9.894 -27.164 1.00 97.00 190 GLN A C 1
ATOM 1508 O O . GLN A 1 190 ? 13.359 -9.900 -26.110 1.00 97.00 190 GLN A O 1
ATOM 1513 N N . LYS A 1 191 ? 11.505 -10.416 -27.278 1.00 96.56 191 LYS A N 1
ATOM 1514 C CA . LYS A 1 191 ? 10.903 -11.246 -26.234 1.00 96.56 191 LYS A CA 1
ATOM 1515 C C . LYS A 1 191 ? 11.359 -12.688 -26.424 1.00 96.56 191 LYS A C 1
ATOM 1517 O O . LYS A 1 191 ? 11.202 -13.233 -27.516 1.00 96.56 191 LYS A O 1
ATOM 1522 N N . ARG A 1 192 ? 11.922 -13.302 -25.385 1.00 97.00 192 ARG A N 1
ATOM 1523 C CA . ARG A 1 192 ? 12.372 -14.704 -25.391 1.00 97.00 192 ARG A CA 1
ATOM 1524 C C . ARG A 1 192 ? 11.833 -15.423 -24.163 1.00 97.00 192 ARG A C 1
ATOM 1526 O O . ARG A 1 192 ? 11.838 -14.855 -23.081 1.00 97.00 192 ARG A O 1
ATOM 1533 N N . ASN A 1 193 ? 11.406 -16.672 -24.320 1.00 96.62 193 ASN A N 1
ATOM 1534 C CA . ASN A 1 193 ? 11.074 -17.531 -23.185 1.00 96.62 193 ASN A CA 1
ATOM 1535 C C . ASN A 1 193 ? 12.292 -18.400 -22.866 1.00 96.62 193 ASN A C 1
ATOM 1537 O O . ASN A 1 193 ? 12.682 -19.223 -23.694 1.00 96.62 193 ASN A O 1
ATOM 1541 N N . GLU A 1 194 ? 12.891 -18.220 -21.690 1.00 95.81 194 GLU A N 1
ATOM 1542 C CA . GLU A 1 194 ? 14.033 -19.021 -21.230 1.00 95.81 194 GLU A CA 1
ATOM 1543 C C . GLU A 1 194 ? 13.595 -19.980 -20.105 1.00 95.81 194 GLU A C 1
ATOM 1545 O O . GLU A 1 194 ? 12.786 -19.598 -19.255 1.00 95.81 194 GLU A O 1
ATOM 1550 N N . PRO A 1 195 ? 14.068 -21.242 -20.086 1.00 94.88 195 PRO A N 1
ATOM 1551 C CA . PRO A 1 195 ? 13.738 -22.189 -19.024 1.00 94.88 195 PRO A CA 1
ATOM 1552 C C . PRO A 1 195 ? 14.416 -21.791 -17.710 1.00 94.88 195 PRO A C 1
ATOM 1554 O O . PRO A 1 195 ? 15.601 -21.460 -17.698 1.00 94.88 195 PRO A O 1
ATOM 1557 N N . ILE A 1 196 ? 13.687 -21.880 -16.596 1.00 92.75 196 ILE A N 1
ATOM 1558 C CA . ILE A 1 196 ? 14.231 -21.605 -15.259 1.00 92.75 196 ILE A CA 1
ATOM 1559 C C . ILE A 1 196 ? 15.040 -22.838 -14.807 1.00 92.75 196 ILE A C 1
ATOM 1561 O O . ILE A 1 196 ? 14.440 -23.900 -14.615 1.00 92.75 196 ILE A O 1
ATOM 1565 N N . PRO A 1 197 ? 16.376 -22.755 -14.625 1.00 89.75 197 PRO A N 1
ATOM 1566 C CA . PRO A 1 197 ? 17.217 -23.919 -14.321 1.00 89.75 197 PRO A CA 1
ATOM 1567 C C . PRO A 1 197 ? 16.816 -24.665 -13.044 1.00 89.75 197 PRO A C 1
ATOM 1569 O O . PRO A 1 197 ? 16.932 -25.887 -12.974 1.00 89.75 197 PRO A O 1
ATOM 1572 N N . GLU A 1 198 ? 16.329 -23.936 -12.041 1.00 91.50 198 GLU A N 1
ATOM 1573 C CA . GLU A 1 198 ? 15.888 -24.466 -10.752 1.00 91.50 198 GLU A CA 1
ATOM 1574 C C . GLU A 1 198 ? 14.478 -25.087 -10.797 1.00 91.50 198 GLU A C 1
ATOM 1576 O O . GLU A 1 198 ? 14.094 -25.786 -9.859 1.00 91.50 198 GLU A O 1
ATOM 1581 N N . GLN A 1 199 ? 13.690 -24.842 -11.853 1.00 91.25 199 GLN A N 1
ATOM 1582 C CA . GLN A 1 199 ? 12.282 -25.251 -11.944 1.00 91.25 199 GLN A CA 1
ATOM 1583 C C . GLN A 1 199 ? 11.975 -25.920 -13.301 1.00 91.25 199 GLN A C 1
ATOM 1585 O O . GLN A 1 199 ? 11.445 -25.276 -14.212 1.00 91.25 199 GLN A O 1
ATOM 1590 N N . PRO A 1 200 ? 12.276 -27.228 -13.454 1.00 90.38 200 PRO A N 1
ATOM 1591 C CA . PRO A 1 200 ? 12.056 -27.962 -14.698 1.00 90.38 200 PRO A CA 1
ATOM 1592 C C . PRO A 1 200 ? 10.618 -27.837 -15.215 1.00 90.38 200 PRO A C 1
ATOM 1594 O O . PRO A 1 200 ? 9.658 -28.088 -14.489 1.00 90.38 200 PRO A O 1
ATOM 1597 N N . GLY A 1 201 ? 10.472 -27.463 -16.488 1.00 92.75 201 GLY A N 1
ATOM 1598 C CA . GLY A 1 201 ? 9.170 -27.268 -17.136 1.00 92.75 201 GLY A CA 1
ATOM 1599 C C . GLY A 1 201 ? 8.549 -25.878 -16.954 1.00 92.75 201 GLY A C 1
ATOM 1600 O O . GLY A 1 201 ? 7.509 -25.620 -17.555 1.00 92.75 201 GLY A O 1
ATOM 1601 N N . ARG A 1 202 ? 9.173 -24.967 -16.193 1.00 94.50 202 ARG A N 1
ATOM 1602 C CA . ARG A 1 202 ? 8.792 -23.546 -16.149 1.00 94.50 202 ARG A CA 1
ATOM 1603 C C . ARG A 1 202 ? 9.726 -22.694 -17.007 1.00 94.50 202 ARG A C 1
ATOM 1605 O O . ARG A 1 202 ? 10.933 -22.928 -17.064 1.00 94.50 202 ARG A O 1
ATOM 1612 N N . THR A 1 203 ? 9.152 -21.688 -17.656 1.00 96.25 203 THR A N 1
ATOM 1613 C CA . THR A 1 203 ? 9.861 -20.694 -18.470 1.00 96.25 203 THR A CA 1
ATOM 1614 C C . THR A 1 203 ? 9.508 -19.293 -18.002 1.00 96.25 203 THR A C 1
ATOM 1616 O O . THR A 1 203 ? 8.350 -19.046 -17.673 1.00 96.25 203 THR A O 1
ATOM 1619 N N . VAL A 1 204 ? 10.473 -18.381 -18.049 1.00 95.81 204 VAL A N 1
ATOM 1620 C CA . VAL A 1 204 ? 10.271 -16.948 -17.813 1.00 95.81 204 VAL A CA 1
ATOM 1621 C C . VAL A 1 204 ? 10.333 -16.193 -19.143 1.00 95.81 204 VAL A C 1
ATOM 1623 O O . VAL A 1 204 ? 11.202 -16.469 -19.973 1.00 95.81 204 VAL A O 1
ATOM 1626 N N . GLU A 1 205 ? 9.406 -15.256 -19.363 1.00 97.19 205 GLU A N 1
ATOM 1627 C CA . GLU A 1 205 ? 9.474 -14.327 -20.498 1.00 97.19 205 GLU A CA 1
ATOM 1628 C C . GLU A 1 205 ? 10.475 -13.210 -20.157 1.00 97.19 205 GLU A C 1
ATOM 1630 O O . GLU A 1 205 ? 10.345 -12.514 -19.149 1.00 97.19 205 GLU A O 1
ATOM 1635 N N . LEU A 1 206 ? 11.486 -13.042 -21.005 1.00 97.81 206 LEU A N 1
ATOM 1636 C CA . LEU A 1 206 ? 12.528 -12.028 -20.898 1.00 97.81 206 LEU A CA 1
ATOM 1637 C C . LEU A 1 206 ? 12.404 -11.020 -22.041 1.00 97.81 206 LEU A C 1
ATOM 1639 O O . LEU A 1 206 ? 12.207 -11.403 -23.195 1.00 97.81 206 LEU A O 1
ATOM 1643 N N . ILE A 1 207 ? 12.612 -9.741 -21.739 1.00 98.12 207 ILE A N 1
ATOM 1644 C CA . ILE A 1 207 ? 12.970 -8.715 -22.722 1.00 98.12 207 ILE A CA 1
ATOM 1645 C C . ILE A 1 207 ? 14.499 -8.676 -22.802 1.00 98.12 207 ILE A C 1
ATOM 1647 O O . ILE A 1 207 ? 15.169 -8.302 -21.839 1.00 98.12 207 ILE A O 1
ATOM 1651 N N . CYS A 1 208 ? 15.048 -9.067 -23.948 1.00 98.19 208 CYS A N 1
ATOM 1652 C CA . CYS A 1 208 ? 16.461 -8.914 -24.287 1.00 98.19 208 CYS A CA 1
ATOM 1653 C C . CYS A 1 208 ? 16.642 -7.593 -25.041 1.00 98.19 208 CYS A C 1
ATOM 1655 O O . CYS A 1 208 ? 16.034 -7.418 -26.101 1.00 98.19 208 CYS A O 1
ATOM 1657 N N . VAL A 1 209 ? 17.456 -6.679 -24.506 1.00 98.31 209 VAL A N 1
ATOM 1658 C CA . VAL A 1 209 ? 17.789 -5.396 -25.145 1.00 98.31 209 VAL A CA 1
ATOM 1659 C C . VAL A 1 209 ? 19.170 -5.505 -25.786 1.00 98.31 209 VAL A C 1
ATOM 1661 O O . VAL A 1 209 ? 20.155 -5.709 -25.076 1.00 98.31 209 VAL A O 1
ATOM 1664 N N . SER A 1 210 ? 19.240 -5.337 -27.107 1.00 98.25 210 SER A N 1
ATOM 1665 C CA . SER A 1 210 ? 20.483 -5.356 -27.888 1.00 98.25 210 SER A CA 1
ATOM 1666 C C . SER A 1 210 ? 20.699 -4.050 -28.650 1.00 98.25 210 SER A C 1
ATOM 1668 O O . SER A 1 210 ? 19.743 -3.350 -28.990 1.00 98.25 210 SER A O 1
ATOM 1670 N N . ILE A 1 211 ? 21.956 -3.751 -28.979 1.00 97.88 211 ILE A N 1
ATOM 1671 C CA . ILE A 1 211 ? 22.344 -2.611 -29.818 1.00 97.88 211 ILE A CA 1
ATOM 1672 C C . ILE A 1 211 ? 23.130 -3.033 -31.063 1.00 97.88 211 ILE A C 1
ATOM 1674 O O . ILE A 1 211 ? 23.979 -3.924 -31.016 1.00 97.88 211 ILE A O 1
ATOM 1678 N N . LYS A 1 212 ? 22.893 -2.329 -32.175 1.00 97.62 212 LYS A N 1
ATOM 1679 C CA . LYS A 1 212 ? 23.728 -2.377 -33.384 1.00 97.62 212 LYS A CA 1
ATOM 1680 C C . LYS A 1 212 ? 23.956 -0.959 -33.892 1.00 97.62 212 LYS A C 1
ATOM 1682 O O . LYS A 1 212 ? 23.006 -0.183 -33.972 1.00 97.62 212 LYS A O 1
ATOM 1687 N N . GLY A 1 213 ? 25.182 -0.600 -34.250 1.00 95.75 213 GLY A N 1
ATOM 1688 C CA . GLY A 1 213 ? 25.474 0.782 -34.620 1.00 95.75 213 GLY A CA 1
ATOM 1689 C C . GLY A 1 213 ? 26.942 1.085 -34.857 1.00 95.75 213 GLY A C 1
ATOM 1690 O O . GLY A 1 213 ? 27.787 0.196 -34.810 1.00 95.75 213 GLY A O 1
ATOM 1691 N N . LEU A 1 214 ? 27.223 2.363 -35.081 1.00 95.25 214 LEU A N 1
ATOM 1692 C CA . LEU A 1 214 ? 28.558 2.932 -35.216 1.00 95.25 214 LEU A CA 1
ATOM 1693 C C . LEU A 1 214 ? 28.646 4.158 -34.306 1.00 95.25 214 LEU A C 1
ATOM 1695 O O . LEU A 1 214 ? 27.787 5.035 -34.380 1.00 95.25 214 LEU A O 1
ATOM 1699 N N . ALA A 1 215 ? 29.679 4.237 -33.473 1.00 94.50 215 ALA A N 1
ATOM 1700 C CA . ALA A 1 215 ? 29.938 5.396 -32.626 1.00 94.50 215 ALA A CA 1
ATOM 1701 C C . ALA A 1 215 ? 31.368 5.912 -32.793 1.00 94.50 215 ALA A C 1
ATOM 1703 O O . ALA A 1 215 ? 32.310 5.140 -32.979 1.00 94.50 215 ALA A O 1
ATOM 1704 N N . HIS A 1 216 ? 31.500 7.234 -32.690 1.00 93.81 216 HIS A N 1
ATOM 1705 C CA . HIS A 1 216 ? 32.762 7.955 -32.752 1.00 93.81 216 HIS A CA 1
ATOM 1706 C C . HIS A 1 216 ? 32.970 8.743 -31.454 1.00 93.81 216 HIS A C 1
ATOM 1708 O O . HIS A 1 216 ? 32.101 9.502 -31.030 1.00 93.81 216 HIS A O 1
ATOM 1714 N N . PHE A 1 217 ? 34.133 8.560 -30.839 1.00 93.12 217 PHE A N 1
ATOM 1715 C CA . PHE A 1 217 ? 34.560 9.149 -29.574 1.00 93.12 217 PHE A CA 1
ATOM 1716 C C . PHE A 1 217 ? 35.838 9.959 -29.804 1.00 93.12 217 PHE A C 1
ATOM 1718 O O . PHE A 1 217 ? 36.613 9.671 -30.713 1.00 93.12 217 PHE A O 1
ATOM 1725 N N . SER A 1 218 ? 36.097 10.963 -28.967 1.00 91.75 218 SER A N 1
ATOM 1726 C CA . SER A 1 218 ? 37.245 11.860 -29.165 1.00 91.75 218 SER A CA 1
ATOM 1727 C C . SER A 1 218 ? 38.611 11.177 -29.002 1.00 91.75 218 SER A C 1
ATOM 1729 O O . SER A 1 218 ? 39.604 11.681 -29.523 1.00 91.75 218 SER A O 1
ATOM 1731 N N . HIS A 1 219 ? 38.683 10.058 -28.269 1.00 93.62 219 HIS A N 1
ATOM 1732 C CA . HIS A 1 219 ? 39.934 9.380 -27.920 1.00 93.62 219 HIS A CA 1
ATOM 1733 C C . HIS A 1 219 ? 39.761 7.849 -27.865 1.00 93.62 219 HIS A C 1
ATOM 1735 O O . HIS A 1 219 ? 38.666 7.341 -27.618 1.00 93.62 219 HIS A O 1
ATOM 1741 N N . ASN A 1 220 ? 40.862 7.113 -28.036 1.00 94.31 220 ASN A N 1
ATOM 1742 C CA . ASN A 1 220 ? 40.941 5.690 -27.677 1.00 94.31 220 ASN A CA 1
ATOM 1743 C C . ASN A 1 220 ? 40.867 5.517 -26.149 1.00 94.31 220 ASN A C 1
ATOM 1745 O O . ASN A 1 220 ? 41.163 6.462 -25.416 1.00 94.31 220 ASN A O 1
ATOM 1749 N N . ASN A 1 221 ? 40.540 4.309 -25.679 1.00 94.88 221 ASN A N 1
ATOM 1750 C CA . ASN A 1 221 ? 40.401 3.979 -24.252 1.00 94.88 221 ASN A CA 1
ATOM 1751 C C . ASN A 1 221 ? 39.416 4.920 -23.527 1.00 94.88 221 ASN A C 1
ATOM 1753 O O . ASN A 1 221 ? 39.675 5.423 -22.432 1.00 94.88 221 ASN A O 1
ATOM 1757 N N . THR A 1 222 ? 38.286 5.217 -24.178 1.00 95.50 222 THR A N 1
ATOM 1758 C CA . THR A 1 222 ? 37.244 6.067 -23.590 1.00 95.50 222 THR A CA 1
ATOM 1759 C C . THR A 1 222 ? 36.406 5.229 -22.628 1.00 95.50 222 THR A C 1
ATOM 1761 O O . THR A 1 222 ? 35.736 4.281 -23.041 1.00 95.50 222 THR A O 1
ATOM 1764 N N . ASN A 1 223 ? 36.421 5.599 -21.346 1.00 96.94 223 ASN A N 1
ATOM 1765 C CA . ASN A 1 223 ? 35.472 5.079 -20.366 1.00 96.94 223 ASN A CA 1
ATOM 1766 C C . ASN A 1 223 ? 34.065 5.585 -20.698 1.00 96.94 223 ASN A C 1
ATOM 1768 O O . ASN A 1 223 ? 33.870 6.777 -20.948 1.00 96.94 223 ASN A O 1
ATOM 1772 N N . ILE A 1 224 ? 33.094 4.682 -20.669 1.00 96.62 224 ILE A N 1
ATOM 1773 C CA . ILE A 1 224 ? 31.683 4.923 -20.965 1.00 96.62 224 ILE A CA 1
ATOM 1774 C C . ILE A 1 224 ? 30.799 4.213 -19.938 1.00 96.62 224 ILE A C 1
ATOM 1776 O O . ILE A 1 224 ? 31.234 3.293 -19.249 1.00 96.62 224 ILE A O 1
ATOM 1780 N N . VAL A 1 225 ? 29.529 4.596 -19.905 1.00 97.62 225 VAL A N 1
ATOM 1781 C CA . VAL A 1 225 ? 28.456 3.851 -19.245 1.00 97.62 225 VAL A CA 1
ATOM 1782 C C . VAL A 1 225 ? 27.409 3.519 -20.300 1.00 97.62 225 VAL A C 1
ATOM 1784 O O . VAL A 1 225 ? 26.901 4.426 -20.966 1.00 97.62 225 VAL A O 1
ATOM 1787 N N . TYR A 1 226 ? 27.081 2.237 -20.452 1.00 97.56 226 TYR A N 1
ATOM 1788 C CA . TYR A 1 226 ? 25.869 1.821 -21.154 1.00 97.56 226 TYR A CA 1
ATOM 1789 C C . TYR A 1 226 ? 24.687 2.010 -20.216 1.00 97.56 226 TYR A C 1
ATOM 1791 O O . TYR A 1 226 ? 24.666 1.419 -19.137 1.00 97.56 226 TYR A O 1
ATOM 1799 N N . ARG A 1 227 ? 23.702 2.803 -20.632 1.00 97.25 227 ARG A N 1
ATOM 1800 C CA . ARG A 1 227 ? 22.471 3.038 -19.879 1.00 97.25 227 ARG A CA 1
ATOM 1801 C C . ARG A 1 227 ? 21.265 2.530 -20.637 1.00 97.25 227 ARG A C 1
ATOM 1803 O O . ARG A 1 227 ? 21.076 2.907 -21.788 1.00 97.25 227 ARG A O 1
ATOM 1810 N N . VAL A 1 228 ? 20.418 1.752 -19.972 1.00 97.75 228 VAL A N 1
ATOM 1811 C CA . VAL A 1 228 ? 19.096 1.354 -20.474 1.00 97.75 228 VAL A CA 1
ATOM 1812 C C . VAL A 1 228 ? 18.020 1.884 -19.527 1.00 97.75 228 VAL A C 1
ATOM 1814 O O . VAL A 1 228 ? 18.158 1.787 -18.304 1.00 97.75 228 VAL A O 1
ATOM 1817 N N . ARG A 1 229 ? 16.951 2.466 -20.078 1.00 97.31 229 ARG A N 1
ATOM 1818 C CA . ARG A 1 229 ? 15.767 2.940 -19.339 1.00 97.31 229 ARG A CA 1
ATOM 1819 C C . ARG A 1 229 ? 14.488 2.475 -20.029 1.00 97.31 229 ARG A C 1
ATOM 1821 O O . ARG A 1 229 ? 14.450 2.343 -21.252 1.00 97.31 229 ARG A O 1
ATOM 1828 N N . LEU A 1 230 ? 13.438 2.254 -19.239 1.00 98.06 230 LEU A N 1
ATOM 1829 C CA . LEU A 1 230 ? 12.112 1.859 -19.713 1.00 98.06 230 LEU A CA 1
ATOM 1830 C C . LEU A 1 230 ? 11.081 2.917 -19.314 1.00 98.06 230 LEU A C 1
ATOM 1832 O O . LEU A 1 230 ? 10.937 3.231 -18.133 1.00 98.06 230 LEU A O 1
ATOM 1836 N N . ILE A 1 231 ? 10.356 3.445 -20.298 1.00 97.94 231 ILE A N 1
ATOM 1837 C CA . ILE A 1 231 ? 9.346 4.491 -20.106 1.00 97.94 231 ILE A CA 1
ATOM 1838 C C . ILE A 1 231 ? 8.046 4.056 -20.776 1.00 97.94 231 ILE A C 1
ATOM 1840 O O . ILE A 1 231 ? 8.038 3.647 -21.936 1.00 97.94 231 ILE A O 1
ATOM 1844 N N . ASP A 1 232 ? 6.930 4.160 -20.066 1.00 98.19 232 ASP A N 1
ATOM 1845 C CA . ASP A 1 232 ? 5.604 3.974 -20.640 1.00 98.19 232 ASP A CA 1
ATOM 1846 C C . ASP A 1 232 ? 5.221 5.194 -21.498 1.00 98.19 232 ASP A C 1
ATOM 1848 O O . ASP A 1 232 ? 5.194 6.329 -21.016 1.00 98.19 232 ASP A O 1
ATOM 1852 N N . VAL A 1 233 ? 4.922 4.937 -22.773 1.00 98.00 233 VAL A N 1
ATOM 1853 C CA . VAL A 1 233 ? 4.490 5.909 -23.794 1.00 98.00 233 VAL A CA 1
ATOM 1854 C C . VAL A 1 233 ? 3.103 5.564 -24.356 1.00 98.00 233 VAL A C 1
ATOM 1856 O O . VAL A 1 233 ? 2.763 5.915 -25.493 1.00 98.00 233 VAL A O 1
ATOM 1859 N N . THR A 1 234 ? 2.293 4.816 -23.603 1.00 97.62 234 THR A N 1
ATOM 1860 C CA . THR A 1 234 ? 0.941 4.391 -24.012 1.00 97.62 234 THR A CA 1
ATOM 1861 C C . THR A 1 234 ? 0.004 5.580 -24.154 1.00 97.62 234 THR A C 1
ATOM 1863 O O . THR A 1 234 ? -0.699 5.691 -25.154 1.00 97.62 234 THR A O 1
ATOM 1866 N N . ASP A 1 235 ? 0.056 6.498 -23.190 1.00 95.06 235 ASP A N 1
ATOM 1867 C CA . ASP A 1 235 ? -0.840 7.651 -23.091 1.00 95.06 235 ASP A CA 1
ATOM 1868 C C . ASP A 1 235 ? -0.276 8.883 -23.860 1.00 95.06 235 ASP A C 1
ATOM 1870 O O . ASP A 1 235 ? -0.715 10.012 -23.650 1.00 95.06 235 ASP A O 1
ATOM 1874 N N . GLY A 1 236 ? 0.691 8.659 -24.765 1.00 93.81 236 GLY A N 1
ATOM 1875 C CA . GLY A 1 236 ? 1.361 9.669 -25.598 1.00 93.81 236 GLY A CA 1
ATOM 1876 C C . GLY A 1 236 ? 2.724 10.131 -25.062 1.00 93.81 236 GLY A C 1
ATOM 1877 O O . GLY A 1 236 ? 3.025 9.991 -23.881 1.00 93.81 236 GLY A O 1
ATOM 1878 N N . GLU A 1 237 ? 3.560 10.720 -25.926 1.00 91.31 237 GLU A N 1
ATOM 1879 C CA . GLU A 1 237 ? 4.930 11.140 -25.557 1.00 91.31 237 GLU A CA 1
ATOM 1880 C C . GLU A 1 237 ? 4.992 12.362 -24.622 1.00 91.31 237 GLU A C 1
ATOM 1882 O O . GLU A 1 237 ? 6.052 12.701 -24.115 1.00 91.31 237 GLU A O 1
ATOM 1887 N N . GLN A 1 238 ? 3.853 13.009 -24.364 1.00 91.50 238 GLN A N 1
ATOM 1888 C CA . GLN A 1 238 ? 3.727 14.109 -23.400 1.00 91.50 238 GLN A CA 1
ATOM 1889 C C . GLN A 1 238 ? 3.295 13.629 -21.999 1.00 91.50 238 GLN A C 1
ATOM 1891 O O . GLN A 1 238 ? 3.337 14.404 -21.049 1.00 91.50 238 GLN A O 1
ATOM 1896 N N . ASN A 1 239 ? 2.872 12.365 -21.851 1.00 92.69 239 ASN A N 1
ATOM 1897 C CA . ASN A 1 239 ? 2.458 11.771 -20.576 1.00 92.69 239 ASN A CA 1
ATOM 1898 C C . ASN A 1 239 ? 3.294 10.522 -20.285 1.00 92.69 239 ASN A C 1
ATOM 1900 O O . ASN A 1 239 ? 2.837 9.382 -20.384 1.00 92.69 239 ASN A O 1
ATOM 1904 N N . LEU A 1 240 ? 4.555 10.780 -19.967 1.00 94.88 240 LEU A N 1
ATOM 1905 C CA . LEU A 1 240 ? 5.584 9.772 -19.783 1.00 94.88 240 LEU A CA 1
ATOM 1906 C C . LEU A 1 240 ? 5.571 9.277 -18.348 1.00 94.88 240 LEU A C 1
ATOM 1908 O O . LEU A 1 240 ? 5.610 10.075 -17.413 1.00 94.88 240 LEU A O 1
ATOM 1912 N N . GLN A 1 241 ? 5.518 7.961 -18.180 1.00 97.06 241 GLN A N 1
ATOM 1913 C CA . GLN A 1 241 ? 5.384 7.349 -16.865 1.00 97.06 241 GLN A CA 1
ATOM 1914 C C . GLN A 1 241 ? 6.465 6.275 -16.661 1.00 97.06 241 GLN A C 1
ATOM 1916 O O . GLN A 1 241 ? 6.745 5.510 -17.588 1.00 97.06 241 GLN A O 1
ATOM 1921 N N . PRO A 1 242 ? 7.099 6.198 -15.479 1.00 97.06 242 PRO A N 1
ATOM 1922 C CA . PRO A 1 242 ? 8.144 5.217 -15.214 1.00 97.06 242 PRO A CA 1
ATOM 1923 C C . PRO A 1 242 ? 7.601 3.784 -15.196 1.00 97.06 242 PRO A C 1
ATOM 1925 O O . PRO A 1 242 ? 6.477 3.520 -14.752 1.00 97.06 242 PRO A O 1
ATOM 1928 N N . ILE A 1 243 ? 8.444 2.847 -15.624 1.00 98.00 243 ILE A N 1
ATOM 1929 C CA . ILE A 1 243 ? 8.271 1.420 -15.348 1.00 98.00 243 ILE A CA 1
ATOM 1930 C C . ILE A 1 243 ? 9.019 1.100 -14.054 1.00 98.00 243 ILE A C 1
ATOM 1932 O O . ILE A 1 243 ? 10.211 1.382 -13.941 1.00 98.00 243 ILE A O 1
ATOM 1936 N N . ILE A 1 244 ? 8.322 0.514 -13.084 1.00 97.88 244 ILE A N 1
ATOM 1937 C CA . ILE A 1 244 ? 8.908 0.060 -11.818 1.00 97.88 244 ILE A CA 1
ATOM 1938 C C . ILE A 1 244 ? 9.527 -1.327 -12.023 1.00 97.88 244 ILE A C 1
ATOM 1940 O O . ILE A 1 244 ? 8.991 -2.132 -12.785 1.00 97.88 244 ILE A O 1
ATOM 1944 N N . CYS A 1 245 ? 10.641 -1.612 -11.350 1.00 97.69 245 CYS A N 1
ATOM 1945 C CA . CYS A 1 245 ? 11.317 -2.905 -11.374 1.00 97.69 245 CYS A CA 1
ATOM 1946 C C . CYS A 1 245 ? 11.497 -3.456 -9.953 1.00 97.69 245 CYS A C 1
ATOM 1948 O O . CYS A 1 245 ? 11.938 -2.743 -9.055 1.00 97.69 245 CYS A O 1
ATOM 1950 N N . TYR A 1 246 ? 11.183 -4.737 -9.747 1.00 96.12 246 TYR A N 1
ATOM 1951 C CA . TYR A 1 246 ? 11.343 -5.418 -8.455 1.00 96.12 246 TYR A CA 1
ATOM 1952 C C . TYR A 1 246 ? 12.723 -6.054 -8.231 1.00 96.12 246 TYR A C 1
ATOM 1954 O O . TYR A 1 246 ? 12.973 -6.578 -7.147 1.00 96.12 246 TYR A O 1
ATOM 1962 N N . ILE A 1 247 ? 13.613 -6.036 -9.228 1.00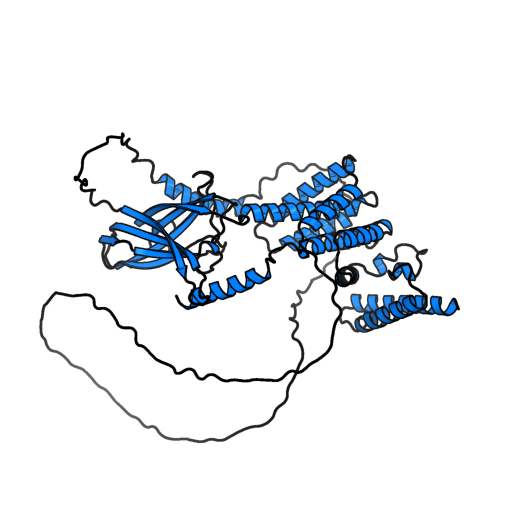 97.06 247 ILE A N 1
ATOM 1963 C CA . ILE A 1 247 ? 14.992 -6.530 -9.096 1.00 97.06 247 ILE A CA 1
ATOM 1964 C C . ILE A 1 247 ? 15.875 -5.351 -8.658 1.00 97.06 247 ILE A C 1
ATOM 1966 O O . ILE A 1 247 ? 16.063 -4.448 -9.475 1.00 97.06 247 ILE A O 1
ATOM 1970 N N . PRO A 1 248 ? 16.438 -5.343 -7.429 1.00 96.38 248 PRO A N 1
ATOM 1971 C CA . PRO A 1 248 ? 17.199 -4.205 -6.904 1.00 96.38 248 PRO A CA 1
ATOM 1972 C C . PRO A 1 248 ? 18.402 -3.806 -7.765 1.00 96.38 248 PRO A C 1
ATOM 1974 O O . PRO A 1 248 ? 18.741 -2.633 -7.855 1.00 96.38 248 PRO A O 1
ATOM 1977 N N . GLU A 1 249 ? 19.043 -4.773 -8.424 1.00 96.69 249 GLU A N 1
ATOM 1978 C CA . GLU A 1 249 ? 20.172 -4.542 -9.332 1.00 96.69 249 GLU A CA 1
ATOM 1979 C C . GLU A 1 249 ? 19.764 -3.939 -10.690 1.00 96.69 249 GLU A C 1
ATOM 1981 O O . GLU A 1 249 ? 20.633 -3.566 -11.476 1.00 96.69 249 GLU A O 1
ATOM 1986 N N . LEU A 1 250 ? 18.459 -3.865 -10.975 1.00 97.31 250 LEU A N 1
ATOM 1987 C CA . LEU A 1 250 ? 17.858 -3.283 -12.180 1.00 97.31 250 LEU A CA 1
ATOM 1988 C C . LEU A 1 250 ? 16.899 -2.122 -11.838 1.00 97.31 250 LEU A C 1
ATOM 1990 O O . LEU A 1 250 ? 16.019 -1.784 -12.636 1.00 97.31 250 LEU A O 1
ATOM 1994 N N . SER A 1 251 ? 17.022 -1.539 -10.642 1.00 96.81 251 SER A N 1
ATOM 1995 C CA . SER A 1 251 ? 16.165 -0.458 -10.149 1.00 96.81 251 SER A CA 1
ATOM 1996 C C . SER A 1 251 ? 16.966 0.630 -9.434 1.00 96.81 251 SER A C 1
ATOM 1998 O O . SER A 1 251 ? 17.970 0.335 -8.788 1.00 96.81 251 SER A O 1
ATOM 2000 N N . ASP A 1 252 ? 16.524 1.882 -9.523 1.00 94.44 252 ASP A N 1
ATOM 2001 C CA . ASP A 1 252 ? 17.093 2.972 -8.732 1.00 94.44 252 ASP A CA 1
ATOM 2002 C C . ASP A 1 252 ? 16.534 3.000 -7.295 1.00 94.44 252 ASP A C 1
ATOM 2004 O O . ASP A 1 252 ? 15.845 2.081 -6.845 1.00 94.44 252 ASP A O 1
ATOM 2008 N N . VAL A 1 253 ? 16.856 4.060 -6.548 1.00 90.44 253 VAL A N 1
ATOM 2009 C CA . VAL A 1 253 ? 16.410 4.249 -5.157 1.00 90.44 253 VAL A CA 1
ATOM 2010 C C . VAL A 1 253 ? 14.891 4.393 -5.007 1.00 90.44 253 VAL A C 1
ATOM 2012 O O . VAL A 1 253 ? 14.375 4.137 -3.920 1.00 90.44 253 VAL A O 1
ATOM 2015 N N . ASP A 1 254 ? 14.187 4.761 -6.079 1.00 89.62 254 ASP A N 1
ATOM 2016 C CA . ASP A 1 254 ? 12.730 4.910 -6.130 1.00 89.62 254 ASP A CA 1
ATOM 2017 C C . ASP A 1 254 ? 12.041 3.667 -6.733 1.00 89.62 254 ASP A C 1
ATOM 2019 O O . ASP A 1 254 ? 10.814 3.614 -6.846 1.00 89.62 254 ASP A O 1
ATOM 2023 N N . GLY A 1 255 ? 12.819 2.639 -7.096 1.00 94.38 255 GLY A N 1
ATOM 2024 C CA . GLY A 1 255 ? 12.336 1.408 -7.717 1.00 94.38 255 GLY A CA 1
ATOM 2025 C C . GLY A 1 255 ? 12.084 1.521 -9.224 1.00 94.38 255 GLY A C 1
ATOM 2026 O O . GLY A 1 255 ? 11.521 0.598 -9.812 1.00 94.38 255 GLY A O 1
ATOM 2027 N N . VAL A 1 256 ? 12.471 2.620 -9.879 1.00 97.06 256 VAL A N 1
ATOM 2028 C CA . VAL A 1 256 ? 12.305 2.798 -11.331 1.00 97.06 256 VAL A CA 1
ATOM 2029 C C . VAL A 1 256 ? 13.356 1.975 -12.071 1.00 97.06 256 VAL A C 1
ATOM 2031 O O . VAL A 1 256 ? 14.511 1.918 -11.653 1.00 97.06 256 VAL A O 1
ATOM 2034 N N . PHE A 1 257 ? 12.974 1.333 -13.181 1.00 97.94 257 PHE A N 1
ATOM 2035 C CA . PHE A 1 257 ? 13.900 0.516 -13.962 1.00 97.94 257 PHE A CA 1
ATOM 2036 C C . PHE A 1 257 ? 15.113 1.329 -14.440 1.00 97.94 257 PHE A C 1
ATOM 2038 O O . PHE A 1 257 ? 14.990 2.298 -15.200 1.00 97.94 257 PHE A O 1
ATOM 2045 N N . THR A 1 258 ? 16.297 0.851 -14.072 1.00 96.81 258 THR A N 1
ATOM 2046 C CA . THR A 1 258 ? 17.587 1.389 -14.494 1.00 96.81 258 THR A CA 1
ATOM 2047 C C . THR A 1 258 ? 18.570 0.247 -14.702 1.00 96.81 258 THR A C 1
ATOM 2049 O O . THR A 1 258 ? 18.636 -0.685 -13.908 1.00 96.81 258 THR A O 1
ATOM 2052 N N . PHE A 1 259 ? 19.368 0.321 -15.758 1.00 97.56 259 PHE A N 1
ATOM 2053 C CA . PHE A 1 259 ? 20.522 -0.549 -15.933 1.00 97.56 259 PHE A CA 1
ATOM 2054 C C . PHE A 1 259 ? 21.680 0.300 -16.435 1.00 97.56 259 PHE A C 1
ATOM 2056 O O . PHE A 1 259 ? 21.589 0.863 -17.527 1.00 97.56 259 PHE A O 1
ATOM 2063 N N . ASP A 1 260 ? 22.730 0.388 -15.623 1.00 96.56 260 ASP A N 1
ATOM 2064 C CA . ASP A 1 260 ? 23.957 1.128 -15.899 1.00 96.56 260 ASP A CA 1
ATOM 2065 C C . ASP A 1 260 ? 25.136 0.153 -15.785 1.00 96.56 260 ASP A C 1
ATOM 2067 O O . ASP A 1 260 ? 25.301 -0.504 -14.755 1.00 96.56 260 ASP A O 1
ATOM 2071 N N . VAL A 1 261 ? 25.950 0.045 -16.837 1.00 96.81 261 VAL A N 1
ATOM 2072 C CA . VAL A 1 261 ? 27.179 -0.765 -16.843 1.00 96.81 261 VAL A CA 1
ATOM 2073 C C . VAL A 1 261 ? 28.341 0.059 -17.373 1.00 96.81 261 VAL A C 1
ATOM 2075 O O . VAL A 1 261 ? 28.330 0.492 -18.528 1.00 96.81 261 VAL A O 1
ATOM 2078 N N . ASP A 1 262 ? 29.355 0.236 -16.527 1.00 96.94 262 ASP A N 1
ATOM 2079 C CA . ASP A 1 262 ? 30.636 0.826 -16.905 1.00 96.94 262 ASP A CA 1
ATOM 2080 C C . ASP A 1 262 ? 31.384 -0.086 -17.890 1.00 96.94 262 ASP A C 1
ATOM 2082 O O . ASP A 1 262 ? 31.453 -1.306 -17.713 1.00 96.94 262 ASP A O 1
ATOM 2086 N N . ALA A 1 263 ? 31.983 0.510 -18.919 1.00 96.44 263 ALA A N 1
ATOM 2087 C CA . ALA A 1 263 ? 32.846 -0.176 -19.871 1.00 96.44 263 ALA A CA 1
ATOM 2088 C C . ALA A 1 263 ? 33.953 0.753 -20.388 1.00 96.44 263 ALA A C 1
ATOM 2090 O O . ALA A 1 263 ? 33.823 1.975 -20.372 1.00 96.44 263 ALA A O 1
ATOM 2091 N N . GLU A 1 264 ? 35.034 0.171 -20.897 1.00 96.31 264 GLU A N 1
ATOM 2092 C CA . GLU A 1 264 ? 36.117 0.894 -21.566 1.00 96.31 264 GLU A CA 1
ATOM 2093 C C . GLU A 1 264 ? 36.119 0.518 -23.052 1.00 96.31 264 GLU A C 1
ATOM 2095 O O . GLU A 1 264 ? 36.163 -0.665 -23.401 1.00 96.31 264 GLU A O 1
ATOM 2100 N N . LEU A 1 265 ? 36.047 1.514 -23.938 1.00 93.50 265 LEU A N 1
ATOM 2101 C CA . LEU A 1 265 ? 36.127 1.302 -25.381 1.00 93.50 265 LEU A CA 1
ATOM 2102 C C . LEU A 1 265 ? 37.570 1.504 -25.869 1.00 93.50 265 LEU A C 1
ATOM 2104 O O . LEU A 1 265 ? 38.071 2.629 -25.805 1.00 93.50 265 LEU A O 1
ATOM 2108 N N . PRO A 1 266 ? 38.242 0.463 -26.404 1.00 91.62 266 PRO A N 1
ATOM 2109 C CA . PRO A 1 266 ? 39.663 0.537 -26.757 1.00 91.62 266 PRO A CA 1
ATOM 2110 C C . PRO A 1 266 ? 39.960 1.456 -27.952 1.00 91.62 266 PRO A C 1
ATOM 2112 O O . PRO A 1 266 ? 41.098 1.880 -28.140 1.00 91.62 266 PRO A O 1
ATOM 2115 N N . TYR A 1 267 ? 38.951 1.791 -28.760 1.00 95.19 267 TYR A N 1
ATOM 2116 C CA . TYR A 1 267 ? 39.105 2.560 -29.994 1.00 95.19 267 TYR A CA 1
ATOM 2117 C C . TYR A 1 267 ? 38.147 3.750 -30.049 1.00 95.19 267 TYR A C 1
ATOM 2119 O O . TYR A 1 267 ? 37.018 3.680 -29.574 1.00 95.19 267 TYR A O 1
ATOM 2127 N N . ALA A 1 268 ? 38.599 4.829 -30.687 1.00 93.12 268 ALA A N 1
ATOM 2128 C CA . ALA A 1 268 ? 37.816 6.033 -30.948 1.00 93.12 268 ALA A CA 1
ATOM 2129 C C . ALA A 1 268 ? 36.671 5.819 -31.959 1.00 93.12 268 ALA A C 1
ATOM 2131 O O . ALA A 1 268 ? 35.730 6.601 -31.981 1.00 93.12 268 ALA A O 1
ATOM 2132 N N . SER A 1 269 ? 36.724 4.775 -32.792 1.00 93.94 269 SER A N 1
ATOM 2133 C CA . SER A 1 269 ? 35.612 4.349 -33.651 1.00 93.94 269 SER A CA 1
ATOM 2134 C C . SER A 1 269 ? 35.243 2.914 -33.292 1.00 93.94 269 SER A C 1
ATOM 2136 O O . SER A 1 269 ? 36.120 2.049 -33.244 1.00 93.94 269 SER A O 1
ATOM 2138 N N . VAL A 1 270 ? 33.965 2.672 -32.991 1.00 95.06 270 VAL A N 1
ATOM 2139 C CA . VAL A 1 270 ? 33.463 1.364 -32.549 1.00 95.06 270 VAL A CA 1
ATOM 2140 C C . VAL A 1 270 ? 32.189 1.011 -33.302 1.00 95.06 270 VAL A C 1
ATOM 2142 O O . VAL A 1 270 ? 31.210 1.757 -33.275 1.00 95.06 270 VAL A O 1
ATOM 2145 N N . THR A 1 271 ? 32.194 -0.169 -33.919 1.00 95.75 271 THR A N 1
ATOM 2146 C CA . THR A 1 271 ? 30.999 -0.806 -34.477 1.00 95.75 271 THR A CA 1
ATOM 2147 C C . THR A 1 271 ? 30.424 -1.774 -33.450 1.00 95.75 271 THR A C 1
ATOM 2149 O O . THR A 1 271 ? 31.114 -2.691 -33.005 1.00 95.75 271 THR A O 1
ATOM 2152 N N . PHE A 1 272 ? 29.153 -1.599 -33.100 1.00 95.38 272 PHE A N 1
ATOM 2153 C CA . PHE A 1 272 ? 28.393 -2.547 -32.289 1.00 95.38 272 PHE A CA 1
ATOM 2154 C C . PHE A 1 272 ? 27.660 -3.510 -33.223 1.00 95.38 272 PHE A C 1
ATOM 2156 O O . PHE A 1 272 ? 26.869 -3.064 -34.059 1.00 95.38 272 PHE A O 1
ATOM 2163 N N . ASP A 1 273 ? 27.902 -4.814 -33.084 1.00 95.50 273 ASP A N 1
ATOM 2164 C CA . ASP A 1 273 ? 27.233 -5.857 -33.867 1.00 95.50 273 ASP A CA 1
ATOM 2165 C C . ASP A 1 273 ? 26.390 -6.764 -32.957 1.00 95.50 273 ASP A C 1
ATOM 2167 O O . ASP A 1 273 ? 26.913 -7.687 -32.342 1.00 95.50 273 ASP A O 1
ATOM 2171 N N . ASP A 1 274 ? 25.098 -6.432 -32.835 1.00 95.00 274 ASP A N 1
ATOM 2172 C CA . ASP A 1 274 ? 24.081 -7.129 -32.021 1.00 95.00 274 ASP A CA 1
ATOM 2173 C C . ASP A 1 274 ? 24.533 -7.458 -30.583 1.00 95.00 274 ASP A C 1
ATOM 2175 O O . ASP A 1 274 ? 24.423 -8.584 -30.093 1.00 95.00 274 ASP A O 1
ATOM 2179 N N . ILE A 1 275 ? 25.069 -6.449 -29.887 1.00 96.75 275 ILE A N 1
ATOM 2180 C CA . ILE A 1 275 ? 25.513 -6.600 -28.498 1.00 96.75 275 ILE A CA 1
ATOM 2181 C C . ILE A 1 275 ? 24.293 -6.555 -27.579 1.00 96.75 275 ILE A C 1
ATOM 2183 O O . ILE A 1 275 ? 23.675 -5.503 -27.409 1.00 96.75 275 ILE A O 1
ATOM 2187 N N . GLU A 1 276 ? 23.972 -7.690 -26.963 1.00 97.81 276 GLU A N 1
ATOM 2188 C CA . GLU A 1 276 ? 22.968 -7.800 -25.904 1.00 97.81 276 GLU A CA 1
ATOM 2189 C C . GLU A 1 276 ? 23.482 -7.139 -24.614 1.00 97.81 276 GLU A C 1
ATOM 2191 O O . GLU A 1 276 ? 24.485 -7.567 -24.043 1.00 97.81 276 GLU A O 1
ATOM 2196 N N . LEU A 1 277 ? 22.798 -6.087 -24.158 1.00 97.25 277 LEU A N 1
ATOM 2197 C CA . LEU A 1 277 ? 23.172 -5.312 -22.972 1.00 97.25 277 LEU A CA 1
ATOM 2198 C C . LEU A 1 277 ? 22.555 -5.884 -21.693 1.00 97.25 277 LEU A C 1
ATOM 2200 O O . LEU A 1 277 ? 23.242 -6.035 -20.686 1.00 97.25 277 LEU A O 1
ATOM 2204 N N . VAL A 1 278 ? 21.253 -6.188 -21.720 1.00 98.19 278 VAL A N 1
ATOM 2205 C CA . VAL A 1 278 ? 20.495 -6.606 -20.531 1.00 98.19 278 VAL A CA 1
ATOM 2206 C C . VAL A 1 278 ? 19.358 -7.565 -20.888 1.00 98.19 278 VAL A C 1
ATOM 2208 O O . VAL A 1 278 ? 18.732 -7.457 -21.946 1.00 98.19 278 VAL A O 1
ATOM 2211 N N . ARG A 1 279 ? 19.080 -8.501 -19.972 1.00 97.94 279 ARG A N 1
ATOM 2212 C CA . ARG A 1 279 ? 17.893 -9.366 -19.972 1.00 97.94 279 ARG A CA 1
ATOM 2213 C C . ARG A 1 279 ? 17.011 -8.999 -18.791 1.00 97.94 279 ARG A C 1
ATOM 2215 O O . ARG A 1 279 ? 17.496 -8.954 -17.663 1.00 97.94 279 ARG A O 1
ATOM 2222 N N . ILE A 1 280 ? 15.733 -8.760 -19.051 1.00 97.81 280 ILE A N 1
ATOM 2223 C CA . ILE A 1 280 ? 14.792 -8.221 -18.069 1.00 97.81 280 ILE A CA 1
ATOM 2224 C C . ILE A 1 280 ? 13.579 -9.159 -17.990 1.00 97.81 280 ILE A C 1
ATOM 2226 O O . ILE A 1 280 ? 12.831 -9.233 -18.969 1.00 97.81 280 ILE A O 1
ATOM 2230 N N . PRO A 1 281 ? 13.358 -9.888 -16.881 1.00 97.62 281 PRO A N 1
ATOM 2231 C CA . PRO A 1 281 ? 12.141 -10.676 -16.687 1.00 97.62 281 PRO A CA 1
ATOM 2232 C C . PRO A 1 281 ? 10.898 -9.787 -16.736 1.00 97.62 281 PRO A C 1
ATOM 2234 O O . PRO A 1 281 ? 10.836 -8.780 -16.031 1.00 97.62 281 PRO A O 1
ATOM 2237 N N . THR A 1 282 ? 9.893 -10.138 -17.543 1.00 96.88 282 THR A N 1
ATOM 2238 C CA . THR A 1 282 ? 8.685 -9.299 -17.673 1.00 96.88 282 THR A CA 1
ATOM 2239 C C . THR A 1 282 ? 7.843 -9.286 -16.400 1.00 96.88 282 THR A C 1
ATOM 2241 O O . THR A 1 282 ? 7.228 -8.270 -16.095 1.00 96.88 282 THR A O 1
ATOM 2244 N N . GLU A 1 283 ? 7.902 -10.358 -15.609 1.00 95.81 283 GLU A N 1
ATOM 2245 C CA . GLU A 1 283 ? 7.323 -10.465 -14.261 1.00 95.81 283 GLU A CA 1
ATOM 2246 C C . GLU A 1 283 ? 7.963 -9.527 -13.220 1.00 95.81 283 GLU A C 1
ATOM 2248 O O . GLU A 1 283 ? 7.334 -9.204 -12.214 1.00 95.81 283 GLU A O 1
ATOM 2253 N N . ALA A 1 284 ? 9.199 -9.071 -13.453 1.00 96.88 284 ALA A N 1
ATOM 2254 C CA . ALA A 1 284 ? 9.877 -8.122 -12.573 1.00 96.88 284 ALA A CA 1
ATOM 2255 C C . ALA A 1 284 ? 9.489 -6.665 -12.861 1.00 96.88 284 ALA A C 1
ATOM 2257 O O . ALA A 1 284 ? 9.854 -5.789 -12.079 1.00 96.88 284 ALA A O 1
ATOM 2258 N N . LEU A 1 285 ? 8.775 -6.400 -13.961 1.00 97.75 285 LEU A N 1
ATOM 2259 C CA . LEU A 1 285 ? 8.357 -5.065 -14.376 1.00 97.75 285 LEU A CA 1
ATOM 2260 C C . LEU A 1 285 ? 6.903 -4.790 -13.988 1.00 97.75 285 LEU A C 1
ATOM 2262 O O . LEU A 1 285 ? 6.019 -5.618 -14.199 1.00 97.75 285 LEU A O 1
ATOM 2266 N N . VAL A 1 286 ? 6.644 -3.580 -13.494 1.00 97.94 286 VAL A N 1
ATOM 2267 C CA . VAL A 1 286 ? 5.294 -3.084 -13.218 1.00 97.94 286 VAL A CA 1
ATOM 2268 C C . VAL A 1 286 ? 5.067 -1.778 -13.959 1.00 97.94 286 VAL A C 1
ATOM 2270 O O . VAL A 1 286 ? 5.697 -0.752 -13.688 1.00 97.94 286 VAL A O 1
ATOM 2273 N N . ALA A 1 287 ? 4.133 -1.819 -14.903 1.00 97.81 287 ALA A N 1
ATOM 2274 C CA . ALA A 1 287 ? 3.667 -0.649 -15.620 1.00 97.81 287 ALA A CA 1
ATOM 2275 C C . ALA A 1 287 ? 2.737 0.225 -14.745 1.00 97.81 287 ALA A C 1
ATOM 2277 O O . ALA A 1 287 ? 2.159 -0.253 -13.767 1.00 97.81 287 ALA A O 1
ATOM 2278 N N . PRO A 1 288 ? 2.538 1.502 -15.108 1.00 96.75 288 PRO A N 1
ATOM 2279 C CA . PRO A 1 288 ? 1.615 2.421 -14.439 1.00 96.75 288 PRO A CA 1
ATOM 2280 C C . PRO A 1 288 ? 0.173 1.916 -14.309 1.00 96.75 288 PRO A C 1
ATOM 2282 O O . PRO A 1 288 ? -0.449 2.118 -13.269 1.00 96.75 288 PRO A O 1
ATOM 2285 N N . LYS A 1 289 ? -0.360 1.255 -15.344 1.00 96.50 289 LYS A N 1
ATOM 2286 C CA . LYS A 1 289 ? -1.759 0.799 -15.435 1.00 96.50 289 LYS A CA 1
ATOM 2287 C C . LYS A 1 289 ? -1.839 -0.607 -16.031 1.00 96.50 289 LYS A C 1
ATOM 2289 O O . LYS A 1 289 ? -0.945 -1.010 -16.780 1.00 96.50 289 LYS A O 1
ATOM 2294 N N . LYS A 1 290 ? -2.927 -1.319 -15.747 1.00 96.75 290 LYS A N 1
ATOM 2295 C CA . LYS A 1 290 ? -3.256 -2.634 -16.302 1.00 96.75 290 LYS A CA 1
ATOM 2296 C C . LYS A 1 290 ? -3.488 -2.589 -17.821 1.00 96.75 290 LYS A C 1
ATOM 2298 O O . LYS A 1 290 ? -3.910 -1.582 -18.386 1.00 96.75 290 LYS A O 1
ATOM 2303 N N . GLY A 1 291 ? -3.274 -3.729 -18.478 1.00 96.88 291 GLY A N 1
ATOM 2304 C CA . GLY A 1 291 ? -3.578 -3.964 -19.888 1.00 96.88 291 GLY A CA 1
ATOM 2305 C C . GLY A 1 291 ? -2.380 -3.788 -20.820 1.00 96.88 291 GLY A C 1
ATOM 2306 O O . GLY A 1 291 ? -1.224 -3.862 -20.405 1.00 96.88 291 GLY A O 1
ATOM 2307 N N . GLN A 1 292 ? -2.667 -3.581 -22.106 1.00 97.88 292 GLN A N 1
ATOM 2308 C CA . GLN A 1 292 ? -1.644 -3.409 -23.138 1.00 97.88 292 GLN A CA 1
ATOM 2309 C C . GLN A 1 292 ? -1.021 -2.014 -23.048 1.00 97.88 292 GLN A C 1
ATOM 2311 O O . GLN A 1 292 ? -1.718 -1.001 -23.128 1.00 97.88 292 GLN A O 1
ATOM 2316 N N . ARG A 1 293 ? 0.301 -1.978 -22.903 1.00 97.81 293 ARG A N 1
ATOM 2317 C CA . ARG A 1 293 ? 1.131 -0.782 -22.766 1.00 97.81 293 ARG A CA 1
ATOM 2318 C C . ARG A 1 293 ? 2.175 -0.741 -23.881 1.00 97.81 293 ARG A C 1
ATOM 2320 O O . ARG A 1 293 ? 2.648 -1.778 -24.350 1.00 97.81 293 ARG A O 1
ATOM 2327 N N . ARG A 1 294 ? 2.554 0.465 -24.294 1.00 97.94 294 ARG A N 1
ATOM 2328 C CA . ARG A 1 294 ? 3.693 0.724 -25.182 1.00 97.94 294 ARG A CA 1
ATOM 2329 C C . ARG A 1 294 ? 4.856 1.188 -24.317 1.00 97.94 294 ARG A C 1
ATOM 2331 O O . ARG A 1 294 ? 4.772 2.263 -23.731 1.00 97.94 294 ARG A O 1
ATOM 2338 N N . ILE A 1 295 ? 5.921 0.401 -24.231 1.00 98.12 295 ILE A N 1
ATOM 2339 C CA . ILE A 1 295 ? 7.132 0.777 -23.496 1.00 98.12 295 ILE A CA 1
ATOM 2340 C C . ILE A 1 295 ? 8.183 1.226 -24.504 1.00 98.12 295 ILE A C 1
ATOM 2342 O O . ILE A 1 295 ? 8.583 0.447 -25.371 1.00 98.12 295 ILE A O 1
ATOM 2346 N N . LYS A 1 296 ? 8.629 2.476 -24.386 1.00 98.19 296 LYS A N 1
ATOM 2347 C CA . LYS A 1 296 ? 9.813 2.981 -25.073 1.00 98.19 296 LYS A CA 1
ATOM 2348 C C . LYS A 1 296 ? 11.047 2.537 -24.287 1.00 98.19 296 LYS A C 1
ATOM 2350 O O . LYS A 1 296 ? 11.151 2.773 -23.082 1.00 98.19 296 LYS A O 1
ATOM 2355 N N . VAL A 1 297 ? 11.959 1.868 -24.980 1.00 98.25 297 VAL A N 1
ATOM 2356 C CA . VAL A 1 297 ? 13.259 1.435 -24.468 1.00 98.25 297 VAL A CA 1
ATOM 2357 C C . VAL A 1 297 ? 14.285 2.439 -24.964 1.00 98.25 297 VAL A C 1
ATOM 2359 O O . VAL A 1 297 ? 14.514 2.534 -26.169 1.00 98.25 297 VAL A O 1
ATOM 2362 N N . LEU A 1 298 ? 14.868 3.197 -24.040 1.00 97.38 298 LEU A N 1
ATOM 2363 C CA . LEU A 1 298 ? 15.941 4.144 -24.326 1.00 97.38 298 LEU A CA 1
ATOM 2364 C C . LEU A 1 298 ? 17.278 3.480 -24.014 1.00 97.38 298 LEU A C 1
ATOM 2366 O O . LEU A 1 298 ? 17.436 2.906 -22.934 1.00 97.38 298 LEU A O 1
ATOM 2370 N N . VAL A 1 299 ? 18.238 3.588 -24.931 1.00 97.69 299 VAL A N 1
ATOM 2371 C CA . VAL A 1 299 ? 19.624 3.169 -24.709 1.00 97.69 299 VAL A CA 1
ATOM 2372 C C . VAL A 1 299 ? 20.557 4.329 -25.017 1.00 97.69 299 VAL A C 1
ATOM 2374 O O . VAL A 1 299 ? 20.481 4.923 -26.087 1.00 97.69 299 VAL A O 1
ATOM 2377 N N . GLY A 1 300 ? 21.453 4.637 -24.086 1.00 96.38 300 GLY A N 1
ATOM 237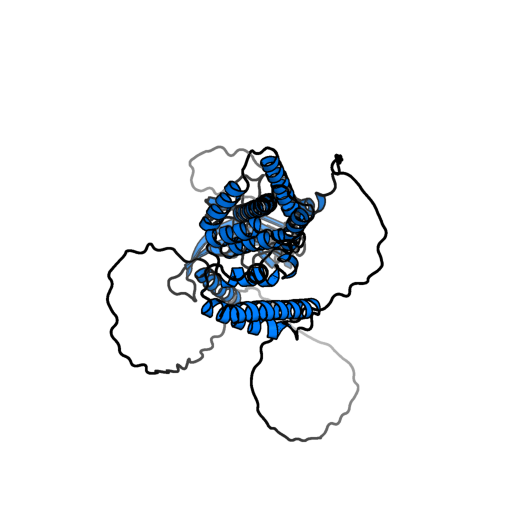8 C CA . GLY A 1 300 ? 22.446 5.694 -24.232 1.00 96.38 300 GLY A CA 1
ATOM 2379 C C . GLY A 1 300 ? 23.846 5.217 -23.876 1.00 96.38 300 GLY A C 1
ATOM 2380 O O . GLY A 1 300 ? 24.020 4.408 -22.966 1.00 96.38 300 GLY A O 1
ATOM 2381 N N . ILE A 1 301 ? 24.845 5.750 -24.574 1.00 96.81 301 ILE A N 1
ATOM 2382 C CA . ILE A 1 301 ? 26.259 5.614 -24.223 1.00 96.81 301 ILE A CA 1
ATOM 2383 C C . ILE A 1 301 ? 26.731 6.974 -23.715 1.00 96.81 301 ILE A C 1
ATOM 2385 O O . ILE A 1 301 ? 26.743 7.955 -24.460 1.00 96.81 301 ILE A O 1
ATOM 2389 N N . THR A 1 302 ? 27.100 7.048 -22.440 1.00 96.12 302 THR A N 1
ATOM 2390 C CA . THR A 1 302 ? 27.348 8.318 -21.730 1.00 96.12 302 THR A CA 1
ATOM 2391 C C . THR A 1 302 ? 28.722 8.345 -21.055 1.00 96.12 302 THR A C 1
ATOM 2393 O O . THR A 1 302 ? 29.233 7.275 -20.721 1.00 96.12 302 THR A O 1
ATOM 2396 N N . PRO A 1 303 ? 29.317 9.519 -20.773 1.00 95.12 303 PRO A N 1
ATOM 2397 C CA . PRO A 1 303 ? 30.513 9.606 -19.938 1.00 95.12 303 PRO A CA 1
ATOM 2398 C C . PRO A 1 303 ? 30.235 9.139 -18.494 1.00 95.12 303 PRO A C 1
ATOM 2400 O O . PRO A 1 303 ? 29.142 9.398 -17.973 1.00 95.12 303 PRO A O 1
ATOM 2403 N N . PRO A 1 304 ? 31.216 8.534 -17.797 1.00 93.31 304 PRO A N 1
ATOM 2404 C CA . PRO A 1 304 ? 31.116 8.225 -16.372 1.00 93.31 304 PRO A CA 1
ATOM 2405 C C . PRO A 1 304 ? 30.720 9.448 -15.539 1.00 93.31 304 PRO A C 1
ATOM 2407 O O . PRO A 1 304 ? 31.228 10.550 -15.743 1.00 93.31 304 PRO A O 1
ATOM 2410 N N . GLY A 1 305 ? 29.786 9.259 -14.605 1.00 90.00 305 GLY A N 1
ATOM 2411 C CA . GLY A 1 305 ? 29.274 10.321 -13.730 1.00 90.00 305 GLY A CA 1
ATOM 2412 C C . GLY A 1 305 ? 28.368 11.369 -14.398 1.00 90.00 305 GLY A C 1
ATOM 2413 O O . GLY A 1 305 ? 27.749 12.153 -13.685 1.00 90.00 305 GLY A O 1
ATOM 2414 N N . SER A 1 306 ? 28.232 11.380 -15.729 1.00 89.62 306 SER A N 1
ATOM 2415 C CA . SER A 1 306 ? 27.333 12.297 -16.439 1.00 89.62 306 SER A CA 1
ATOM 2416 C C . SER A 1 306 ? 26.027 11.597 -16.791 1.00 89.62 306 SER A C 1
ATOM 2418 O O . SER A 1 306 ? 26.044 10.583 -17.486 1.00 89.62 306 SER A O 1
ATOM 2420 N N . VAL A 1 307 ? 24.895 12.119 -16.313 1.00 81.12 307 VAL A N 1
ATOM 2421 C CA . VAL A 1 307 ? 23.543 11.628 -16.655 1.00 81.12 307 VAL A CA 1
ATOM 2422 C C . VAL A 1 307 ? 22.914 12.353 -17.848 1.00 81.12 307 VAL A C 1
ATOM 2424 O O . VAL A 1 307 ? 22.066 11.779 -18.521 1.00 81.12 307 VAL A O 1
ATOM 2427 N N . GLU A 1 308 ? 23.350 13.580 -18.142 1.00 81.12 308 GLU A N 1
ATOM 2428 C CA . GLU A 1 308 ? 22.757 14.454 -19.172 1.00 81.12 308 GLU A CA 1
ATOM 2429 C C . GLU A 1 308 ? 23.468 14.404 -20.530 1.00 81.12 308 GLU A C 1
ATOM 2431 O O . GLU A 1 308 ? 22.896 14.817 -21.538 1.00 81.12 308 GLU A O 1
ATOM 2436 N N . GLN A 1 309 ? 24.719 13.938 -20.576 1.00 87.88 309 GLN A N 1
ATOM 2437 C CA . GLN A 1 309 ? 25.517 13.934 -21.802 1.00 87.88 309 GLN A CA 1
ATOM 2438 C C . GLN A 1 309 ? 25.549 12.540 -22.418 1.00 87.88 309 GLN A C 1
ATOM 2440 O O . GLN A 1 309 ? 25.987 11.580 -21.787 1.00 87.88 309 GLN A O 1
ATOM 2445 N N . PHE A 1 310 ? 25.150 12.457 -23.682 1.00 89.38 310 PHE A N 1
ATOM 2446 C CA . PHE A 1 310 ? 25.202 11.248 -24.490 1.00 89.38 310 PHE A CA 1
ATOM 2447 C C . PHE A 1 310 ? 26.268 11.432 -25.571 1.00 89.38 310 PHE A C 1
ATOM 2449 O O . PHE A 1 310 ? 26.287 12.454 -26.253 1.00 89.38 310 PHE A O 1
ATOM 2456 N N . TYR A 1 311 ? 27.159 10.451 -25.721 1.00 90.25 311 TYR A N 1
ATOM 2457 C CA . TYR A 1 311 ? 27.986 10.330 -26.925 1.00 90.25 311 TYR A CA 1
ATOM 2458 C C . TYR A 1 311 ? 27.120 9.903 -28.105 1.00 90.25 311 TYR A C 1
ATOM 2460 O O . TYR A 1 311 ? 27.281 10.396 -29.218 1.00 90.25 311 TYR A O 1
ATOM 2468 N N . ILE A 1 312 ? 26.209 8.968 -27.834 1.00 93.88 312 ILE A N 1
ATOM 2469 C CA . ILE A 1 312 ? 25.218 8.475 -28.773 1.00 93.88 312 ILE A CA 1
ATOM 2470 C C . ILE A 1 312 ? 24.056 7.839 -28.010 1.00 93.88 312 ILE A C 1
ATOM 2472 O O . ILE A 1 312 ? 24.237 7.285 -26.921 1.00 93.88 312 ILE A O 1
ATOM 2476 N N . ASP A 1 313 ? 22.874 7.913 -28.595 1.00 95.75 313 ASP A N 1
ATOM 2477 C CA . ASP A 1 313 ? 21.631 7.371 -28.081 1.00 95.75 313 ASP A CA 1
ATOM 2478 C C . ASP A 1 313 ? 20.838 6.655 -29.180 1.00 95.75 313 ASP A C 1
ATOM 2480 O O . ASP A 1 313 ? 21.071 6.805 -30.382 1.00 95.75 313 ASP A O 1
ATOM 2484 N N . GLY A 1 314 ? 19.905 5.821 -28.743 1.00 96.50 314 GLY A N 1
ATOM 2485 C CA . GLY A 1 314 ? 18.990 5.091 -29.596 1.00 96.50 314 GLY A CA 1
ATOM 2486 C C . GLY A 1 314 ? 17.745 4.700 -28.817 1.00 96.50 314 GLY A C 1
ATOM 2487 O O . GLY A 1 314 ? 17.758 4.586 -27.590 1.00 96.50 314 GLY A O 1
ATOM 2488 N N . GLU A 1 315 ? 16.651 4.473 -29.533 1.00 97.31 315 GLU A N 1
ATOM 2489 C CA . GLU A 1 315 ? 15.392 4.063 -28.926 1.00 97.31 315 GLU A CA 1
ATOM 2490 C C . GLU A 1 315 ? 14.648 3.038 -29.778 1.00 97.31 315 GLU A C 1
ATOM 2492 O O . GLU A 1 315 ? 14.842 2.933 -30.990 1.00 97.31 315 GLU A O 1
ATOM 2497 N N . THR A 1 316 ? 13.774 2.279 -29.126 1.00 97.88 316 THR A N 1
ATOM 2498 C CA . THR A 1 316 ? 12.777 1.427 -29.779 1.00 97.88 316 THR A CA 1
ATOM 2499 C C . THR A 1 316 ? 11.524 1.344 -28.910 1.00 97.88 316 THR A C 1
ATOM 2501 O O . THR A 1 316 ? 11.537 1.768 -27.755 1.00 97.88 316 THR A O 1
ATOM 2504 N N . THR A 1 317 ? 10.415 0.832 -29.440 1.00 97.94 317 THR A N 1
ATOM 2505 C CA . THR A 1 317 ? 9.157 0.684 -28.687 1.00 97.94 317 THR A CA 1
ATOM 2506 C C . THR A 1 317 ? 8.655 -0.750 -28.764 1.00 97.94 317 THR A C 1
ATOM 2508 O O . THR A 1 317 ? 8.573 -1.327 -29.846 1.00 97.94 317 THR A O 1
ATOM 2511 N N . ILE A 1 318 ? 8.276 -1.311 -27.615 1.00 97.81 318 ILE A N 1
ATOM 2512 C CA . ILE A 1 318 ? 7.741 -2.670 -27.483 1.00 97.81 318 ILE A CA 1
ATOM 2513 C C . ILE A 1 318 ? 6.333 -2.673 -26.883 1.00 97.81 318 ILE A C 1
ATOM 2515 O O . ILE A 1 318 ? 5.964 -1.796 -26.100 1.00 97.81 318 ILE A O 1
ATOM 2519 N N . GLY A 1 319 ? 5.552 -3.697 -27.229 1.00 97.56 319 GLY A N 1
ATOM 2520 C CA . GLY A 1 319 ? 4.297 -4.011 -26.548 1.00 97.56 319 GLY A CA 1
ATOM 2521 C C . GLY A 1 319 ? 4.547 -4.804 -25.263 1.00 97.56 319 GLY A C 1
ATOM 2522 O O . GLY A 1 319 ? 5.252 -5.817 -25.276 1.00 97.56 319 GLY A O 1
ATOM 2523 N N . PHE A 1 320 ? 3.942 -4.369 -24.163 1.00 97.19 320 PHE A N 1
ATOM 2524 C CA . PHE A 1 320 ? 4.009 -5.010 -22.851 1.00 97.19 320 PHE A CA 1
ATOM 2525 C C . PHE A 1 320 ? 2.598 -5.138 -22.270 1.00 97.19 320 PHE A C 1
ATOM 2527 O O . PHE A 1 320 ? 1.823 -4.193 -22.345 1.00 97.19 320 PHE A O 1
ATOM 2534 N N . ASN A 1 321 ? 2.247 -6.288 -21.694 1.00 97.25 321 ASN A N 1
ATOM 2535 C CA . ASN A 1 321 ? 0.897 -6.535 -21.185 1.00 97.25 321 ASN A CA 1
ATOM 2536 C C . ASN A 1 321 ? 0.915 -6.681 -19.661 1.00 97.25 321 ASN A C 1
ATOM 2538 O O . ASN A 1 321 ? 1.260 -7.746 -19.147 1.00 97.25 321 ASN A O 1
ATOM 2542 N N . GLN A 1 322 ? 0.508 -5.633 -18.946 1.00 96.81 322 GLN A N 1
ATOM 2543 C CA . GLN A 1 322 ? 0.356 -5.666 -17.495 1.00 96.81 322 GLN A CA 1
ATOM 2544 C C . GLN A 1 322 ? -0.906 -6.469 -17.142 1.00 96.81 322 GLN A C 1
ATOM 2546 O O . GLN A 1 322 ? -2.026 -6.010 -17.358 1.00 96.81 322 GLN A O 1
ATOM 2551 N N . GLN A 1 323 ? -0.745 -7.688 -16.621 1.00 92.69 323 GLN A N 1
ATOM 2552 C CA . GLN A 1 323 ? -1.882 -8.575 -16.318 1.00 92.69 323 GLN A CA 1
ATOM 2553 C C . GLN A 1 323 ? -2.613 -8.194 -15.014 1.00 92.69 323 GLN A C 1
ATOM 2555 O O . GLN A 1 323 ? -3.839 -8.317 -14.904 1.00 92.69 323 GLN A O 1
ATOM 2560 N N . THR A 1 324 ? -1.856 -7.726 -14.024 1.00 92.50 324 THR A N 1
ATOM 2561 C CA . THR A 1 324 ? -2.317 -7.289 -12.697 1.00 92.50 324 THR A CA 1
ATOM 2562 C C . THR A 1 324 ? -2.583 -5.778 -12.670 1.00 92.50 324 THR A C 1
ATOM 2564 O O . THR A 1 324 ? -2.536 -5.130 -13.712 1.00 92.50 324 THR A O 1
ATOM 2567 N N . TYR A 1 325 ? -2.904 -5.206 -11.506 1.00 92.19 325 TYR A N 1
ATOM 2568 C CA . TYR A 1 325 ? -2.943 -3.749 -11.355 1.00 92.19 325 TYR A CA 1
ATOM 2569 C C . TYR A 1 325 ? -1.554 -3.140 -11.565 1.00 92.19 325 TYR A C 1
ATOM 2571 O O . TYR A 1 325 ? -0.555 -3.678 -11.084 1.00 92.19 325 TYR A O 1
ATOM 2579 N N . GLY A 1 326 ? -1.509 -2.016 -12.272 1.00 95.00 326 GLY A N 1
ATOM 2580 C CA . GLY A 1 326 ? -0.319 -1.184 -12.373 1.00 95.00 326 GLY A CA 1
ATOM 2581 C C . GLY A 1 326 ? -0.083 -0.349 -11.113 1.00 95.00 326 GLY A C 1
ATOM 2582 O O . GLY A 1 326 ? -0.949 -0.232 -10.242 1.00 95.00 326 GLY A O 1
ATOM 2583 N N . TRP A 1 327 ? 1.100 0.258 -11.003 1.00 94.31 327 TRP A N 1
ATOM 2584 C CA . TRP A 1 327 ? 1.485 0.972 -9.781 1.00 94.31 327 TRP A CA 1
ATOM 2585 C C . TRP A 1 327 ? 0.632 2.224 -9.505 1.00 94.31 327 TRP A C 1
ATOM 2587 O O . TRP A 1 327 ? 0.424 2.552 -8.338 1.00 94.31 327 TRP A O 1
ATOM 2597 N N . MET A 1 328 ? 0.079 2.895 -10.528 1.00 91.94 328 MET A N 1
ATOM 2598 C CA . MET A 1 328 ? -0.848 4.021 -10.325 1.00 91.94 328 MET A CA 1
ATOM 2599 C C . MET A 1 328 ? -2.198 3.540 -9.794 1.00 91.94 328 MET A C 1
ATOM 2601 O O . MET A 1 328 ? -2.713 4.111 -8.839 1.00 91.94 328 MET A O 1
ATOM 2605 N N . GLU A 1 329 ? -2.748 2.474 -10.379 1.00 91.50 329 GLU A N 1
ATOM 2606 C CA . GLU A 1 329 ? -4.028 1.884 -9.958 1.00 91.50 329 GLU A CA 1
ATOM 2607 C C . GLU A 1 329 ? -3.939 1.354 -8.520 1.00 91.50 329 GLU A C 1
ATOM 2609 O O . GLU A 1 329 ? -4.870 1.509 -7.736 1.00 91.50 329 GLU A O 1
ATOM 2614 N N . PHE A 1 330 ? -2.789 0.790 -8.139 1.00 88.81 330 PHE A N 1
ATOM 2615 C CA . PHE A 1 330 ? -2.521 0.364 -6.767 1.00 88.81 330 PHE A CA 1
ATOM 2616 C C . PHE A 1 330 ? -2.463 1.545 -5.779 1.00 88.81 330 PHE A C 1
ATOM 2618 O O . PHE A 1 330 ? -3.039 1.468 -4.694 1.00 88.81 330 PHE A O 1
ATOM 2625 N N . GLN A 1 331 ? -1.824 2.662 -6.152 1.00 87.75 331 GLN A N 1
ATOM 2626 C CA . GLN A 1 331 ? -1.829 3.889 -5.339 1.00 87.75 331 GLN A CA 1
ATOM 2627 C C . GLN A 1 331 ? -3.234 4.504 -5.236 1.00 87.75 331 GLN A C 1
ATOM 2629 O O . GLN A 1 331 ? -3.616 4.985 -4.169 1.00 87.75 331 GLN A O 1
ATOM 2634 N N . GLU A 1 332 ? -4.019 4.470 -6.315 1.00 88.56 332 GLU A N 1
ATOM 2635 C CA . GLU A 1 332 ? -5.410 4.926 -6.317 1.00 88.56 332 GLU A CA 1
ATOM 2636 C C . GLU A 1 332 ? -6.287 4.058 -5.406 1.00 88.56 332 GLU A C 1
ATOM 2638 O O . GLU A 1 332 ? -7.010 4.608 -4.575 1.00 88.56 332 GLU A O 1
ATOM 2643 N N . ALA A 1 333 ? -6.146 2.729 -5.474 1.00 88.56 333 ALA A N 1
ATOM 2644 C CA . ALA A 1 333 ? -6.843 1.781 -4.606 1.00 88.56 333 ALA A CA 1
ATOM 2645 C C . ALA A 1 333 ? -6.497 1.983 -3.120 1.00 88.56 333 ALA A C 1
ATOM 2647 O O . ALA A 1 333 ? -7.404 2.076 -2.296 1.00 88.56 333 ALA A O 1
ATOM 2648 N N . ILE A 1 334 ? -5.215 2.148 -2.766 1.00 89.06 334 ILE A N 1
ATOM 2649 C CA . ILE A 1 334 ? -4.805 2.505 -1.393 1.00 89.06 334 ILE A CA 1
ATOM 2650 C C . ILE A 1 334 ? -5.466 3.819 -0.957 1.00 89.06 334 ILE A C 1
ATOM 2652 O O . ILE A 1 334 ? -6.015 3.923 0.139 1.00 89.06 334 ILE A O 1
ATOM 2656 N N . ALA A 1 335 ? -5.445 4.834 -1.819 1.00 89.25 335 ALA A N 1
ATOM 2657 C CA . ALA A 1 335 ? -5.992 6.144 -1.499 1.00 89.25 335 ALA A CA 1
ATOM 2658 C C . ALA A 1 335 ? -7.538 6.159 -1.436 1.00 89.25 335 ALA A C 1
ATOM 2660 O O . ALA A 1 335 ? -8.115 7.080 -0.851 1.00 89.25 335 ALA A O 1
ATOM 2661 N N . ASP A 1 336 ? -8.218 5.197 -2.062 1.00 91.69 336 ASP A N 1
ATOM 2662 C CA . ASP A 1 336 ? -9.655 4.934 -1.915 1.00 91.69 336 ASP A CA 1
ATOM 2663 C C . ASP A 1 336 ? -9.955 4.196 -0.598 1.00 91.69 336 ASP A C 1
ATOM 2665 O O . ASP A 1 336 ? -10.806 4.637 0.174 1.00 91.69 336 ASP A O 1
ATOM 2669 N N . GLN A 1 337 ? -9.174 3.166 -0.259 1.00 93.75 337 GLN A N 1
ATOM 2670 C CA . GLN A 1 337 ? -9.245 2.471 1.033 1.00 93.75 337 GLN A CA 1
ATOM 2671 C C . GLN A 1 337 ? -9.047 3.435 2.214 1.00 93.75 337 GLN A C 1
ATOM 2673 O O . GLN A 1 337 ? -9.825 3.422 3.165 1.00 93.75 337 GLN A O 1
ATOM 2678 N N . GLU A 1 338 ? -8.078 4.349 2.134 1.00 94.62 338 GLU A N 1
ATOM 2679 C CA . GLU A 1 338 ? -7.881 5.420 3.124 1.00 94.62 338 GLU A CA 1
ATOM 2680 C C . GLU A 1 338 ? -9.097 6.350 3.242 1.00 94.62 338 GLU A C 1
ATOM 2682 O O . GLU A 1 338 ? -9.483 6.739 4.347 1.00 94.62 338 GLU A O 1
ATOM 2687 N N . SER A 1 339 ? -9.736 6.674 2.114 1.00 95.19 339 SER A N 1
ATOM 2688 C CA . SER A 1 339 ? -10.943 7.509 2.077 1.00 95.19 339 SER A CA 1
ATOM 2689 C C . SER A 1 339 ? -12.142 6.787 2.708 1.00 95.19 339 SER A C 1
ATOM 2691 O O . SER A 1 339 ? -12.881 7.392 3.491 1.00 95.19 339 SER A O 1
ATOM 2693 N N . LYS A 1 340 ? -12.295 5.478 2.459 1.00 96.12 340 LYS A N 1
ATOM 2694 C CA . LYS A 1 340 ? -13.276 4.606 3.127 1.00 96.12 340 LYS A CA 1
ATOM 2695 C C . LYS A 1 340 ? -13.037 4.544 4.635 1.00 96.12 340 LYS A C 1
ATOM 2697 O O . LYS A 1 340 ? -13.975 4.774 5.393 1.00 96.12 340 LYS A O 1
ATOM 2702 N N . LEU A 1 341 ? -11.798 4.319 5.082 1.00 97.38 341 LEU A N 1
ATOM 2703 C CA . LEU A 1 341 ? -11.432 4.301 6.507 1.00 97.38 341 LEU A CA 1
ATOM 2704 C C . LEU A 1 341 ? -11.737 5.641 7.199 1.00 97.38 341 LEU A C 1
ATOM 2706 O O . LEU A 1 341 ? -12.307 5.661 8.289 1.00 97.38 341 LEU A O 1
ATOM 2710 N N . ALA A 1 342 ? -11.400 6.765 6.558 1.00 97.44 342 ALA A N 1
ATOM 2711 C CA . ALA A 1 342 ? -11.660 8.102 7.091 1.00 97.44 342 ALA A CA 1
ATOM 2712 C C . ALA A 1 342 ? -13.162 8.411 7.185 1.00 97.44 342 ALA A C 1
ATOM 2714 O O . ALA A 1 342 ? -13.617 8.976 8.180 1.00 97.44 342 ALA A O 1
ATOM 2715 N N . THR A 1 343 ? -13.930 8.007 6.170 1.00 97.75 343 THR A N 1
ATOM 2716 C CA . THR A 1 343 ? -15.394 8.139 6.145 1.00 97.75 343 THR A CA 1
ATOM 2717 C C . THR A 1 343 ? -16.037 7.272 7.226 1.00 97.75 343 THR A C 1
ATOM 2719 O O . THR A 1 343 ? -16.858 7.769 7.991 1.00 97.75 343 THR A O 1
ATOM 2722 N N . LEU A 1 344 ? -15.619 6.006 7.352 1.00 98.06 344 LEU A N 1
ATOM 2723 C CA . LEU A 1 344 ? -16.102 5.068 8.369 1.00 98.06 344 LEU A CA 1
ATOM 2724 C C . LEU A 1 344 ? -15.897 5.619 9.783 1.00 98.06 344 LEU A C 1
ATOM 2726 O O . LEU A 1 344 ? -16.855 5.699 10.547 1.00 98.06 344 LEU A O 1
ATOM 2730 N N . ALA A 1 345 ? -14.675 6.048 10.110 1.00 97.56 345 ALA A N 1
ATOM 2731 C CA . ALA A 1 345 ? -14.342 6.575 11.430 1.00 97.56 345 ALA A CA 1
ATOM 2732 C C . ALA A 1 345 ? -15.103 7.871 11.762 1.00 97.56 345 ALA A C 1
ATOM 2734 O O . ALA A 1 345 ? -15.500 8.081 12.906 1.00 97.56 345 ALA A O 1
ATOM 2735 N N . LEU A 1 346 ? -15.350 8.732 10.767 1.00 96.81 346 LEU A N 1
ATOM 2736 C CA . LEU A 1 346 ? -16.114 9.963 10.969 1.00 96.81 346 LEU A CA 1
ATOM 2737 C C . LEU A 1 346 ? -17.624 9.707 11.093 1.00 96.81 346 LEU A C 1
ATOM 2739 O O . LEU A 1 346 ? -18.292 10.364 11.889 1.00 96.81 346 LEU A O 1
ATOM 2743 N N . CYS A 1 347 ? -18.167 8.744 10.344 1.00 96.69 347 CYS A N 1
ATOM 2744 C CA . CYS A 1 347 ? -19.542 8.288 10.526 1.00 96.69 347 CYS A CA 1
ATOM 2745 C C . CYS A 1 347 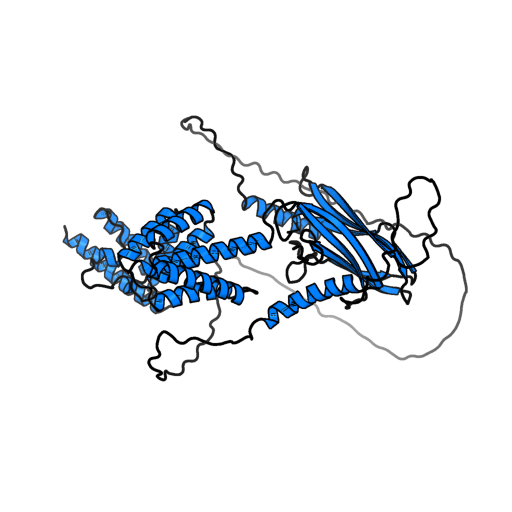? -19.722 7.609 11.890 1.00 96.69 347 CYS A C 1
ATOM 2747 O O . CYS A 1 347 ? -20.733 7.857 12.544 1.00 96.69 347 CYS A O 1
ATOM 2749 N N . PHE A 1 348 ? -18.738 6.834 12.354 1.00 96.94 348 PHE A N 1
ATOM 2750 C CA . PHE A 1 348 ? -18.732 6.250 13.694 1.00 96.94 348 PHE A CA 1
ATOM 2751 C C . PHE A 1 348 ? -18.816 7.339 14.779 1.00 96.94 348 PHE A C 1
ATOM 2753 O O . PHE A 1 348 ? -19.768 7.345 15.553 1.00 96.94 348 PHE A O 1
ATOM 2760 N N . ALA A 1 349 ? -17.928 8.339 14.734 1.00 95.25 349 ALA A N 1
ATOM 2761 C CA . ALA A 1 349 ? -17.945 9.497 15.641 1.00 95.25 349 ALA A CA 1
ATOM 2762 C C . ALA A 1 349 ? -19.267 10.302 15.630 1.00 95.25 349 ALA A C 1
ATOM 2764 O O . ALA A 1 349 ? -19.575 11.079 16.527 1.00 95.25 349 ALA A O 1
ATOM 2765 N N . SER A 1 350 ? -20.083 10.162 14.580 1.00 94.38 350 SER A N 1
ATOM 2766 C CA . SER A 1 350 ? -21.372 10.859 14.475 1.00 94.38 350 SER A CA 1
ATOM 2767 C C . SER A 1 350 ? -22.568 10.092 15.055 1.00 94.38 350 SER A C 1
ATOM 2769 O O . SER A 1 350 ? -23.683 10.609 15.011 1.00 94.38 350 SER A O 1
ATOM 2771 N N . ILE A 1 351 ? -22.375 8.887 15.609 1.00 92.44 351 ILE A N 1
ATOM 2772 C CA . ILE A 1 351 ? -23.472 8.049 16.134 1.00 92.44 351 ILE A CA 1
ATOM 2773 C C . ILE A 1 351 ? -24.162 8.691 17.343 1.00 92.44 351 ILE A C 1
ATOM 2775 O O . ILE A 1 351 ? -25.391 8.668 17.402 1.00 92.44 351 ILE A O 1
ATOM 2779 N N . GLY A 1 352 ? -23.399 9.328 18.239 1.00 82.31 352 GLY A N 1
ATOM 2780 C CA . GLY A 1 352 ? -23.922 10.136 19.352 1.00 82.31 352 GLY A CA 1
ATOM 2781 C C . GLY A 1 352 ? -24.554 11.473 18.925 1.00 82.31 352 GLY A C 1
ATOM 2782 O O . GLY A 1 352 ? -25.013 12.246 19.759 1.00 82.31 352 GLY A O 1
ATOM 2783 N N . GLY A 1 353 ? -24.589 11.776 17.621 1.00 81.62 353 GLY A N 1
ATOM 2784 C CA . GLY A 1 353 ? -25.240 12.961 17.052 1.00 81.62 353 GLY A CA 1
ATOM 2785 C C . GLY A 1 353 ? -24.338 14.188 16.875 1.00 81.62 353 GLY A C 1
ATOM 2786 O O . GLY A 1 353 ? -24.686 15.082 16.101 1.00 81.62 353 GLY A O 1
ATOM 2787 N N . SER A 1 354 ? -23.161 14.242 17.508 1.00 85.06 354 SER A N 1
ATOM 2788 C CA . SER A 1 354 ? -22.181 15.314 17.281 1.00 85.06 354 SER A CA 1
ATOM 2789 C C . SER A 1 354 ? -20.737 14.842 17.424 1.00 85.06 354 SER A C 1
ATOM 2791 O O . SER A 1 354 ? -20.366 14.349 18.480 1.00 85.06 354 SER A O 1
ATOM 2793 N N . ILE A 1 355 ? -19.918 15.108 16.404 1.00 90.50 355 ILE A N 1
ATOM 2794 C CA . ILE A 1 355 ? -18.482 14.798 16.407 1.00 90.50 355 ILE A CA 1
ATOM 2795 C C . ILE A 1 355 ? -17.732 15.835 17.258 1.00 90.50 355 ILE A C 1
ATOM 2797 O O . ILE A 1 355 ? -17.683 17.025 16.921 1.00 90.50 355 ILE A O 1
ATOM 2801 N N . GLY A 1 356 ? -17.121 15.375 18.341 1.00 90.12 356 GLY A N 1
ATOM 2802 C CA . GLY A 1 356 ? -16.280 16.130 19.252 1.00 90.12 356 GLY A CA 1
ATOM 2803 C C . GLY A 1 356 ? -14.887 16.455 18.698 1.00 90.12 356 GLY A C 1
ATOM 2804 O O . GLY A 1 356 ? -14.365 15.859 17.750 1.00 90.12 356 GLY A O 1
ATOM 2805 N N . LYS A 1 357 ? -14.224 17.428 19.338 1.00 92.88 357 LYS A N 1
ATOM 2806 C CA . LYS A 1 357 ? -12.850 17.836 18.985 1.00 92.88 357 LYS A CA 1
ATOM 2807 C C . LYS A 1 357 ? -11.827 16.718 19.228 1.00 92.88 357 LYS A C 1
ATOM 2809 O O . LYS A 1 357 ? -10.815 16.669 18.525 1.00 92.88 357 LYS A O 1
ATOM 2814 N N . ALA A 1 358 ? -12.071 15.858 20.215 1.00 93.56 358 ALA A N 1
ATOM 2815 C CA . ALA A 1 358 ? -11.182 14.759 20.568 1.00 93.56 358 ALA A CA 1
ATOM 2816 C C . ALA A 1 358 ? -11.163 13.685 19.469 1.00 93.56 358 ALA A C 1
ATOM 2818 O O . ALA A 1 358 ? -10.118 13.455 18.867 1.00 93.56 358 ALA A O 1
ATOM 2819 N N . GLU A 1 359 ? -12.327 13.149 19.100 1.00 94.56 359 GLU A N 1
ATOM 2820 C CA . GLU A 1 359 ? -12.505 12.169 18.018 1.00 94.56 359 GLU A CA 1
ATOM 2821 C C . GLU A 1 359 ? -11.889 12.643 16.695 1.00 94.56 359 GLU A C 1
ATOM 2823 O O . GLU A 1 359 ? -11.053 11.962 16.099 1.00 94.56 359 GLU A O 1
ATOM 2828 N N . ALA A 1 360 ? -12.224 13.865 16.262 1.00 94.00 360 ALA A N 1
ATOM 2829 C CA . ALA A 1 360 ? -11.697 14.439 15.026 1.00 94.00 360 ALA A CA 1
ATOM 2830 C C . ALA A 1 360 ? -10.166 14.631 15.060 1.00 94.00 360 ALA A C 1
ATOM 2832 O O . ALA A 1 360 ? -9.508 14.559 14.017 1.00 94.00 360 ALA A O 1
ATOM 2833 N N . THR A 1 361 ? -9.589 14.871 16.244 1.00 95.62 361 THR A N 1
ATOM 2834 C CA . THR A 1 361 ? -8.133 14.893 16.457 1.00 95.62 361 THR A CA 1
ATOM 2835 C C . THR A 1 361 ? -7.548 13.481 16.392 1.00 95.62 361 THR A C 1
ATOM 2837 O O . THR A 1 361 ? -6.520 13.293 15.743 1.00 95.62 361 THR A O 1
ATOM 2840 N N . THR A 1 362 ? -8.209 12.481 16.979 1.00 96.38 362 THR A N 1
ATOM 2841 C CA . THR A 1 362 ? -7.776 11.076 16.949 1.00 96.38 362 THR A CA 1
ATOM 2842 C C . THR A 1 362 ? -7.757 10.501 15.533 1.00 96.38 362 THR A C 1
ATOM 2844 O O . THR A 1 362 ? -6.753 9.901 15.153 1.00 96.38 362 THR A O 1
ATOM 2847 N N . ILE A 1 363 ? -8.777 10.769 14.707 1.00 96.56 363 ILE A N 1
ATOM 2848 C CA . ILE A 1 363 ? -8.790 10.362 13.287 1.00 96.56 363 ILE A CA 1
ATOM 2849 C C . ILE A 1 363 ? -7.592 10.980 12.546 1.00 96.56 363 ILE A C 1
ATOM 2851 O O . ILE A 1 363 ? -6.820 10.278 11.893 1.00 96.56 363 ILE A O 1
ATOM 2855 N N . LYS A 1 364 ? -7.366 12.293 12.694 1.00 95.69 364 LYS A N 1
ATOM 2856 C CA . LYS A 1 364 ? -6.224 12.983 12.063 1.00 95.69 364 LYS A CA 1
ATOM 2857 C C . LYS A 1 364 ? -4.872 12.461 12.544 1.00 95.69 364 LYS A C 1
ATOM 2859 O O . LYS A 1 364 ? -3.939 12.363 11.744 1.00 95.69 364 LYS A O 1
ATOM 2864 N N . LYS A 1 365 ? -4.757 12.135 13.833 1.00 96.00 365 LYS A N 1
ATOM 2865 C CA . LYS A 1 365 ? -3.552 11.554 14.430 1.00 96.00 365 LYS A CA 1
ATOM 2866 C C . LYS A 1 365 ? -3.282 10.160 13.864 1.00 96.00 365 LYS A C 1
ATOM 2868 O O . LYS A 1 365 ? -2.164 9.927 13.426 1.00 96.00 365 LYS A O 1
ATOM 2873 N N . TYR A 1 366 ? -4.296 9.296 13.778 1.00 96.38 366 TYR A N 1
ATOM 2874 C CA . TYR A 1 366 ? -4.188 7.956 13.190 1.00 96.38 366 TYR A CA 1
ATOM 2875 C C . TYR A 1 366 ? -3.610 7.996 11.769 1.00 96.38 366 TYR A C 1
ATOM 2877 O O . TYR A 1 366 ? -2.602 7.352 11.488 1.00 96.38 366 TYR A O 1
ATOM 2885 N N . PHE A 1 367 ? -4.174 8.824 10.885 1.00 95.44 367 PHE A N 1
ATOM 2886 C CA . PHE A 1 367 ? -3.640 8.970 9.527 1.00 95.44 367 PHE A CA 1
ATOM 2887 C C . PHE A 1 367 ? -2.246 9.619 9.506 1.00 95.44 367 PHE A C 1
ATOM 2889 O O . PHE A 1 367 ? -1.398 9.238 8.705 1.00 95.44 367 PHE A O 1
ATOM 2896 N N . SER A 1 368 ? -1.949 10.546 10.420 1.00 93.81 368 SER A N 1
ATOM 2897 C CA . SER A 1 368 ? -0.600 11.123 10.535 1.00 93.81 368 SER A CA 1
ATOM 2898 C C . SER A 1 368 ? 0.452 10.095 10.977 1.00 93.81 368 SER A C 1
ATOM 2900 O O . SER A 1 368 ? 1.577 10.146 10.485 1.00 93.81 368 SER A O 1
ATOM 2902 N N . GLU A 1 369 ? 0.091 9.150 11.852 1.00 93.31 369 GLU A N 1
ATOM 2903 C CA . GLU A 1 369 ? 0.920 7.998 12.234 1.00 93.31 369 GLU A CA 1
ATOM 2904 C C . GLU A 1 369 ? 1.114 7.041 11.046 1.00 93.31 369 GLU A C 1
ATOM 2906 O O . GLU A 1 369 ? 2.249 6.679 10.730 1.00 93.31 369 GLU A O 1
ATOM 2911 N N . LEU A 1 370 ? 0.031 6.703 10.334 1.00 90.75 370 LEU A N 1
ATOM 2912 C CA . LEU A 1 370 ? 0.050 5.843 9.142 1.00 90.75 370 LEU A CA 1
ATOM 2913 C C . LEU A 1 370 ? 0.976 6.388 8.038 1.00 90.75 370 LEU A C 1
ATOM 2915 O O . LEU A 1 370 ? 1.653 5.626 7.349 1.00 90.75 370 LEU A O 1
ATOM 2919 N N . TYR A 1 371 ? 1.040 7.712 7.888 1.00 91.56 371 TYR A N 1
ATOM 2920 C CA . TYR A 1 371 ? 1.850 8.383 6.869 1.00 91.56 371 TYR A CA 1
ATOM 2921 C C . TYR A 1 371 ? 3.247 8.808 7.341 1.00 91.56 371 TYR A C 1
ATOM 2923 O O . TYR A 1 371 ? 3.987 9.394 6.554 1.00 91.56 371 TYR A O 1
ATOM 2931 N N . ALA A 1 372 ? 3.653 8.509 8.581 1.00 90.12 372 ALA A N 1
ATOM 2932 C CA . ALA A 1 372 ? 4.890 9.031 9.178 1.00 90.12 372 ALA A CA 1
ATOM 2933 C C . ALA A 1 372 ? 6.189 8.669 8.421 1.00 90.12 372 ALA A C 1
ATOM 2935 O O . ALA A 1 372 ? 7.216 9.312 8.627 1.00 90.12 372 ALA A O 1
ATOM 2936 N N . LYS A 1 373 ? 6.154 7.648 7.553 1.00 83.25 373 LYS A N 1
ATOM 2937 C CA . LYS A 1 373 ? 7.281 7.198 6.710 1.00 83.25 373 LYS A CA 1
ATOM 2938 C C . LYS A 1 373 ? 7.009 7.308 5.202 1.00 83.25 373 LYS A C 1
ATOM 2940 O O . LYS A 1 373 ? 7.783 6.786 4.407 1.00 83.25 373 LYS A O 1
ATOM 2945 N N . ALA A 1 374 ? 5.900 7.924 4.793 1.00 83.88 374 ALA A N 1
ATOM 2946 C CA . ALA A 1 374 ? 5.505 7.998 3.391 1.00 83.88 374 ALA A CA 1
ATOM 2947 C C . ALA A 1 374 ? 6.107 9.234 2.702 1.00 83.88 374 ALA A C 1
ATOM 2949 O O . ALA A 1 374 ? 5.892 10.357 3.153 1.00 83.88 374 ALA A O 1
ATOM 2950 N N . ALA A 1 375 ? 6.779 9.055 1.560 1.00 80.44 375 ALA A N 1
ATOM 2951 C CA . ALA A 1 375 ? 7.305 10.173 0.765 1.00 80.44 375 ALA A CA 1
ATOM 2952 C C . ALA A 1 375 ? 6.201 11.145 0.289 1.00 80.44 375 ALA A C 1
ATOM 2954 O O . ALA A 1 375 ? 6.433 12.341 0.145 1.00 80.44 375 ALA A O 1
ATOM 2955 N N . ASN A 1 376 ? 4.974 10.643 0.104 1.00 83.56 376 ASN A N 1
ATOM 2956 C CA . ASN A 1 376 ? 3.787 11.404 -0.296 1.00 83.56 376 ASN A CA 1
ATOM 2957 C C . ASN A 1 376 ? 2.843 11.752 0.878 1.00 83.56 376 ASN A C 1
ATOM 2959 O O . ASN A 1 376 ? 1.640 11.940 0.668 1.00 83.56 376 ASN A O 1
ATOM 2963 N N . ALA A 1 377 ? 3.366 11.823 2.111 1.00 87.56 377 ALA A N 1
ATOM 2964 C CA . ALA A 1 377 ? 2.567 11.999 3.326 1.00 87.56 377 ALA A CA 1
ATOM 2965 C C . ALA A 1 377 ? 1.608 13.197 3.267 1.00 87.56 377 ALA A C 1
ATOM 2967 O O . ALA A 1 377 ? 0.442 13.055 3.626 1.00 87.56 377 ALA A O 1
ATOM 2968 N N . ASP A 1 378 ? 2.058 14.366 2.808 1.00 89.00 378 ASP A N 1
ATOM 2969 C CA . ASP A 1 378 ? 1.225 15.575 2.842 1.00 89.00 378 ASP A CA 1
ATOM 2970 C C . ASP A 1 378 ? 0.089 15.546 1.812 1.00 89.00 378 ASP A C 1
ATOM 2972 O O . ASP A 1 378 ? -1.032 15.940 2.134 1.00 89.00 378 ASP A O 1
ATOM 2976 N N . THR A 1 379 ? 0.313 14.960 0.631 1.00 88.88 379 THR A N 1
ATOM 2977 C CA . THR A 1 379 ? -0.744 14.718 -0.366 1.00 88.88 379 THR A CA 1
ATOM 2978 C C . THR A 1 379 ? -1.810 13.758 0.173 1.00 88.88 379 THR A C 1
ATOM 2980 O O . THR A 1 379 ? -3.006 14.024 0.036 1.00 88.88 379 THR A O 1
ATOM 2983 N N . ARG A 1 380 ? -1.405 12.670 0.849 1.00 90.12 380 ARG A N 1
ATOM 2984 C CA . ARG A 1 380 ? -2.339 11.712 1.478 1.00 90.12 380 ARG A CA 1
ATOM 2985 C C . ARG A 1 380 ? -3.104 12.341 2.646 1.00 90.12 380 ARG A C 1
ATOM 2987 O O . ARG A 1 380 ? -4.331 12.248 2.684 1.00 90.12 380 ARG A O 1
ATOM 2994 N N . LYS A 1 381 ? -2.429 13.104 3.520 1.00 92.31 381 LYS A N 1
ATOM 2995 C CA . LYS A 1 381 ? -3.088 13.930 4.554 1.00 92.31 381 LYS A CA 1
ATOM 2996 C C . LYS A 1 381 ? -4.100 14.894 3.937 1.00 92.31 381 LYS A C 1
ATOM 2998 O O . LYS A 1 381 ? -5.182 15.058 4.496 1.00 92.31 381 LYS A O 1
ATOM 3003 N N . GLN A 1 382 ? -3.776 15.555 2.825 1.00 93.12 382 GLN A N 1
ATOM 3004 C CA . GLN A 1 382 ? -4.690 16.489 2.168 1.00 93.12 382 GLN A CA 1
ATOM 3005 C C . GLN A 1 382 ? -5.923 15.767 1.609 1.00 93.12 382 GLN A C 1
ATOM 3007 O O . GLN A 1 382 ? -7.035 16.234 1.854 1.00 93.12 382 GLN A O 1
ATOM 3012 N N . LYS A 1 383 ? -5.747 14.617 0.936 1.00 92.88 383 LYS A N 1
ATOM 3013 C CA . LYS A 1 383 ? -6.864 13.801 0.429 1.00 92.88 383 LYS A CA 1
ATOM 3014 C C . LYS A 1 383 ? -7.792 13.370 1.568 1.00 92.88 383 LYS A C 1
ATOM 3016 O O . LYS A 1 383 ? -8.970 13.711 1.528 1.00 92.88 383 LYS A O 1
ATOM 3021 N N . VAL A 1 384 ? -7.259 12.762 2.632 1.00 93.88 384 VAL A N 1
ATOM 3022 C CA . VAL A 1 384 ? -8.050 12.374 3.817 1.00 93.88 384 VAL A CA 1
ATOM 3023 C C . VAL A 1 384 ? -8.757 13.571 4.456 1.00 93.88 384 VAL A C 1
ATOM 3025 O O . VAL A 1 384 ? -9.946 13.492 4.755 1.00 93.88 384 VAL A O 1
ATOM 3028 N N . ASN A 1 385 ? -8.079 14.712 4.631 1.00 94.19 385 ASN A N 1
ATOM 3029 C CA . ASN A 1 385 ? -8.718 15.912 5.183 1.00 94.19 385 ASN A CA 1
ATOM 3030 C C . ASN A 1 385 ? -9.857 16.443 4.294 1.00 94.19 385 ASN A C 1
ATOM 3032 O O . ASN A 1 385 ? -10.804 17.025 4.825 1.00 94.19 385 ASN A O 1
ATOM 3036 N N . ASN A 1 386 ? -9.785 16.273 2.971 1.00 95.88 386 ASN A N 1
ATOM 3037 C CA . ASN A 1 386 ? -10.869 16.637 2.059 1.00 95.88 386 ASN A CA 1
ATOM 3038 C C . ASN A 1 386 ? -12.037 15.647 2.172 1.00 95.88 386 ASN A C 1
ATOM 3040 O O . ASN A 1 386 ? -13.150 16.087 2.455 1.00 95.88 386 ASN A O 1
ATOM 3044 N N . THR A 1 387 ? -11.777 14.336 2.134 1.00 96.12 387 THR A N 1
ATOM 3045 C CA . THR A 1 387 ? -12.794 13.296 2.375 1.00 96.12 387 THR A CA 1
ATOM 3046 C C . THR A 1 387 ? -13.513 13.487 3.715 1.00 96.12 387 THR A C 1
ATOM 3048 O O . THR A 1 387 ? -14.738 13.390 3.786 1.00 96.12 387 THR A O 1
ATOM 3051 N N . MET A 1 388 ? -12.790 13.843 4.785 1.00 95.38 388 MET A N 1
ATOM 3052 C CA . MET A 1 388 ? -13.394 14.162 6.084 1.00 95.38 388 MET A CA 1
ATOM 3053 C C . MET A 1 388 ? -14.302 15.403 6.023 1.00 95.38 388 MET A C 1
ATOM 3055 O O . MET A 1 388 ? -15.361 15.410 6.646 1.00 95.38 388 MET A O 1
ATOM 3059 N N . LYS A 1 389 ? -13.930 16.458 5.282 1.00 95.44 389 LYS A N 1
ATOM 3060 C CA . LYS A 1 389 ? -14.774 17.661 5.107 1.00 95.44 389 LYS A CA 1
ATOM 3061 C C . LYS A 1 389 ? -16.031 17.370 4.286 1.00 95.44 389 LYS A C 1
ATOM 3063 O O . LYS A 1 389 ? -17.103 17.870 4.624 1.00 95.44 389 LYS A O 1
ATOM 3068 N N . GLU A 1 390 ? -15.902 16.581 3.225 1.00 95.81 390 GLU A N 1
ATOM 3069 C CA . GLU A 1 390 ? -17.000 16.162 2.346 1.00 95.81 390 GLU A CA 1
ATOM 3070 C C . GLU A 1 390 ? -17.995 15.275 3.104 1.00 95.81 390 GLU A C 1
ATOM 3072 O O . GLU A 1 390 ? -19.198 15.548 3.106 1.00 95.81 390 GLU A O 1
ATOM 3077 N N . THR A 1 391 ? -17.485 14.294 3.854 1.00 94.81 391 THR A N 1
ATOM 3078 C CA . THR A 1 391 ? -18.284 13.439 4.742 1.00 94.81 391 THR A CA 1
ATOM 3079 C C . THR A 1 391 ? -18.983 14.277 5.814 1.00 94.81 391 THR A C 1
ATOM 3081 O O . THR A 1 391 ? -20.200 14.195 5.957 1.00 94.81 391 THR A O 1
ATOM 3084 N N . LEU A 1 392 ? -18.262 15.167 6.511 1.00 93.38 392 LEU A N 1
ATOM 3085 C CA . LEU A 1 392 ? -18.851 16.045 7.532 1.00 93.38 392 LEU A CA 1
ATOM 3086 C C . LEU A 1 392 ? -19.962 16.939 6.963 1.00 93.38 392 LEU A C 1
ATOM 3088 O O . LEU A 1 392 ? -20.968 17.170 7.630 1.00 93.38 392 LEU A O 1
ATOM 3092 N N . SER A 1 393 ? -19.785 17.447 5.742 1.00 93.44 393 SER A N 1
ATOM 3093 C CA . SER A 1 393 ? -20.797 18.255 5.052 1.00 93.44 393 SER A CA 1
ATOM 3094 C C . SER A 1 393 ? -22.029 17.420 4.692 1.00 93.44 393 SER A C 1
ATOM 3096 O O . SER A 1 393 ? -23.151 17.854 4.940 1.00 93.44 393 SER A O 1
ATOM 3098 N N . SER A 1 394 ? -21.827 16.199 4.190 1.00 93.19 394 SER A N 1
ATOM 3099 C CA . SER A 1 394 ? -22.902 15.254 3.849 1.00 93.19 394 SER A CA 1
ATOM 3100 C C . SER A 1 394 ? -23.738 14.869 5.076 1.00 93.19 394 SER A C 1
ATOM 3102 O O . SER A 1 394 ? -24.969 14.876 5.013 1.00 93.19 394 SER A O 1
ATOM 3104 N N . LEU A 1 395 ? -23.078 14.614 6.213 1.00 92.38 395 LEU A N 1
ATOM 3105 C CA . LEU A 1 395 ? -23.723 14.315 7.495 1.00 92.38 395 LEU A CA 1
ATOM 3106 C C . LEU A 1 395 ? -24.499 15.525 8.043 1.00 92.38 395 LEU A C 1
ATOM 3108 O O . LEU A 1 395 ? -25.668 15.397 8.399 1.00 92.38 395 LEU A O 1
ATOM 3112 N N . LYS A 1 396 ? -23.893 16.722 8.052 1.00 90.06 396 LYS A N 1
ATOM 3113 C CA . LYS A 1 396 ? -24.558 17.964 8.502 1.00 90.06 396 LYS A CA 1
ATOM 3114 C C . LYS A 1 396 ? -25.789 18.320 7.671 1.00 90.06 396 LYS A C 1
ATOM 3116 O O . LYS A 1 396 ? -26.777 18.792 8.223 1.00 90.06 396 LYS A O 1
ATOM 3121 N N . ASN A 1 397 ? -25.733 18.073 6.365 1.00 90.75 397 ASN A N 1
ATOM 3122 C CA . ASN A 1 397 ? -26.840 18.311 5.441 1.00 90.75 397 ASN A CA 1
ATOM 3123 C C . ASN A 1 397 ? -27.889 17.180 5.450 1.00 90.75 397 ASN A C 1
ATOM 3125 O O . ASN A 1 397 ? -28.805 17.217 4.633 1.00 90.75 397 ASN A O 1
ATOM 3129 N N . GLN A 1 398 ? -27.747 16.169 6.321 1.00 86.75 398 GLN A N 1
ATOM 3130 C CA . GLN A 1 398 ? -28.612 14.980 6.402 1.00 86.75 398 GLN A CA 1
ATOM 3131 C C . GLN A 1 398 ? -28.751 14.215 5.069 1.00 86.75 398 GLN A C 1
ATOM 3133 O O . GLN A 1 398 ? -29.714 13.483 4.857 1.00 86.75 398 GLN A O 1
ATOM 3138 N N . GLN A 1 399 ? -27.771 14.355 4.168 1.00 87.19 399 GLN A N 1
ATOM 3139 C CA . GLN A 1 399 ? -27.751 13.673 2.866 1.00 87.19 399 GLN A CA 1
ATOM 3140 C C . GLN A 1 399 ? -27.421 12.182 2.995 1.00 87.19 399 GLN A C 1
ATOM 3142 O O . GLN A 1 399 ? -27.671 11.411 2.072 1.00 87.19 399 GLN A O 1
ATOM 3147 N N . GLN A 1 400 ? -26.819 11.786 4.117 1.00 88.00 400 GLN A N 1
ATOM 3148 C CA . GLN A 1 400 ? -26.411 10.419 4.417 1.00 88.00 400 GLN A CA 1
ATOM 3149 C C . GLN A 1 400 ? -26.658 10.128 5.898 1.00 88.00 400 GLN A C 1
ATOM 3151 O O . GLN A 1 400 ? -26.297 10.938 6.753 1.00 88.00 400 GLN A O 1
ATOM 3156 N N . GLN A 1 401 ? -27.234 8.965 6.206 1.00 92.69 401 GLN A N 1
ATOM 3157 C CA . GLN A 1 401 ? -27.354 8.489 7.583 1.00 92.69 401 GLN A CA 1
ATOM 3158 C C . GLN A 1 401 ? -26.062 7.766 8.000 1.00 92.69 401 GLN A C 1
ATOM 3160 O O . GLN A 1 401 ? -25.620 6.871 7.272 1.00 92.69 401 GLN A O 1
ATOM 3165 N N . PRO A 1 402 ? -25.466 8.068 9.173 1.00 94.38 402 PRO A N 1
ATOM 3166 C CA . PRO A 1 402 ? -24.204 7.457 9.600 1.00 94.38 402 PRO A CA 1
ATOM 3167 C C . PRO A 1 402 ? -24.213 5.927 9.556 1.00 94.38 402 PRO A C 1
ATOM 3169 O O . PRO A 1 402 ? -23.282 5.311 9.043 1.00 94.38 402 PRO A O 1
ATOM 3172 N N . ARG A 1 403 ? -25.298 5.307 10.042 1.00 95.00 403 ARG A N 1
ATOM 3173 C CA . ARG A 1 403 ? -25.438 3.843 10.122 1.00 95.00 403 ARG A CA 1
ATOM 3174 C C . ARG A 1 403 ? -25.497 3.175 8.744 1.00 95.00 403 ARG A C 1
ATOM 3176 O O . ARG A 1 403 ? -24.925 2.104 8.571 1.00 95.00 403 ARG A O 1
ATOM 3183 N N . GLU A 1 404 ? -26.126 3.818 7.761 1.00 94.81 404 GLU A N 1
ATOM 3184 C CA . GLU A 1 404 ? -26.196 3.321 6.378 1.00 94.81 404 GLU A CA 1
ATOM 3185 C C . GLU A 1 404 ? -24.825 3.383 5.692 1.00 94.81 404 GLU A C 1
ATOM 3187 O O . GLU A 1 404 ? -24.433 2.444 4.998 1.00 94.81 404 GLU A O 1
ATOM 3192 N N . VAL A 1 405 ? -24.066 4.461 5.923 1.00 96.12 405 VAL A N 1
ATOM 3193 C CA . VAL A 1 405 ? -22.703 4.613 5.391 1.00 96.12 405 VAL A CA 1
ATOM 3194 C C . VAL A 1 405 ? -21.746 3.606 6.029 1.00 96.12 405 VAL A C 1
ATOM 3196 O O . VAL A 1 405 ? -20.997 2.957 5.302 1.00 96.12 405 VAL A O 1
ATOM 3199 N N . ILE A 1 406 ? -21.814 3.416 7.354 1.00 97.56 406 ILE A N 1
ATOM 3200 C CA . ILE A 1 406 ? -21.053 2.378 8.069 1.00 97.56 406 ILE A CA 1
ATOM 3201 C C . ILE A 1 406 ? -21.366 0.999 7.484 1.00 97.56 406 ILE A C 1
ATOM 3203 O O . ILE A 1 406 ? -20.443 0.281 7.108 1.00 97.56 406 ILE A O 1
ATOM 3207 N N . GLN A 1 407 ? -22.650 0.646 7.337 1.00 97.06 407 GLN A N 1
ATOM 3208 C CA . GLN A 1 407 ? -23.044 -0.634 6.749 1.00 97.06 407 GLN A CA 1
ATOM 3209 C C . GLN A 1 407 ? -22.476 -0.810 5.335 1.00 97.06 407 GLN A C 1
ATOM 3211 O O . GLN A 1 407 ? -21.881 -1.849 5.054 1.00 97.06 407 GLN A O 1
ATOM 3216 N N . ARG A 1 408 ? -22.642 0.191 4.458 1.00 97.19 408 ARG A N 1
ATOM 3217 C CA . ARG A 1 408 ? -22.141 0.136 3.078 1.00 97.19 408 ARG A CA 1
ATOM 3218 C C . ARG A 1 408 ? -20.631 -0.090 3.047 1.00 97.19 408 ARG A C 1
ATOM 3220 O O . ARG A 1 408 ? -20.180 -0.976 2.330 1.00 97.19 408 ARG A O 1
ATOM 3227 N N . ILE A 1 409 ? -19.868 0.665 3.840 1.00 97.12 409 ILE A N 1
ATOM 3228 C CA . ILE A 1 409 ? -18.408 0.529 3.886 1.00 97.12 409 ILE A CA 1
ATOM 3229 C C . ILE A 1 409 ? -18.015 -0.842 4.447 1.00 97.12 409 ILE A C 1
ATOM 3231 O O . ILE A 1 409 ? -17.164 -1.497 3.861 1.00 97.12 409 ILE A O 1
ATOM 3235 N N . CYS A 1 410 ? -18.655 -1.343 5.508 1.00 97.44 410 CYS A N 1
ATOM 3236 C CA . CYS A 1 410 ? -18.386 -2.699 5.997 1.00 97.44 410 CYS A CA 1
ATOM 3237 C C . CYS A 1 410 ? -18.681 -3.777 4.937 1.00 97.44 410 CYS A C 1
ATOM 3239 O O . CYS A 1 410 ? -17.881 -4.694 4.767 1.00 97.44 410 CYS A O 1
ATOM 3241 N N . ASP A 1 411 ? -19.789 -3.651 4.199 1.00 96.56 411 ASP A N 1
ATOM 3242 C CA . ASP A 1 411 ? -20.152 -4.575 3.120 1.00 96.56 411 ASP A CA 1
ATOM 3243 C C . ASP A 1 411 ? -19.188 -4.468 1.909 1.00 96.56 411 ASP A C 1
ATOM 3245 O O . ASP A 1 411 ? -19.008 -5.453 1.195 1.00 96.56 411 ASP A O 1
ATOM 3249 N N . GLU A 1 412 ? -18.558 -3.311 1.667 1.00 95.38 412 GLU A N 1
ATOM 3250 C CA . GLU A 1 412 ? -17.496 -3.111 0.661 1.00 95.38 412 GLU A CA 1
ATOM 3251 C C . GLU A 1 412 ? -16.154 -3.705 1.119 1.00 95.38 412 GLU A C 1
ATOM 3253 O O . GLU A 1 412 ? -15.578 -4.531 0.411 1.00 95.38 412 GLU A O 1
ATOM 3258 N N . LEU A 1 413 ? -15.691 -3.364 2.326 1.00 94.44 413 LEU A N 1
ATOM 3259 C CA . LEU A 1 413 ? -14.439 -3.862 2.909 1.00 94.44 413 LEU A CA 1
ATOM 3260 C C . LEU A 1 413 ? -14.430 -5.392 3.050 1.00 94.44 413 LEU A C 1
ATOM 3262 O O . LEU A 1 413 ? -13.409 -6.033 2.801 1.00 94.44 413 LEU A O 1
ATOM 3266 N N . PHE A 1 414 ? -15.578 -5.989 3.383 1.00 93.44 414 PHE A N 1
ATOM 3267 C CA . PHE A 1 414 ? -15.736 -7.441 3.413 1.00 93.44 414 PHE A CA 1
ATOM 3268 C C . PHE A 1 414 ? -15.580 -8.072 2.015 1.00 93.44 414 PHE A C 1
ATOM 3270 O O . PHE A 1 414 ? -14.938 -9.113 1.881 1.00 93.44 414 PHE A O 1
ATOM 3277 N N . ARG A 1 415 ? -16.096 -7.433 0.950 1.00 93.94 415 ARG A N 1
ATOM 3278 C CA . ARG A 1 415 ? -15.923 -7.908 -0.442 1.00 93.94 415 ARG A CA 1
ATOM 3279 C C . ARG A 1 415 ? -14.491 -7.769 -0.947 1.00 93.94 415 ARG A C 1
ATOM 3281 O O . ARG A 1 415 ? -14.074 -8.583 -1.765 1.00 93.94 415 ARG A O 1
ATOM 3288 N N . GLU A 1 416 ? -13.749 -6.769 -0.475 1.00 89.88 416 GLU A N 1
ATOM 3289 C CA . GLU A 1 416 ? -12.317 -6.629 -0.775 1.00 89.88 416 GLU A CA 1
ATOM 3290 C C . GLU A 1 416 ? -11.478 -7.775 -0.178 1.00 89.88 416 GLU A C 1
ATOM 3292 O O . GLU A 1 416 ? -10.339 -7.967 -0.597 1.00 89.88 416 GLU A O 1
ATOM 3297 N N . ASN A 1 417 ? -12.036 -8.556 0.762 1.00 89.06 417 ASN A N 1
ATOM 3298 C CA . ASN A 1 417 ? -11.423 -9.744 1.366 1.00 89.06 417 ASN A CA 1
ATOM 3299 C C . ASN A 1 417 ? -9.978 -9.498 1.848 1.00 89.06 417 ASN A C 1
ATOM 3301 O O . ASN A 1 417 ? -9.082 -10.322 1.667 1.00 89.06 417 ASN A O 1
ATOM 3305 N N . SER A 1 418 ? -9.756 -8.327 2.453 1.00 89.31 418 SER A N 1
ATOM 3306 C CA . SER A 1 418 ? -8.470 -7.901 3.002 1.00 89.31 418 SER A CA 1
ATOM 3307 C C . SER A 1 418 ? -8.550 -7.878 4.534 1.00 89.31 418 SER A C 1
ATOM 3309 O O . SER A 1 418 ? -9.065 -6.912 5.114 1.00 89.31 418 SER A O 1
ATOM 3311 N N . PRO A 1 419 ? -8.052 -8.926 5.226 1.00 90.62 419 PRO A N 1
ATOM 3312 C CA . PRO A 1 419 ? -8.011 -8.950 6.684 1.00 90.62 419 PRO A CA 1
ATOM 3313 C C . PRO A 1 419 ? -7.259 -7.756 7.296 1.00 90.62 419 PRO A C 1
ATOM 3315 O O . PRO A 1 419 ? -7.813 -7.160 8.217 1.00 90.62 419 PRO A O 1
ATOM 3318 N N . PRO A 1 420 ? -6.083 -7.315 6.786 1.00 92.69 420 PRO A N 1
ATOM 3319 C CA . PRO A 1 420 ? -5.389 -6.149 7.338 1.00 92.69 420 PRO A CA 1
ATOM 3320 C C . PRO A 1 420 ? -6.218 -4.862 7.264 1.00 92.69 420 PRO A C 1
ATOM 3322 O O . PRO A 1 420 ? -6.190 -4.060 8.194 1.00 92.69 420 PRO A O 1
ATOM 3325 N N . LEU A 1 421 ? -6.980 -4.669 6.183 1.00 93.38 421 LEU A N 1
ATOM 3326 C CA . LEU A 1 421 ? -7.833 -3.494 6.016 1.00 93.38 421 LEU A CA 1
ATOM 3327 C C . LEU A 1 421 ? -9.059 -3.546 6.936 1.00 93.38 421 LEU A C 1
ATOM 3329 O O . LEU A 1 421 ? -9.399 -2.549 7.566 1.00 93.38 421 LEU A O 1
ATOM 3333 N N . SER A 1 422 ? -9.679 -4.720 7.075 1.00 95.69 422 SER A N 1
ATOM 3334 C CA . SER A 1 422 ? -10.801 -4.940 8.001 1.00 95.69 422 SER A CA 1
ATOM 3335 C C . SER A 1 422 ? -10.378 -4.749 9.466 1.00 95.69 422 SER A C 1
ATOM 3337 O O . SER A 1 422 ? -11.110 -4.169 10.266 1.00 95.69 422 SER A O 1
ATOM 3339 N N . GLN A 1 423 ? -9.159 -5.170 9.810 1.00 95.88 423 GLN A N 1
ATOM 3340 C CA . GLN A 1 423 ? -8.541 -4.934 11.115 1.00 95.88 423 GLN A CA 1
ATOM 3341 C C . GLN A 1 423 ? -8.269 -3.442 11.363 1.00 95.88 423 GLN A C 1
ATOM 3343 O O . GLN A 1 423 ? -8.621 -2.934 12.426 1.00 95.88 423 GLN A O 1
ATOM 3348 N N . GLN A 1 424 ? -7.717 -2.718 10.380 1.00 96.12 424 GLN A N 1
ATOM 3349 C CA . GLN A 1 424 ? -7.505 -1.264 10.465 1.00 96.12 424 GLN A CA 1
ATOM 3350 C C . GLN A 1 424 ? -8.822 -0.489 10.608 1.00 96.12 424 GLN A C 1
ATOM 3352 O O . GLN A 1 424 ? -8.910 0.413 11.441 1.00 96.12 424 GLN A O 1
ATOM 3357 N N . ALA A 1 425 ? -9.853 -0.875 9.850 1.00 97.44 425 ALA A N 1
ATOM 3358 C CA . ALA A 1 425 ? -11.203 -0.315 9.923 1.00 97.44 425 ALA A CA 1
ATOM 3359 C C . ALA A 1 425 ? -11.821 -0.452 11.319 1.00 97.44 425 ALA A C 1
ATOM 3361 O O . ALA A 1 425 ? -12.482 0.468 11.801 1.00 97.44 425 ALA A O 1
ATOM 3362 N N . TYR A 1 426 ? -11.565 -1.572 11.992 1.00 97.88 426 TYR A N 1
ATOM 3363 C CA . TYR A 1 426 ? -11.995 -1.766 13.368 1.00 97.88 426 TYR A CA 1
ATOM 3364 C C . TYR A 1 426 ? -11.158 -0.967 14.368 1.00 97.88 426 TYR A C 1
ATOM 3366 O O . TYR A 1 426 ? -11.712 -0.263 15.211 1.00 97.88 426 TYR A O 1
ATOM 3374 N N . GLU A 1 427 ? -9.828 -1.023 14.254 1.00 96.75 427 GLU A N 1
ATOM 3375 C CA . GLU A 1 427 ? -8.919 -0.337 15.177 1.00 96.75 427 GLU A CA 1
ATOM 3376 C C . GLU A 1 427 ? -9.126 1.185 15.169 1.00 96.75 427 GLU A C 1
ATOM 3378 O O . GLU A 1 427 ? -9.128 1.798 16.236 1.00 96.75 427 GLU A O 1
ATOM 3383 N N . ILE A 1 428 ? -9.357 1.808 14.005 1.00 97.00 428 ILE A N 1
ATOM 3384 C CA . ILE A 1 428 ? -9.648 3.248 13.953 1.00 97.00 428 ILE A CA 1
ATOM 3385 C C . ILE A 1 428 ? -10.976 3.594 14.648 1.00 97.00 428 ILE A C 1
ATOM 3387 O O . ILE A 1 428 ? -11.023 4.598 15.354 1.00 97.00 428 ILE A O 1
ATOM 3391 N N . CYS A 1 429 ? -12.017 2.756 14.539 1.00 97.62 429 CYS A N 1
ATOM 3392 C CA . CYS A 1 429 ? -13.283 2.977 15.251 1.00 97.62 429 CYS A CA 1
ATOM 3393 C C . CYS A 1 429 ? -13.106 2.847 16.771 1.00 97.62 429 CYS A C 1
ATOM 3395 O O . CYS A 1 429 ? -13.556 3.723 17.503 1.00 97.62 429 CYS A O 1
ATOM 3397 N N . VAL A 1 430 ? -12.387 1.822 17.249 1.00 96.31 430 VAL A N 1
ATOM 3398 C CA . VAL A 1 430 ? -12.105 1.656 18.690 1.00 96.31 430 VAL A CA 1
ATOM 3399 C C . VAL A 1 430 ? -11.240 2.800 19.229 1.00 96.31 430 VAL A C 1
ATOM 3401 O O . VAL A 1 430 ? -11.457 3.266 20.339 1.00 96.31 430 VAL A O 1
ATOM 3404 N N . ARG A 1 431 ? -10.268 3.304 18.457 1.00 95.44 431 ARG A N 1
ATOM 3405 C CA . ARG A 1 431 ? -9.486 4.488 18.857 1.00 95.44 431 ARG A CA 1
ATOM 3406 C C . ARG A 1 431 ? -10.355 5.750 18.942 1.00 95.44 431 ARG A C 1
ATOM 3408 O O . ARG A 1 431 ? -10.087 6.605 19.781 1.00 95.44 431 ARG A O 1
ATOM 3415 N N . VAL A 1 432 ? -11.362 5.885 18.078 1.00 95.69 432 VAL A N 1
ATOM 3416 C CA . VAL A 1 432 ? -12.321 7.002 18.103 1.00 95.69 432 VAL A CA 1
ATOM 3417 C C . VAL A 1 432 ? -13.248 6.911 19.317 1.00 95.69 432 VAL A C 1
ATOM 3419 O O . VAL A 1 432 ? -13.338 7.895 20.042 1.00 95.69 432 VAL A O 1
ATOM 3422 N N . SER A 1 433 ? -13.811 5.733 19.607 1.00 93.06 433 SER A N 1
ATOM 3423 C CA . SER A 1 433 ? -14.747 5.478 20.723 1.00 93.06 433 SER A CA 1
ATOM 3424 C C . SER A 1 433 ? -14.140 5.563 22.133 1.00 93.06 433 SER A C 1
ATOM 3426 O O . SER A 1 433 ? -14.729 5.095 23.104 1.00 93.06 433 SER A O 1
ATOM 3428 N N . VAL A 1 434 ? -12.885 5.997 22.241 1.00 92.62 434 VAL A N 1
ATOM 3429 C CA . VAL A 1 434 ? -12.177 6.221 23.510 1.00 92.62 434 VAL A CA 1
ATOM 3430 C C . VAL A 1 434 ? -11.502 7.596 23.534 1.00 92.62 434 VAL A C 1
ATOM 3432 O O . VAL A 1 434 ? -10.731 7.895 24.441 1.00 92.62 434 VAL A O 1
ATOM 3435 N N . ALA A 1 435 ? -11.738 8.434 22.517 1.00 91.94 435 ALA A N 1
ATOM 3436 C CA . 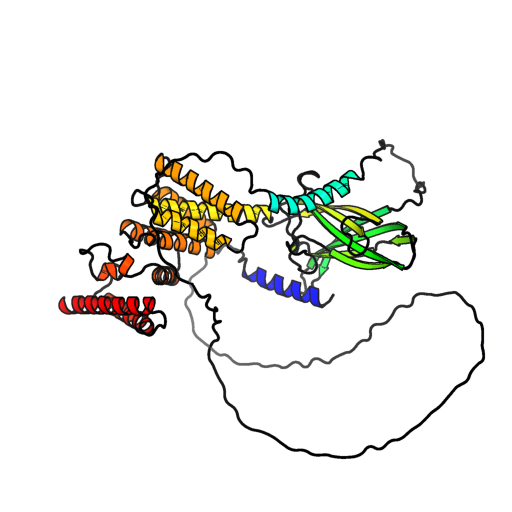ALA A 1 435 ? -10.979 9.660 22.301 1.00 91.94 435 ALA A CA 1
ATOM 3437 C C . ALA A 1 435 ? -11.242 10.745 23.358 1.00 91.94 435 ALA A C 1
ATOM 3439 O O . ALA A 1 435 ? -10.357 11.566 23.597 1.00 91.94 435 ALA A O 1
ATOM 3440 N N . ASP A 1 436 ? -12.428 10.766 23.968 1.00 88.06 436 ASP A N 1
ATOM 3441 C CA . ASP A 1 436 ? -12.823 11.685 25.046 1.00 88.06 436 ASP A CA 1
ATOM 3442 C C . ASP A 1 436 ? -12.847 11.012 26.438 1.00 88.06 436 ASP A C 1
ATOM 3444 O O . ASP A 1 436 ? -13.427 11.553 27.382 1.00 88.06 436 ASP A O 1
ATOM 3448 N N . ASP A 1 437 ? -12.208 9.841 26.555 1.00 83.81 437 ASP A N 1
ATOM 3449 C CA . ASP A 1 437 ? -12.215 8.965 27.731 1.00 83.81 437 ASP A CA 1
ATOM 3450 C C . ASP A 1 437 ? -13.617 8.473 28.156 1.00 83.81 437 ASP A C 1
ATOM 3452 O O . ASP A 1 437 ? -13.819 8.108 29.318 1.00 83.81 437 ASP A O 1
ATOM 3456 N N . LYS A 1 438 ? -14.581 8.387 27.226 1.00 85.31 438 LYS A N 1
ATOM 3457 C CA . LYS A 1 438 ? -15.887 7.741 27.439 1.00 85.31 438 LYS A CA 1
ATOM 3458 C C . LYS A 1 438 ? -16.229 6.816 26.273 1.00 85.31 438 LYS A C 1
ATOM 3460 O O . LYS A 1 438 ? -15.971 7.145 25.128 1.00 85.31 438 LYS A O 1
ATOM 3465 N N . LEU A 1 439 ? -16.816 5.664 26.587 1.00 85.88 439 LEU A N 1
ATOM 3466 C CA . LEU A 1 439 ? -17.381 4.734 25.607 1.00 85.88 439 LEU A CA 1
ATOM 3467 C C . LEU A 1 439 ? -18.876 4.582 25.877 1.00 85.88 439 LEU A C 1
ATOM 3469 O O . LEU A 1 439 ? -19.246 3.946 26.865 1.00 85.88 439 LEU A O 1
ATOM 3473 N N . GLU A 1 440 ? -19.734 5.138 25.027 1.00 86.44 440 GLU A N 1
ATOM 3474 C CA . GLU A 1 440 ? -21.184 5.025 25.183 1.00 86.44 440 GLU A CA 1
ATOM 3475 C C . GLU A 1 440 ? -21.724 3.654 24.739 1.00 86.44 440 GLU A C 1
ATOM 3477 O O . GLU A 1 440 ? -21.212 3.010 23.821 1.00 86.44 440 GLU A O 1
ATOM 3482 N N . ASN A 1 441 ? -22.863 3.242 25.308 1.00 85.31 441 ASN A N 1
ATOM 3483 C CA . ASN A 1 441 ? -23.577 2.028 24.880 1.00 85.31 441 ASN A CA 1
ATOM 3484 C C . ASN A 1 441 ? -23.877 2.015 23.366 1.00 85.31 441 ASN A C 1
ATOM 3486 O O . ASN A 1 441 ? -23.827 0.960 22.735 1.00 85.31 441 ASN A O 1
ATOM 3490 N N . SER A 1 442 ? -24.180 3.180 22.777 1.00 89.25 442 SER A N 1
ATOM 3491 C CA . SER A 1 442 ? -24.515 3.299 21.350 1.00 89.25 442 SER A CA 1
ATOM 3492 C C . SER A 1 442 ? -23.314 3.029 20.430 1.00 89.25 442 SER A C 1
ATOM 3494 O O . SER A 1 442 ? -23.484 2.532 19.311 1.00 89.25 442 SER A O 1
ATOM 3496 N N . GLU A 1 443 ? -22.106 3.300 20.928 1.00 91.31 443 GLU A N 1
ATOM 3497 C CA . GLU A 1 443 ? -20.830 3.037 20.273 1.00 91.31 443 GLU A CA 1
ATOM 3498 C C . GLU A 1 443 ? -20.397 1.582 20.462 1.00 91.31 443 GLU A C 1
ATOM 3500 O O . GLU A 1 443 ? -20.007 0.942 19.489 1.00 91.31 443 GLU A O 1
ATOM 3505 N N . GLU A 1 444 ? -20.523 1.015 21.671 1.00 90.06 444 GLU A N 1
ATOM 3506 C CA . GLU A 1 444 ? -20.193 -0.398 21.927 1.00 90.06 444 GLU A CA 1
ATOM 3507 C C . GLU A 1 444 ? -21.111 -1.350 21.128 1.00 90.06 444 GLU A C 1
ATOM 3509 O O . GLU A 1 444 ? -20.648 -2.353 20.569 1.00 90.06 444 GLU A O 1
ATOM 3514 N N . GLU A 1 445 ? -22.393 -1.000 20.968 1.00 91.81 445 GLU A N 1
ATOM 3515 C CA . GLU A 1 445 ? -23.306 -1.671 20.033 1.00 91.81 445 GLU A CA 1
ATOM 3516 C C . GLU A 1 445 ? -22.824 -1.575 18.578 1.00 91.81 445 GLU A C 1
ATOM 3518 O O . GLU A 1 445 ? -22.893 -2.562 17.838 1.00 91.81 445 GLU A O 1
ATOM 3523 N N . MET A 1 446 ? -22.298 -0.421 18.152 1.00 95.50 446 MET A N 1
ATOM 3524 C CA . MET A 1 446 ? -21.772 -0.268 16.796 1.00 95.50 446 MET A CA 1
ATOM 3525 C C . MET A 1 446 ? -20.452 -1.018 16.590 1.00 95.50 446 MET A C 1
ATOM 3527 O O . MET A 1 446 ? -20.273 -1.641 15.548 1.00 95.50 446 MET A O 1
ATOM 3531 N N . LEU A 1 447 ? -19.539 -1.024 17.561 1.00 96.00 447 LEU A N 1
ATOM 3532 C CA . LEU A 1 447 ? -18.310 -1.823 17.498 1.00 96.00 447 LEU A CA 1
ATOM 3533 C C . LEU A 1 447 ? -18.639 -3.317 17.397 1.00 96.00 447 LEU A C 1
ATOM 3535 O O . LEU A 1 447 ? -18.040 -4.040 16.596 1.00 96.00 447 LEU A O 1
ATOM 3539 N N . SER A 1 448 ? -19.639 -3.778 18.148 1.00 94.44 448 SER A N 1
ATOM 3540 C CA . SER A 1 448 ? -20.167 -5.144 18.052 1.00 94.44 448 SER A CA 1
ATOM 3541 C C . SER A 1 448 ? -20.760 -5.439 16.663 1.00 94.44 448 SER A C 1
ATOM 3543 O O . SER A 1 448 ? -20.525 -6.506 16.098 1.00 94.44 448 SER A O 1
ATOM 3545 N N . TYR A 1 449 ? -21.475 -4.480 16.065 1.00 96.62 449 TYR A N 1
ATOM 3546 C CA . TYR A 1 449 ? -21.991 -4.591 14.697 1.00 96.62 449 TYR A CA 1
ATOM 3547 C C . TYR A 1 449 ? -20.875 -4.628 13.637 1.00 96.62 449 TYR A C 1
ATOM 3549 O O . TYR A 1 449 ? -20.880 -5.513 12.783 1.00 96.62 449 TYR A O 1
ATOM 3557 N N . ILE A 1 450 ? -19.904 -3.709 13.700 1.00 97.31 450 ILE A N 1
ATOM 3558 C CA . ILE A 1 450 ? -18.793 -3.598 12.741 1.00 97.31 450 ILE A CA 1
ATOM 3559 C C . ILE A 1 450 ? -17.917 -4.854 12.789 1.00 97.31 450 ILE A C 1
ATOM 3561 O O . ILE A 1 450 ? -17.629 -5.434 11.744 1.00 97.31 450 ILE A O 1
ATOM 3565 N N . SER A 1 451 ? -17.533 -5.317 13.984 1.00 96.81 451 SER A N 1
ATOM 3566 C CA . SER A 1 451 ? -16.724 -6.538 14.137 1.00 96.81 451 SER A CA 1
ATOM 3567 C C . SER A 1 451 ? -17.432 -7.785 13.599 1.00 96.81 451 SER A C 1
ATOM 3569 O O . SER A 1 451 ? -16.810 -8.575 12.888 1.00 96.81 451 SER A O 1
ATOM 3571 N N . GLY A 1 452 ? -18.737 -7.928 13.861 1.00 95.94 452 GLY A N 1
ATOM 3572 C CA . GLY A 1 452 ? -19.555 -9.010 13.310 1.00 95.94 452 GLY A CA 1
ATOM 3573 C C . GLY A 1 452 ? -19.710 -8.935 11.787 1.00 95.94 452 GLY A C 1
ATOM 3574 O O . G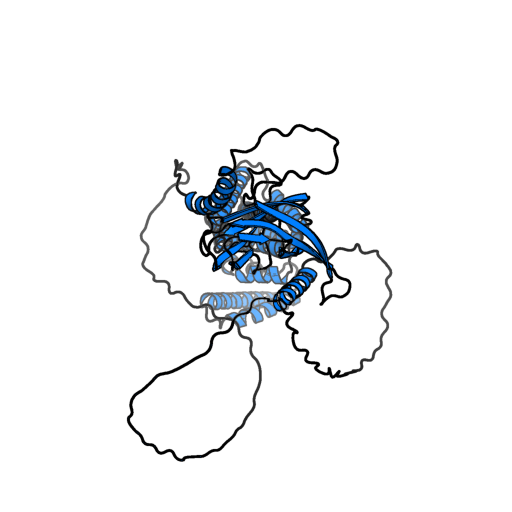LY A 1 452 ? -19.608 -9.954 11.105 1.00 95.94 452 GLY A O 1
ATOM 3575 N N . LYS A 1 453 ? -19.901 -7.731 11.232 1.00 96.88 453 LYS A N 1
ATOM 3576 C CA . LYS A 1 453 ? -20.005 -7.494 9.782 1.00 96.88 453 LYS A CA 1
ATOM 3577 C C . LYS A 1 453 ? -18.708 -7.780 9.028 1.00 96.88 453 LYS A C 1
ATOM 3579 O O . LYS A 1 453 ? -18.757 -8.378 7.959 1.00 96.88 453 LYS A O 1
ATOM 3584 N N . LEU A 1 454 ? -17.571 -7.388 9.597 1.00 96.31 454 LEU A N 1
ATOM 3585 C CA . LEU A 1 454 ? -16.234 -7.647 9.055 1.00 96.31 454 LEU A CA 1
ATOM 3586 C C . LEU A 1 454 ? -15.712 -9.064 9.375 1.00 96.31 454 LEU A C 1
ATOM 3588 O O . LEU A 1 454 ? -14.600 -9.398 8.979 1.00 96.31 454 LEU A O 1
ATOM 3592 N N . GLN A 1 455 ? -16.499 -9.890 10.080 1.00 96.38 455 GLN A N 1
ATOM 3593 C CA . GLN A 1 455 ? -16.168 -11.266 10.483 1.00 96.38 455 GLN A CA 1
ATOM 3594 C C . GLN A 1 455 ? -14.805 -11.390 11.188 1.00 96.38 455 GLN A C 1
ATOM 3596 O O . GLN A 1 455 ? -14.025 -12.309 10.935 1.00 96.38 455 GLN A O 1
ATOM 3601 N N . LEU A 1 456 ? -14.504 -10.443 12.079 1.00 95.31 456 LEU A N 1
ATOM 3602 C CA . LEU A 1 456 ? -13.220 -10.400 12.776 1.00 95.31 456 LEU A CA 1
ATOM 3603 C C . LEU A 1 456 ? -13.097 -11.533 13.800 1.00 95.31 456 LEU A C 1
ATOM 3605 O O . LEU A 1 456 ? -14.047 -11.858 14.513 1.00 95.31 456 LEU A O 1
ATOM 3609 N N . ALA A 1 457 ? -11.890 -12.089 13.918 1.00 94.00 457 ALA A N 1
ATOM 3610 C CA . ALA A 1 457 ? -11.565 -13.069 14.949 1.00 94.00 457 ALA A CA 1
ATOM 3611 C C . ALA A 1 457 ? -11.788 -12.479 16.355 1.00 94.00 457 ALA A C 1
ATOM 3613 O O . ALA A 1 457 ? -11.370 -11.351 16.642 1.00 94.00 457 ALA A O 1
ATOM 3614 N N . ALA A 1 458 ? -12.420 -13.246 17.246 1.00 89.81 458 ALA A N 1
ATOM 3615 C CA . ALA A 1 458 ? -12.765 -12.793 18.595 1.00 89.81 458 ALA A CA 1
ATOM 3616 C C . ALA A 1 458 ? -11.518 -12.458 19.436 1.00 89.81 458 ALA A C 1
ATOM 3618 O O . ALA A 1 458 ? -11.544 -11.562 20.283 1.00 89.81 458 ALA A O 1
ATOM 3619 N N . GLU A 1 459 ? -10.409 -13.144 19.164 1.00 89.56 459 GLU A N 1
ATOM 3620 C CA . GLU A 1 459 ? -9.090 -12.904 19.740 1.00 89.56 459 GLU A CA 1
ATOM 3621 C C . GLU A 1 459 ? -8.574 -11.508 19.370 1.00 89.56 459 GLU A C 1
ATOM 3623 O O . GLU A 1 459 ? -8.152 -10.766 20.253 1.00 89.56 459 GLU A O 1
ATOM 3628 N N . PHE A 1 460 ? -8.679 -11.122 18.092 1.00 92.81 460 PHE A N 1
ATOM 3629 C CA . PHE A 1 460 ? -8.276 -9.799 17.607 1.00 92.81 460 PHE A CA 1
ATOM 3630 C C . PHE A 1 460 ? -9.149 -8.694 18.209 1.00 92.81 460 PHE A C 1
ATOM 3632 O O . PHE A 1 460 ? -8.624 -7.711 18.723 1.00 92.81 460 PHE A O 1
ATOM 3639 N N . VAL A 1 461 ? -10.475 -8.873 18.217 1.00 93.19 461 VAL A N 1
ATOM 3640 C CA . VAL A 1 461 ? -11.407 -7.922 18.852 1.00 93.19 461 VAL A CA 1
ATOM 3641 C C . VAL A 1 461 ? -11.048 -7.710 20.328 1.00 93.19 461 VAL A C 1
ATOM 3643 O O . VAL A 1 461 ? -10.938 -6.574 20.787 1.00 93.19 461 VAL A O 1
ATOM 3646 N N . THR A 1 462 ? -10.777 -8.802 21.051 1.00 87.38 462 THR A N 1
ATOM 3647 C CA . THR A 1 462 ? -10.348 -8.756 22.456 1.00 87.38 462 THR A CA 1
ATOM 3648 C C . THR A 1 462 ? -8.998 -8.054 22.625 1.00 87.38 462 THR A C 1
ATOM 3650 O O . THR A 1 462 ? -8.830 -7.299 23.578 1.00 87.38 462 THR A O 1
ATOM 3653 N N . GLU A 1 463 ? -8.039 -8.275 21.721 1.00 90.06 463 GLU A N 1
ATOM 3654 C CA . GLU A 1 463 ? -6.720 -7.634 21.758 1.00 90.06 463 GLU A CA 1
ATOM 3655 C C . GLU A 1 463 ? -6.801 -6.117 21.521 1.00 90.06 463 GLU A C 1
ATOM 3657 O O . GLU A 1 463 ? -6.187 -5.346 22.257 1.00 90.06 463 GLU A O 1
ATOM 3662 N N . ILE A 1 464 ? -7.582 -5.674 20.531 1.00 92.12 464 ILE A N 1
ATOM 3663 C CA . ILE A 1 464 ? -7.792 -4.247 20.247 1.00 92.12 464 ILE A CA 1
ATOM 3664 C C . ILE A 1 464 ? -8.507 -3.562 21.419 1.00 92.12 464 ILE A C 1
ATOM 3666 O O . ILE A 1 464 ? -8.095 -2.477 21.830 1.00 92.12 464 ILE A O 1
ATOM 3670 N N . HIS A 1 465 ? -9.516 -4.211 22.012 1.00 89.25 465 HIS A N 1
ATOM 3671 C CA . HIS A 1 465 ? -10.183 -3.713 23.219 1.00 89.25 465 HIS A CA 1
ATOM 3672 C C . HIS A 1 465 ? -9.208 -3.598 24.400 1.00 89.25 465 HIS A C 1
ATOM 3674 O O . HIS A 1 465 ? -9.106 -2.532 24.993 1.00 89.25 465 HIS A O 1
ATOM 3680 N N . ASP A 1 466 ? -8.429 -4.646 24.687 1.00 83.81 466 ASP A N 1
ATOM 3681 C CA . ASP A 1 466 ? -7.386 -4.660 25.726 1.00 83.81 466 ASP A CA 1
ATOM 3682 C C . ASP A 1 466 ? -6.339 -3.543 25.583 1.00 83.81 466 ASP A C 1
ATOM 3684 O O . ASP A 1 466 ? -5.703 -3.172 26.570 1.00 83.81 466 ASP A O 1
ATOM 3688 N N . ARG A 1 467 ? -6.080 -3.097 24.347 1.00 86.38 467 ARG A N 1
ATOM 3689 C CA . ARG A 1 467 ? -5.034 -2.124 24.007 1.00 86.38 467 ARG A CA 1
ATOM 3690 C C . ARG A 1 467 ? -5.517 -0.674 24.105 1.00 86.38 467 ARG A C 1
ATOM 3692 O O . ARG A 1 467 ? -4.691 0.216 24.298 1.00 86.38 467 ARG A O 1
ATOM 3699 N N . HIS A 1 468 ? -6.818 -0.436 23.930 1.00 86.44 468 HIS A N 1
ATOM 3700 C CA . HIS A 1 468 ? -7.378 0.909 23.755 1.00 86.44 468 HIS A CA 1
ATOM 3701 C C . HIS A 1 468 ? -8.508 1.265 24.730 1.00 86.44 468 HIS A C 1
ATOM 3703 O O . HIS A 1 468 ? -8.606 2.425 25.119 1.00 86.44 468 HIS A O 1
ATOM 3709 N N . ILE A 1 469 ? -9.342 0.307 25.143 1.00 82.69 469 ILE A N 1
ATOM 3710 C CA . ILE A 1 469 ? -10.483 0.558 26.032 1.00 82.69 469 ILE A CA 1
ATOM 3711 C C . ILE A 1 469 ? -10.041 0.332 27.475 1.00 82.69 469 ILE A C 1
ATOM 3713 O O . ILE A 1 469 ? -9.979 -0.805 27.948 1.00 82.69 469 ILE A O 1
ATOM 3717 N N . THR A 1 470 ? -9.760 1.426 28.185 1.00 78.88 470 THR A N 1
ATOM 3718 C CA . THR A 1 470 ? -9.450 1.348 29.616 1.00 78.88 470 THR A CA 1
ATOM 3719 C C . THR A 1 470 ? -10.713 1.173 30.452 1.00 78.88 470 THR A C 1
ATOM 3721 O O . THR A 1 470 ? -11.824 1.512 30.038 1.00 78.88 470 THR A O 1
ATOM 3724 N N . ILE A 1 471 ? -10.551 0.689 31.680 1.00 70.75 471 ILE A N 1
ATOM 3725 C CA . ILE A 1 471 ? -11.676 0.515 32.617 1.00 70.75 471 ILE A CA 1
ATOM 3726 C C . ILE A 1 471 ? -12.317 1.866 32.962 1.00 70.75 471 ILE A C 1
ATOM 3728 O O . ILE A 1 471 ? -13.539 1.973 33.046 1.00 70.75 471 ILE A O 1
ATOM 3732 N N . SER A 1 472 ? -11.492 2.907 33.104 1.00 68.50 472 SER A N 1
ATOM 3733 C CA . SER A 1 472 ? -11.925 4.298 33.276 1.00 68.50 472 SER A CA 1
ATOM 3734 C C . SER A 1 472 ? -12.833 4.760 32.137 1.00 68.50 472 SER A C 1
ATOM 3736 O O . SER A 1 472 ? -13.871 5.355 32.405 1.00 68.50 472 SER A O 1
ATOM 3738 N N . THR A 1 473 ? -12.502 4.408 30.890 1.00 73.50 473 THR A N 1
ATOM 3739 C CA . THR A 1 473 ? -13.282 4.767 29.693 1.00 73.50 473 THR A CA 1
ATOM 3740 C C . THR A 1 473 ? -14.700 4.182 29.716 1.00 73.50 473 THR A C 1
ATOM 3742 O O . THR A 1 473 ? -15.649 4.783 29.214 1.00 73.50 473 THR A O 1
ATOM 3745 N N . ARG A 1 474 ? -14.876 3.014 30.347 1.00 71.69 474 ARG A N 1
ATOM 3746 C CA . ARG A 1 474 ? -16.192 2.388 30.537 1.00 71.69 474 ARG A CA 1
ATOM 3747 C C . ARG A 1 474 ? -16.968 2.918 31.736 1.00 71.69 474 ARG A C 1
ATOM 3749 O O . ARG A 1 474 ? -18.175 2.732 31.781 1.00 71.69 474 ARG A O 1
ATOM 3756 N N . GLN A 1 475 ? -16.333 3.577 32.703 1.00 69.12 475 GLN A N 1
ATOM 3757 C CA . GLN A 1 475 ? -16.999 4.036 33.927 1.00 69.12 475 GLN A CA 1
ATOM 3758 C C . GLN A 1 475 ? -17.569 5.461 33.772 1.00 69.12 475 GLN A C 1
ATOM 3760 O O . GLN A 1 475 ? -17.236 6.369 34.531 1.00 69.12 475 GLN A O 1
ATOM 3765 N N . HIS A 1 476 ? -18.442 5.661 32.778 1.00 63.97 476 HIS A N 1
ATOM 3766 C CA . HIS A 1 476 ? -19.007 6.975 32.433 1.00 63.97 476 HIS A CA 1
ATOM 3767 C C . HIS A 1 476 ? -20.334 7.327 33.148 1.00 63.97 476 HIS A C 1
ATOM 3769 O O . HIS A 1 476 ? -20.789 8.466 33.049 1.00 63.97 476 HIS A O 1
ATOM 3775 N N . SER A 1 477 ? -20.949 6.396 33.890 1.00 61.69 477 SER A N 1
ATOM 3776 C CA . SER A 1 477 ? -22.121 6.645 34.750 1.00 61.69 477 SER A CA 1
ATOM 3777 C C . SER A 1 477 ? -22.078 5.807 36.035 1.00 61.69 477 SER A C 1
ATOM 3779 O O . SER A 1 477 ? -21.532 4.702 36.049 1.00 61.69 477 SER A O 1
ATOM 3781 N N . GLU A 1 478 ? -22.648 6.327 37.129 1.00 62.69 478 GLU A N 1
ATOM 3782 C CA . GLU A 1 478 ? -22.679 5.632 38.430 1.00 62.69 478 GLU A CA 1
ATOM 3783 C C . GLU A 1 478 ? -23.655 4.439 38.455 1.00 62.69 478 GLU A C 1
ATOM 3785 O O . GLU A 1 478 ? -23.453 3.500 39.224 1.00 62.69 478 GLU A O 1
ATOM 3790 N N . ASP A 1 479 ? -24.668 4.446 37.581 1.00 66.38 479 ASP A N 1
ATOM 3791 C CA . ASP A 1 479 ? -25.735 3.434 37.514 1.00 66.38 479 ASP A CA 1
ATOM 3792 C C . ASP A 1 479 ? -25.351 2.152 36.746 1.00 66.38 479 ASP A C 1
ATOM 3794 O O . ASP A 1 479 ? -26.120 1.187 36.723 1.00 66.38 479 ASP A O 1
ATOM 3798 N N . MET A 1 480 ? -24.182 2.106 36.096 1.00 72.31 480 MET A N 1
ATOM 3799 C CA . MET A 1 480 ? -23.752 0.912 35.360 1.00 72.31 480 MET A CA 1
ATOM 3800 C C . MET A 1 480 ? -23.466 -0.271 36.287 1.00 72.31 480 MET A C 1
ATOM 3802 O O . MET A 1 480 ? -22.798 -0.150 37.320 1.00 72.31 480 MET A O 1
ATOM 3806 N N . SER A 1 481 ? -23.907 -1.468 35.883 1.00 82.94 481 SER A N 1
ATOM 3807 C CA . SER A 1 481 ? -23.596 -2.665 36.656 1.00 82.94 481 SER A CA 1
ATOM 3808 C C . SER A 1 481 ? -22.095 -2.960 36.604 1.00 82.94 481 SER A C 1
ATOM 3810 O O . SER A 1 481 ? -21.398 -2.685 35.625 1.00 82.94 481 SER A O 1
ATOM 3812 N N . THR A 1 482 ? -21.576 -3.592 37.658 1.00 83.44 482 THR A N 1
ATOM 3813 C CA . THR A 1 482 ? -20.158 -3.989 37.699 1.00 83.44 482 THR A CA 1
ATOM 3814 C C . THR A 1 482 ? -19.815 -5.003 36.591 1.00 83.44 482 THR A C 1
ATOM 3816 O O . THR A 1 482 ? -18.654 -5.110 36.214 1.00 83.44 482 THR A O 1
ATOM 3819 N N . PHE A 1 483 ? -20.800 -5.702 36.013 1.00 84.50 483 PHE A N 1
ATOM 3820 C CA . PHE A 1 483 ? -20.590 -6.599 34.871 1.00 84.50 483 PHE A CA 1
ATOM 3821 C C . PHE A 1 483 ? -20.464 -5.850 33.536 1.00 84.50 483 PHE A C 1
ATOM 3823 O O . PHE A 1 483 ? -19.661 -6.265 32.700 1.00 84.50 483 PHE A O 1
ATOM 3830 N N . ASP A 1 484 ? -21.194 -4.744 33.359 1.00 79.62 484 ASP A N 1
ATOM 3831 C CA . ASP A 1 484 ? -21.134 -3.917 32.145 1.00 79.62 484 ASP A CA 1
ATOM 3832 C C . ASP A 1 484 ? -19.803 -3.152 32.073 1.00 79.62 484 ASP A C 1
ATOM 3834 O O . ASP A 1 484 ? -19.123 -3.202 31.053 1.00 79.62 484 ASP A O 1
ATOM 3838 N N . ILE A 1 485 ? -19.338 -2.573 33.191 1.00 82.00 485 ILE A N 1
ATOM 3839 C CA . ILE A 1 485 ? -18.021 -1.901 33.270 1.00 82.00 485 ILE A CA 1
ATOM 3840 C C . ILE A 1 485 ? -16.875 -2.879 32.945 1.00 82.00 485 ILE A C 1
ATOM 3842 O O . ILE A 1 485 ? -15.894 -2.527 32.288 1.00 82.00 485 ILE A O 1
ATOM 3846 N N . LEU A 1 486 ? -17.004 -4.144 33.361 1.00 84.69 486 LEU A N 1
ATOM 3847 C CA . LEU A 1 486 ? -16.053 -5.204 33.015 1.00 84.69 486 LEU A CA 1
ATOM 3848 C C . LEU A 1 486 ? -16.143 -5.644 31.537 1.00 84.69 486 LEU A C 1
ATOM 3850 O O . LEU A 1 486 ? -15.241 -6.336 31.062 1.00 84.69 486 LEU A O 1
ATOM 3854 N N . GLY A 1 487 ? -17.195 -5.267 30.803 1.00 78.56 487 GLY A N 1
ATOM 3855 C CA . GLY A 1 487 ? -17.488 -5.757 29.454 1.00 78.56 487 GLY A CA 1
ATOM 3856 C C . GLY A 1 487 ? -17.741 -7.261 29.421 1.00 78.56 487 GLY A C 1
ATOM 3857 O O . GLY A 1 487 ? -17.246 -7.961 28.535 1.00 78.56 487 GLY A O 1
ATOM 3858 N N . MET A 1 488 ? -18.439 -7.785 30.430 1.00 84.50 488 MET A N 1
ATOM 3859 C CA . MET A 1 488 ? -18.795 -9.198 30.486 1.00 84.50 488 MET A CA 1
ATOM 3860 C C . MET A 1 488 ? -19.815 -9.532 29.381 1.00 84.50 488 MET A C 1
ATOM 3862 O O . MET A 1 488 ? -20.828 -8.840 29.269 1.00 84.50 488 MET A O 1
ATOM 3866 N N . PRO A 1 489 ? -19.624 -10.616 28.601 1.00 80.81 489 PRO A N 1
ATOM 3867 C CA . PRO A 1 489 ? -20.599 -11.028 27.597 1.00 80.81 489 PRO A CA 1
ATOM 3868 C C . PRO A 1 489 ? -21.999 -11.243 28.193 1.00 80.81 489 PRO A C 1
ATOM 3870 O O . PRO A 1 489 ? -22.174 -11.933 29.203 1.00 80.81 489 PRO A O 1
ATOM 3873 N N . LYS A 1 490 ? -23.013 -10.660 27.547 1.00 82.50 490 LYS A N 1
ATOM 3874 C CA . LYS A 1 490 ? -24.423 -10.812 27.933 1.00 82.50 490 LYS A CA 1
ATOM 3875 C C . LYS A 1 490 ? -24.879 -12.260 27.679 1.00 82.50 490 LYS A C 1
ATOM 3877 O O . LYS A 1 490 ? -24.466 -12.886 26.709 1.00 82.50 490 LYS A O 1
ATOM 3882 N N . GLY A 1 491 ? -25.735 -12.795 28.554 1.00 83.00 491 GLY A N 1
ATOM 3883 C CA . GLY A 1 491 ? -26.328 -14.137 28.407 1.00 83.00 491 GLY A CA 1
ATOM 3884 C C . GLY A 1 491 ? -25.551 -15.321 29.010 1.00 83.00 491 GLY A C 1
ATOM 3885 O O . GLY A 1 491 ? -26.029 -16.446 28.915 1.00 83.00 491 GLY A O 1
ATOM 3886 N N . LEU A 1 492 ? -24.401 -15.102 29.660 1.00 88.44 492 LEU A N 1
ATOM 3887 C CA . LEU A 1 492 ? -23.654 -16.166 30.354 1.00 88.44 492 LEU A CA 1
ATOM 3888 C C . LEU A 1 492 ? -24.394 -16.700 31.602 1.00 88.44 492 LEU A C 1
ATOM 3890 O O . LEU A 1 492 ? -24.942 -15.913 32.383 1.00 88.44 492 LEU A O 1
ATOM 3894 N N . SER A 1 493 ? -24.337 -18.019 31.839 1.00 91.62 493 SER A N 1
ATOM 3895 C CA . SER A 1 493 ? -24.802 -18.654 33.090 1.00 91.62 493 SER A CA 1
ATOM 3896 C C . SER A 1 493 ? -23.965 -18.214 34.301 1.00 91.62 493 SER A C 1
ATOM 3898 O O . SER A 1 493 ? -22.857 -17.701 34.143 1.00 91.62 493 SER A O 1
ATOM 3900 N N . LYS A 1 494 ? -24.448 -18.433 35.533 1.00 90.62 494 LYS A N 1
ATOM 3901 C CA . LYS A 1 494 ? -23.711 -18.074 36.764 1.00 90.62 494 LYS A CA 1
ATOM 3902 C C . LYS A 1 494 ? -22.325 -18.735 36.818 1.00 90.62 494 LYS A C 1
ATOM 3904 O O . LYS A 1 494 ? -21.345 -18.089 37.183 1.00 90.62 494 LYS A O 1
ATOM 3909 N N . GLU A 1 495 ? -22.232 -19.982 36.375 1.00 91.31 495 GLU A N 1
ATOM 3910 C CA . GLU A 1 495 ? -21.005 -20.776 36.276 1.00 91.31 495 GLU A CA 1
ATOM 3911 C C . GLU A 1 495 ? -20.071 -20.191 35.211 1.00 91.31 495 GLU A C 1
ATOM 3913 O O . GLU A 1 495 ? -18.916 -19.887 35.505 1.00 91.31 495 GLU A O 1
ATOM 3918 N N . GLN A 1 496 ? -20.589 -19.925 34.007 1.00 92.19 496 GLN A N 1
ATOM 3919 C CA . GLN A 1 496 ? -19.821 -19.322 32.911 1.00 92.19 496 GLN A CA 1
ATOM 3920 C C . GLN A 1 496 ? -19.305 -17.917 33.264 1.00 92.19 496 GLN A C 1
ATOM 3922 O O . GLN A 1 496 ? -18.172 -17.570 32.931 1.00 92.19 496 GLN A O 1
ATOM 3927 N N . LYS A 1 497 ? -20.094 -17.110 33.989 1.00 91.62 497 LYS A N 1
ATOM 3928 C CA . LYS A 1 497 ? -19.650 -15.813 34.524 1.00 91.62 497 LYS A CA 1
ATOM 3929 C C . LYS A 1 497 ? -18.487 -15.983 35.505 1.00 91.62 497 LYS A C 1
ATOM 3931 O O . LYS A 1 497 ? -17.525 -15.219 35.442 1.00 91.62 497 LYS A O 1
ATOM 3936 N N . LEU A 1 498 ? -18.537 -16.984 36.389 1.00 91.94 498 LEU A N 1
ATOM 3937 C CA . LEU A 1 498 ? -17.448 -17.282 37.327 1.00 91.94 498 LEU A CA 1
ATOM 3938 C C . LEU A 1 498 ? -16.183 -17.784 36.614 1.00 91.94 498 LEU A C 1
ATOM 3940 O O . LEU A 1 498 ? -15.083 -17.380 36.996 1.00 91.94 498 LEU A O 1
ATOM 3944 N N . GLU A 1 499 ? -16.310 -18.616 35.580 1.00 93.00 499 GLU A N 1
ATOM 3945 C CA . GLU A 1 499 ? -15.184 -19.055 34.741 1.00 93.00 499 GLU A CA 1
ATOM 3946 C C . GLU A 1 499 ? -14.549 -17.881 33.982 1.00 93.00 499 GLU A C 1
ATOM 3948 O O . GLU A 1 499 ? -13.326 -17.709 34.015 1.00 93.00 499 GLU A O 1
ATOM 3953 N N . TRP A 1 500 ? -15.369 -17.015 33.379 1.00 92.56 500 TRP A N 1
ATOM 3954 C CA . TRP A 1 500 ? -14.912 -15.800 32.705 1.00 92.56 500 TRP A CA 1
ATOM 3955 C C . TRP A 1 500 ? -14.176 -14.861 33.672 1.00 92.56 500 TRP A C 1
ATOM 3957 O O . TRP A 1 500 ? -13.054 -14.444 33.380 1.00 92.56 500 TRP A O 1
ATOM 3967 N N . ILE A 1 501 ? -14.735 -14.605 34.865 1.00 92.94 501 ILE A N 1
ATOM 3968 C CA . ILE A 1 501 ? -14.076 -13.803 35.912 1.00 92.94 501 ILE A CA 1
ATOM 3969 C C . ILE A 1 501 ? -12.731 -14.424 36.303 1.00 92.94 501 ILE A C 1
ATOM 3971 O O . ILE A 1 501 ? -11.745 -13.702 36.429 1.00 92.94 501 ILE A O 1
ATOM 3975 N N . GLN A 1 502 ? -12.651 -15.748 36.479 1.00 92.94 502 GLN A N 1
ATOM 3976 C CA . GLN A 1 502 ? -11.387 -16.418 36.805 1.00 92.94 502 GLN A CA 1
ATOM 3977 C C . GLN A 1 502 ? -10.346 -16.283 35.687 1.00 92.94 502 GLN A C 1
ATOM 3979 O O . GLN A 1 502 ? -9.167 -16.074 35.985 1.00 92.94 502 GLN A O 1
ATOM 3984 N N . SER A 1 503 ? -10.763 -16.376 34.422 1.00 91.44 503 SER A N 1
ATOM 3985 C CA . SER A 1 503 ? -9.890 -16.176 33.261 1.00 91.44 503 SER A CA 1
ATOM 3986 C C . SER A 1 503 ? -9.319 -14.753 33.237 1.00 91.44 503 SER A C 1
ATOM 3988 O O . SER A 1 503 ? -8.097 -14.571 33.240 1.00 91.44 503 SER A O 1
ATOM 3990 N N . GLN A 1 504 ? -10.184 -13.737 33.354 1.00 88.75 504 GLN A N 1
ATOM 3991 C CA . GLN A 1 504 ? -9.762 -12.335 33.433 1.00 88.75 504 GLN A CA 1
ATOM 3992 C C . GLN A 1 504 ? -8.875 -12.075 34.658 1.00 88.75 504 GLN A C 1
ATOM 3994 O O . GLN A 1 504 ? -7.842 -11.420 34.543 1.00 88.75 504 GLN A O 1
ATOM 3999 N N . TYR A 1 505 ? -9.196 -12.642 35.823 1.00 92.81 505 TYR A N 1
ATOM 4000 C CA . TYR A 1 505 ? -8.388 -12.472 37.032 1.00 92.81 505 TYR A CA 1
ATOM 4001 C C . TYR A 1 505 ? -6.961 -13.013 36.848 1.00 92.81 505 TYR A C 1
ATOM 4003 O O . TYR A 1 505 ? -6.001 -12.356 37.243 1.00 92.81 505 TYR A O 1
ATOM 4011 N N . ARG A 1 506 ? -6.787 -14.178 36.202 1.00 91.56 506 ARG A N 1
ATOM 4012 C CA . ARG A 1 506 ? -5.453 -14.720 35.865 1.00 91.56 506 ARG A CA 1
ATOM 4013 C C . ARG A 1 506 ? -4.698 -13.794 34.905 1.00 91.56 506 ARG A C 1
ATOM 4015 O O . ARG A 1 506 ? -3.530 -13.499 35.146 1.00 91.56 506 ARG A O 1
ATOM 4022 N N . LYS A 1 507 ? -5.373 -13.310 33.858 1.00 90.12 507 LYS A N 1
ATOM 4023 C CA . LYS A 1 507 ? -4.828 -12.389 32.847 1.00 90.12 507 LYS A CA 1
ATOM 4024 C C . LYS A 1 507 ? -4.325 -11.080 33.470 1.00 90.12 507 LYS A C 1
ATOM 4026 O O . LYS A 1 507 ? -3.168 -10.711 33.277 1.00 90.12 507 LYS A O 1
ATOM 4031 N N . TRP A 1 508 ? -5.164 -10.410 34.260 1.00 90.19 508 TRP A N 1
ATOM 4032 C CA . TRP A 1 508 ? -4.845 -9.116 34.870 1.00 90.19 508 TRP A CA 1
ATOM 4033 C C . TRP A 1 508 ? -3.866 -9.225 36.044 1.00 90.19 508 TRP A C 1
ATOM 4035 O O . TRP A 1 508 ? -3.018 -8.349 36.201 1.00 90.19 508 TRP A O 1
ATOM 4045 N N . ARG A 1 509 ? -3.867 -10.330 36.804 1.00 92.38 509 ARG A N 1
ATOM 4046 C CA . ARG A 1 509 ? -2.877 -10.568 37.872 1.00 92.38 509 ARG A CA 1
ATOM 4047 C C . ARG A 1 509 ? -1.435 -10.542 37.367 1.00 92.38 509 ARG A C 1
ATOM 4049 O O . ARG A 1 509 ? -0.570 -10.016 38.060 1.00 92.38 509 ARG A O 1
ATOM 4056 N N . 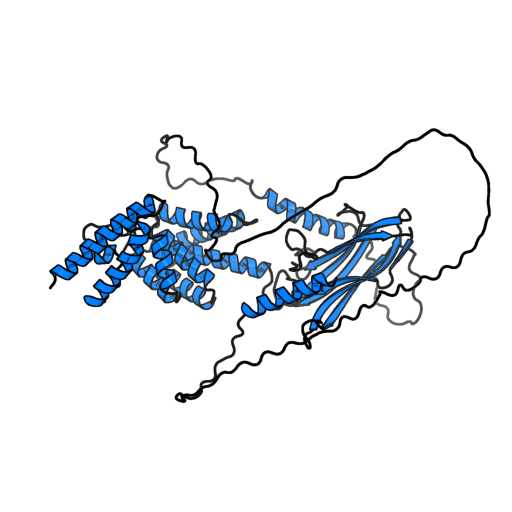ASN A 1 510 ? -1.190 -11.029 36.153 1.00 88.62 510 ASN A N 1
ATOM 4057 C CA . ASN A 1 510 ? 0.133 -10.988 35.524 1.00 88.62 510 ASN A CA 1
ATOM 4058 C C . ASN A 1 510 ? 0.561 -9.565 35.101 1.00 88.62 510 ASN A C 1
ATOM 4060 O O . ASN A 1 510 ? 1.746 -9.332 34.877 1.00 88.62 510 ASN A O 1
ATOM 4064 N N . ARG A 1 511 ? -0.380 -8.613 34.991 1.00 89.44 511 ARG A N 1
ATOM 4065 C CA . ARG A 1 511 ? -0.126 -7.214 34.597 1.00 89.44 511 ARG A CA 1
ATOM 4066 C C . ARG A 1 511 ? 0.153 -6.283 35.790 1.00 89.44 511 ARG A C 1
ATOM 4068 O O . ARG A 1 511 ? 0.749 -5.232 35.591 1.00 89.44 511 ARG A O 1
ATOM 4075 N N . VAL A 1 512 ? -0.190 -6.671 37.025 1.00 89.31 512 VAL A N 1
ATOM 4076 C CA . VAL A 1 512 ? 0.066 -5.857 38.239 1.00 89.31 512 VAL A CA 1
ATOM 4077 C C . VAL A 1 512 ? 1.560 -5.607 38.463 1.00 89.31 512 VAL A C 1
ATOM 4079 O O . VAL A 1 512 ? 1.947 -4.526 38.890 1.00 89.31 512 VAL A O 1
ATOM 4082 N N . THR A 1 513 ? 2.417 -6.577 38.138 1.00 88.69 513 THR A N 1
ATOM 4083 C CA . THR A 1 513 ? 3.881 -6.461 38.260 1.00 88.69 513 THR A CA 1
ATOM 4084 C C . THR A 1 513 ? 4.550 -5.878 37.008 1.00 88.69 513 THR A C 1
ATOM 4086 O O . THR A 1 513 ? 5.747 -6.084 36.803 1.00 88.69 513 THR A O 1
ATOM 4089 N N . ASN A 1 514 ? 3.800 -5.202 36.130 1.00 89.62 514 ASN A N 1
ATOM 4090 C CA . ASN A 1 514 ? 4.379 -4.500 34.985 1.00 89.62 514 ASN A CA 1
ATOM 4091 C C . ASN A 1 514 ? 5.234 -3.309 35.467 1.00 89.62 514 ASN A C 1
ATOM 4093 O O . ASN A 1 514 ? 4.946 -2.698 36.494 1.00 89.62 514 ASN A O 1
ATOM 4097 N N . LYS A 1 515 ? 6.299 -2.992 34.721 1.00 89.88 515 LYS A N 1
ATOM 4098 C CA . LYS A 1 515 ? 7.166 -1.832 34.971 1.00 89.88 515 LYS A CA 1
ATOM 4099 C C . LYS A 1 515 ? 6.453 -0.504 34.702 1.00 89.88 515 LYS A C 1
ATOM 4101 O O . LYS A 1 515 ? 6.798 0.491 35.329 1.00 89.88 515 LYS A O 1
ATOM 4106 N N . ASP A 1 516 ? 5.491 -0.487 33.777 1.00 87.50 516 ASP A N 1
ATOM 4107 C CA . ASP A 1 516 ? 4.648 0.685 33.542 1.00 87.50 516 ASP A CA 1
ATOM 4108 C C . ASP A 1 516 ? 3.634 0.840 34.687 1.00 87.50 516 ASP A C 1
ATOM 4110 O O . ASP A 1 516 ? 2.780 -0.025 34.917 1.00 87.50 516 ASP A O 1
ATOM 4114 N N . SER A 1 517 ? 3.728 1.964 35.399 1.00 87.75 517 SER A N 1
ATOM 4115 C CA . SER A 1 517 ? 2.855 2.295 36.522 1.00 87.75 517 SER A CA 1
ATOM 4116 C C . SER A 1 517 ? 1.395 2.480 36.108 1.00 87.75 517 SER A C 1
ATOM 4118 O O . SER A 1 517 ? 0.515 2.175 36.912 1.00 87.75 517 SER A O 1
ATOM 4120 N N . LYS A 1 518 ? 1.111 2.899 34.865 1.00 85.00 518 LYS A N 1
ATOM 4121 C CA . LYS A 1 518 ? -0.263 3.006 34.349 1.00 85.00 518 LYS A CA 1
ATOM 4122 C C . LYS A 1 518 ? -0.895 1.626 34.206 1.00 85.00 518 LYS A C 1
ATOM 4124 O O . LYS A 1 518 ? -1.967 1.387 34.754 1.00 85.00 518 LYS A O 1
ATOM 4129 N N . VAL A 1 519 ? -0.187 0.698 33.560 1.00 83.12 519 VAL A N 1
ATOM 4130 C CA . VAL A 1 519 ? -0.648 -0.688 33.366 1.00 83.12 519 VAL A CA 1
ATOM 4131 C C . VAL A 1 519 ? -0.790 -1.420 34.706 1.00 83.12 519 VAL A C 1
ATOM 4133 O O . VAL A 1 519 ? -1.744 -2.172 34.902 1.00 83.12 519 VAL A O 1
ATOM 4136 N N . SER A 1 520 ? 0.122 -1.179 35.654 1.00 87.31 520 SER A N 1
ATOM 4137 C CA . SER A 1 520 ? 0.045 -1.731 37.014 1.00 87.31 520 SER A CA 1
ATOM 4138 C C . SER A 1 520 ? -1.163 -1.194 37.803 1.00 87.31 520 SER A C 1
ATOM 4140 O O . SER A 1 520 ? -1.889 -1.971 38.436 1.00 87.31 520 SER A O 1
ATOM 4142 N N . ALA A 1 521 ? -1.421 0.118 37.733 1.00 87.44 521 ALA A N 1
ATOM 4143 C CA . ALA A 1 521 ? -2.558 0.759 38.393 1.00 87.44 521 ALA A CA 1
ATOM 4144 C C . ALA A 1 521 ? -3.899 0.292 37.805 1.00 87.44 521 ALA A C 1
ATOM 4146 O O . ALA A 1 521 ? -4.793 -0.102 38.557 1.00 87.44 521 ALA A O 1
ATOM 4147 N N . GLU A 1 522 ? -4.015 0.251 36.476 1.00 85.94 522 GLU A N 1
ATOM 4148 C CA . GLU A 1 522 ? -5.203 -0.258 35.788 1.00 85.94 522 GLU A CA 1
ATOM 4149 C C . GLU A 1 522 ? -5.464 -1.728 36.136 1.00 85.94 522 GLU A C 1
ATOM 4151 O O . GLU A 1 522 ? -6.569 -2.081 36.545 1.00 85.94 522 GLU A O 1
ATOM 4156 N N . ALA A 1 523 ? -4.439 -2.585 36.073 1.00 87.81 523 ALA A N 1
ATOM 4157 C CA . ALA A 1 523 ? -4.570 -3.992 36.444 1.00 87.81 523 ALA A CA 1
ATOM 4158 C C . ALA A 1 523 ? -5.039 -4.175 37.897 1.00 87.81 523 ALA A C 1
ATOM 4160 O O . ALA A 1 523 ? -5.846 -5.061 38.182 1.00 87.81 523 ALA A O 1
ATOM 4161 N N . SER A 1 524 ? -4.575 -3.322 38.811 1.00 89.06 524 SER A N 1
ATOM 4162 C CA . SER A 1 524 ? -4.995 -3.337 40.217 1.00 89.06 524 SER A CA 1
ATOM 4163 C C . SER A 1 524 ? -6.472 -2.954 40.379 1.00 89.06 524 SER A C 1
ATOM 4165 O O . SER A 1 524 ? -7.208 -3.631 41.101 1.00 89.06 524 SER A O 1
ATOM 4167 N N . LEU A 1 525 ? -6.930 -1.926 39.657 1.00 89.00 525 LEU A N 1
ATOM 4168 C CA . LEU A 1 525 ? -8.335 -1.508 39.618 1.00 89.00 525 LEU A CA 1
ATOM 4169 C C . LEU A 1 525 ? -9.230 -2.609 39.015 1.00 89.00 525 LEU A C 1
ATOM 4171 O O . LEU A 1 525 ? -10.277 -2.935 39.581 1.00 89.00 525 LEU A O 1
ATOM 4175 N N . MET A 1 526 ? -8.760 -3.275 37.954 1.00 88.69 526 MET A N 1
ATOM 4176 C CA . MET A 1 526 ? -9.443 -4.399 37.301 1.00 88.69 526 MET A CA 1
ATOM 4177 C C . MET A 1 526 ? -9.657 -5.582 38.243 1.00 88.69 526 MET A C 1
ATOM 4179 O O . MET A 1 526 ? -10.754 -6.133 38.332 1.00 88.69 526 MET A O 1
ATOM 4183 N N . LEU A 1 527 ? -8.625 -5.961 39.003 1.00 91.38 527 LEU A N 1
ATOM 4184 C CA . LEU A 1 527 ? -8.726 -7.026 40.002 1.00 91.38 527 LEU A CA 1
ATOM 4185 C C . LEU A 1 527 ? -9.680 -6.658 41.144 1.00 91.38 527 LEU A C 1
ATOM 4187 O O . LEU A 1 527 ? -10.371 -7.543 41.656 1.00 91.38 527 LEU A O 1
ATOM 4191 N N . GLY A 1 528 ? -9.758 -5.378 41.518 1.00 91.69 528 GLY A N 1
ATOM 4192 C CA . GLY A 1 528 ? -10.754 -4.868 42.461 1.00 91.69 528 GLY A CA 1
ATOM 4193 C C . GLY A 1 528 ? -12.184 -5.079 41.955 1.00 91.69 528 GLY A C 1
ATOM 4194 O O . GLY A 1 528 ? -13.001 -5.692 42.646 1.00 91.69 528 GLY A O 1
ATOM 4195 N N . MET A 1 529 ? -12.470 -4.659 40.718 1.00 90.38 529 MET A N 1
ATOM 4196 C CA . MET A 1 529 ? -13.789 -4.836 40.095 1.00 90.38 529 MET A CA 1
ATOM 4197 C C . MET A 1 529 ? -14.156 -6.311 39.885 1.00 90.38 529 MET A C 1
ATOM 4199 O O . MET A 1 529 ? -15.257 -6.722 40.247 1.00 90.38 529 MET A O 1
ATOM 4203 N N . LEU A 1 530 ? -13.225 -7.139 39.396 1.00 92.06 530 LEU A N 1
ATOM 4204 C CA . LEU A 1 530 ? -13.420 -8.589 39.253 1.00 92.06 530 LEU A CA 1
ATOM 4205 C C . LEU A 1 530 ? -13.712 -9.270 40.600 1.00 92.06 530 LEU A C 1
ATOM 4207 O O . LEU A 1 530 ? -14.531 -10.188 40.667 1.00 92.06 530 LEU A O 1
ATOM 4211 N N . SER A 1 531 ? -13.080 -8.808 41.684 1.00 91.19 531 SER A N 1
ATOM 4212 C CA . SER A 1 531 ? -13.352 -9.308 43.038 1.00 91.19 531 SER A CA 1
ATOM 4213 C C . SER A 1 531 ? -14.751 -8.903 43.516 1.00 91.19 531 SER A C 1
ATOM 4215 O O . SER A 1 531 ? -15.476 -9.750 44.033 1.00 91.19 531 SER A O 1
ATOM 4217 N N . LYS A 1 532 ? -15.172 -7.652 43.278 1.00 91.12 532 LYS A N 1
ATOM 4218 C CA . LYS A 1 532 ? -16.533 -7.170 43.584 1.00 91.12 532 LYS A CA 1
ATOM 4219 C C . LYS A 1 532 ? -17.603 -7.961 42.818 1.00 91.12 532 LYS A C 1
ATOM 4221 O O . LYS A 1 532 ? -18.538 -8.462 43.440 1.00 91.12 532 LYS A O 1
ATOM 4226 N N . ALA A 1 533 ? -17.420 -8.144 41.509 1.00 91.12 533 ALA A N 1
ATOM 4227 C CA . ALA A 1 533 ? -18.315 -8.921 40.649 1.00 91.12 533 ALA A CA 1
ATOM 4228 C C . ALA A 1 533 ? -18.429 -10.388 41.097 1.00 91.12 533 ALA A C 1
ATOM 4230 O O . ALA A 1 533 ? -19.523 -10.954 41.125 1.00 91.12 533 ALA A O 1
ATOM 4231 N N . ARG A 1 534 ? -17.310 -11.006 41.507 1.00 91.62 534 ARG A N 1
ATOM 4232 C CA . ARG A 1 534 ? -17.313 -12.364 42.069 1.00 91.62 534 ARG A CA 1
ATOM 4233 C C . ARG A 1 534 ? -18.134 -12.440 43.355 1.00 91.62 534 ARG A C 1
ATOM 4235 O O . ARG A 1 534 ? -18.939 -13.358 43.485 1.00 91.62 534 ARG A O 1
ATOM 4242 N N . THR A 1 535 ? -17.941 -11.492 44.274 1.00 92.44 535 THR A N 1
ATOM 4243 C CA . THR A 1 535 ? -18.682 -11.445 45.542 1.00 92.44 535 THR A CA 1
ATOM 4244 C C . THR A 1 535 ? -20.183 -11.306 45.299 1.00 92.44 535 THR A C 1
ATOM 4246 O O . THR A 1 535 ? -20.941 -12.076 45.885 1.00 92.44 535 THR A O 1
ATOM 4249 N N . GLN A 1 536 ? -20.603 -10.418 44.385 1.00 90.88 536 GLN A N 1
ATOM 4250 C CA . GLN A 1 536 ? -22.012 -10.246 43.999 1.00 90.88 536 GLN A CA 1
ATOM 4251 C C . GLN A 1 536 ? -22.642 -11.566 43.527 1.00 90.88 536 GLN A C 1
ATOM 4253 O O . GLN A 1 536 ? -23.640 -12.004 44.099 1.00 90.88 536 GLN A O 1
ATOM 4258 N N . LEU A 1 537 ? -21.999 -12.273 42.584 1.00 89.88 537 LEU A N 1
ATOM 4259 C CA . LEU A 1 537 ? -22.491 -13.575 42.112 1.00 89.88 537 LEU A CA 1
ATOM 4260 C C . LEU A 1 537 ? -22.603 -14.614 43.234 1.00 89.88 537 LEU A C 1
ATOM 4262 O O . LEU A 1 537 ? -23.502 -15.451 43.191 1.00 89.88 537 LEU A O 1
ATOM 4266 N N . THR A 1 538 ? -21.707 -14.594 44.227 1.00 88.31 538 THR A N 1
ATOM 4267 C CA . THR A 1 538 ? -21.765 -15.528 45.366 1.00 88.31 538 THR A CA 1
ATOM 4268 C C . THR A 1 538 ? -22.790 -15.147 46.435 1.00 88.31 538 THR A C 1
ATOM 4270 O O . THR A 1 538 ? -23.275 -16.043 47.115 1.00 88.31 538 THR A O 1
ATOM 4273 N N . SER A 1 539 ? -23.150 -13.865 46.574 1.00 86.06 539 SER A N 1
ATOM 4274 C CA . SER A 1 539 ? -24.206 -13.407 47.497 1.00 86.06 539 SER A CA 1
ATOM 4275 C C . SER A 1 539 ? -25.626 -13.552 46.940 1.00 86.06 539 SER A C 1
ATOM 4277 O O . SER A 1 539 ? -26.586 -13.493 47.697 1.00 86.06 539 SER A O 1
ATOM 4279 N N . GLU A 1 540 ? -25.769 -13.754 45.628 1.00 76.50 540 GLU A N 1
ATOM 4280 C CA . GLU A 1 540 ? -27.037 -14.057 44.941 1.00 76.50 540 GLU A CA 1
ATOM 4281 C C . GLU A 1 540 ? -27.339 -15.577 44.916 1.00 76.50 540 GLU A C 1
ATOM 4283 O O . GLU A 1 540 ? -27.916 -16.104 43.962 1.00 76.50 540 GLU A O 1
ATOM 4288 N N . SER A 1 541 ? -26.863 -16.321 45.919 1.00 55.84 541 SER A N 1
ATOM 4289 C CA . SER A 1 541 ? -27.155 -17.746 46.174 1.00 55.84 541 SER A CA 1
ATOM 4290 C C . SER A 1 541 ? -27.429 -17.958 47.652 1.00 55.84 541 SER A C 1
ATOM 4292 O O . SER A 1 541 ? -28.362 -18.735 47.936 1.00 55.84 541 SER A O 1
#

Foldseek 3Di:
DVVLLVVVVVVVVVVVVVDDDDDDDDDDDDDDDDDDDDDDDDDDDDDDDDDDDDDDDDDDDDDDDDDDDDDDDDDDDDDDDDDDDDDDDDDDDDDDDDDDDDDDDDDDDDDDDDDDDDDDDDDDDDPDDDDDDDPDPDPPVCVVVVVVLVLLVLVVVVPPPDDDDDDDDDDDDDDDDPPPPDWAKAKDWDWDWADSPVDPPDTFTKIWIWIWIKFAAPDFFAKKKKKKFKWWQQVHSNDIDFKFFQRPQQADPVRGGIHIDIDTGRDRMDTGDGGTDDIGGLVRIAAQAAAKIKMKMKIFIGHPPDPRDGSYIYIDIDIHGHHDGGPNVVVVVVLVLLLLLLLLQLLLCCLVPDRDPQLVVLSLVLLCVVCVPPPCSVVSSVSSVVSNVVSVVCVVVVVDRSVVSNLVSLLVVLVVVDLVSLLSSLLSLLQSCCRVLAHDPSSVVVSVVSCVSSVPDPVSSVVSCVVRPALSRHPPDPPDDLCVSLVPDPPDDLVRLLVVLVVLLVVLVVQLPDPDPVSNVRSVVSNVSSVVSNVVSVVVD

Radius of gyration: 36.28 Å; chains: 1; bounding box: 105×81×104 Å

Sequence (541 aa):
MKLSLFLVCCFLLFQSHVYGENHPYESFGKVTPNTNGLNPYGSNKFDIPSYGITPNTNRLNQYGSDQFNNPFSGTGSNTNVNGINPYGSNQFDRPIHRTNPTTNGLNSYSDGQFNTTPVENYGNDTLYSASTNGNGGAFLGIIFWGVIIFFIFKFFSNRENNDSNFSNRENDDNDIPIRSEQPYLNVYCQKRNEPIPEQPGRTVELICVSIKGLAHFSHNNTNIVYRVRLIDVTDGEQNLQPIICYIPELSDVDGVFTFDVDAELPYASVTFDDIELVRIPTEALVAPKKGQRRIKVLVGITPPGSVEQFYIDGETTIGFNQQTYGWMEFQEAIADQESKLATLALCFASIGGSIGKAEATTIKKYFSELYAKAANADTRKQKVNNTMKETLSSLKNQQQQPREVIQRICDELFRENSPPLSQQAYEICVRVSVADDKLENSEEEMLSYISGKLQLAAEFVTEIHDRHITISTRQHSEDMSTFDILGMPKGLSKEQKLEWIQSQYRKWRNRVTNKDSKVSAEASLMLGMLSKARTQLTSES

pLDDT: mean 72.86, std 28.23, range [23.91, 98.31]

=== Feature glossary ===
Feature key, reading from the visual/contextual features back to the raw sequence:

Rendered structure images. Six rendered views show the 3D structure from the faces of a cube — i.e. along ±x, ±y, ±z. Rendering representation is drawn randomly per protein from cartoon (secondary-structure ribbons), sticks (backbone bonds), or molecular surface; coloring is either N→C rainbow (blue at the N-terminus through red at the C-terminus) or one color per chain.

Contact-map, Ramachandran, and PAE plots. The contact map is a binary N×N matrix image: pixel (i, j) is dark where Cα_i and Cα_j are within 8 Å and |i−j|>4. Because the |i−j|>4 filter removes local helical contacts, off-diagonal stripes parallel to the main diagonal indicate parallel β-sheets; stripes perpendicular to it indicate antiparallel β-sheets. The Ramachandran plot scatters every residue's (φ, ψ) pair against the sterically allowed regions. The PAE heatmap renders the predicted-aligned-error matrix.

InterPro / GO / CATH / organism. Database cross-references. InterPro integrates a dozen domain/family signature databases into unified entries with residue-range hits. GO terms attach function/process/location labels with evidence codes. CATH codes position the fold in a four-level structural taxonomy. Organism is the NCBI-taxonomy species name.

Nearest PDB structures. The Foldseek neighbor list gives the closest experimentally determined structures in the PDB, ranked by structural alignment. TM-score near 1 means near-identical fold; near 0.3 means only rough topology match. This is how one finds what a novel AlphaFold prediction most resembles in the solved-structure universe.

Predicted aligned error. PAE(i, j) answers: if I align the predicted and true structures on residue i, how far off (in Å) do I expect residue j to be? A block-diagonal PAE matrix with low values on the blocks and high values off-diagonal is the signature of a multi-domain protein with confidently predicted domains but uncertain inter-domain orientation.

Solvent-accessible surface area. Accessible surface area quantifies burial. A residue with SASA near zero is packed into the hydrophobic core; one with SASA >100 Å² sits on the surface. Computed here via the Shrake–Rupley numerical algorithm with a 1.4 Å probe.

B-factor. B-factor (Debye–Waller factor) reflects atomic displacement in the crystal lattice. It is an experimental observable (units Å²), not a prediction; low values mean the atom is pinned down, high values mean it moves or is heterogeneous across the crystal.

pLDDT. For AlphaFold models, the B-factor field carries pLDDT — the model's own estimate of local accuracy on a 0–100 scale. Regions with pLDDT<50 should be treated as essentially unmodeled; they often correspond to intrinsically disordered segments.

Backbone torsions (φ/ψ). φ (phi) and ψ (psi) are the two rotatable backbone dihedrals per residue: φ is the C(i-1)–N–Cα–C torsion, ψ is the N–Cα–C–N(i+1) torsion, both in degrees on (−180°, 180°]. α-helical residues cluster near (−60°, −45°); β-strand residues near (−120°, +130°). A Ramachandran plot is simply a scatter of (φ, ψ) for every residue.

Radius of gyration, Cα contacts, bounding box. Radius of gyration (Rg) is the root-mean-square distance of Cα atoms from their centroid — a single number for overall size and compactness. A globular domain of N residues has Rg ≈ 2.2·N^0.38 Å; an extended or disordered chain has a much larger Rg. The Cα contact count is the number of residue pairs whose Cα atoms are within 8 Å and are more than four positions apart in sequence — a standard proxy for tertiary packing density. The bounding box is the smallest axis-aligned box enclosing all Cα atoms.

Secondary structure (3-state, P-SEA). Three-state secondary structure (P-SEA) collapses the eight DSSP classes into helix (a), strand (b), and coil (c). P-SEA assigns these from Cα geometry alone — distances and angles — without requiring backbone oxygens, so it works on any Cα trace.

Secondary structure (8-state, DSSP). DSSP 8-state secondary structure assigns each residue one of H (α-helix), G (3₁₀-helix), I (π-helix), E (extended β-strand), B (isolated β-bridge), T (hydrogen-bonded turn), S (bend), or '-' (coil). The assignment is computed from backbone hydrogen-bond geometry via the Kabsch–Sander algorithm.

Foldseek 3Di. A 3Di character summarizes, for each residue, the relative orientation of the Cα frame of its nearest spatial neighbor. Because it encodes fold topology rather than chemistry, 3Di alignments detect remote structural similarity that sequence alignment misses.

mmCIF coordinates. The mmCIF block holds the 3D Cartesian coordinates of each backbone atom (N, Cα, C, O) in ångströms. mmCIF is the PDB's canonical archive format — a tagged-loop text representation of the atomic model.

Sequence. Sequence gives the chain of amino acids in standard one-letter code (A=alanine, C=cysteine, …, Y=tyrosine), read N→C. It is the only feature that is directly encoded by the gene; all structural features are derived from the folded form of this sequence.